Protein AF-0000000074609892 (afdb_homodimer)

Structure (mmCIF, N/CA/C/O backbone):
data_AF-0000000074609892-model_v1
#
loop_
_entity.id
_entity.type
_entity.pdbx_description
1 polymer 'DOG1 domain-containing protein'
#
loop_
_atom_site.group_PDB
_atom_site.id
_atom_site.type_symbol
_atom_site.label_atom_id
_atom_site.label_alt_id
_atom_site.label_comp_id
_atom_site.label_asym_id
_atom_site.label_entity_id
_atom_site.label_seq_id
_atom_site.pdbx_PDB_ins_code
_atom_site.Cartn_x
_atom_site.Cartn_y
_atom_site.Cartn_z
_atom_site.occupancy
_atom_site.B_iso_or_equiv
_atom_site.auth_seq_id
_atom_site.auth_comp_id
_atom_site.auth_asym_id
_atom_site.auth_atom_id
_atom_site.pdbx_PDB_model_num
ATOM 1 N N . MET A 1 1 ? -16.547 8.703 17.016 1 61.22 1 MET A N 1
ATOM 2 C CA . MET A 1 1 ? -16.641 9.672 15.93 1 61.22 1 MET A CA 1
ATOM 3 C C . MET A 1 1 ? -16.344 9.016 14.586 1 61.22 1 MET A C 1
ATOM 5 O O . MET A 1 1 ? -15.398 8.227 14.469 1 61.22 1 MET A O 1
ATOM 9 N N . GLU A 1 2 ? -17.266 9.156 13.562 1 82.56 2 GLU A N 1
ATOM 10 C CA . GLU A 1 2 ? -17.141 8.664 12.195 1 82.56 2 GLU A CA 1
ATOM 11 C C . GLU A 1 2 ? -16.156 9.516 11.398 1 82.56 2 GLU A C 1
ATOM 13 O O . GLU A 1 2 ? -16.047 10.719 11.625 1 82.56 2 GLU A O 1
ATOM 18 N N . TYR A 1 3 ? -15.219 9.047 10.656 1 84.38 3 TYR A N 1
ATOM 19 C CA . TYR A 1 3 ? -14.195 9.711 9.867 1 84.38 3 TYR A CA 1
ATOM 20 C C . TYR A 1 3 ? -14.781 10.883 9.086 1 84.38 3 TYR A C 1
ATOM 22 O O . TYR A 1 3 ? -14.164 11.938 8.969 1 84.38 3 TYR A O 1
ATOM 30 N N . GLY A 1 4 ? -15.984 10.664 8.664 1 87.62 4 GLY A N 1
ATOM 31 C CA . GLY A 1 4 ? -16.641 11.742 7.934 1 87.62 4 GLY A CA 1
ATOM 32 C C . GLY A 1 4 ? -16.859 12.984 8.773 1 87.62 4 GLY A C 1
ATOM 33 O O . GLY A 1 4 ? -16.594 14.102 8.32 1 87.62 4 GLY A O 1
ATOM 34 N N . HIS A 1 5 ? -17.312 12.797 9.906 1 92.62 5 HIS A N 1
ATOM 35 C CA . HIS A 1 5 ? -17.5 13.906 10.828 1 92.62 5 HIS A CA 1
ATOM 36 C C . HIS A 1 5 ? -16.172 14.562 11.195 1 92.62 5 HIS A C 1
ATOM 38 O O . HIS A 1 5 ? -16.109 15.781 11.336 1 92.62 5 HIS A O 1
ATOM 44 N N . TRP A 1 6 ? -15.188 13.773 11.398 1 94 6 TRP A N 1
ATOM 45 C CA . TRP A 1 6 ? -13.859 14.305 11.703 1 94 6 TRP A CA 1
ATOM 46 C C . TRP A 1 6 ? -13.367 15.219 10.586 1 94 6 TRP A C 1
ATOM 48 O O . TRP A 1 6 ? -12.812 16.297 10.844 1 94 6 TRP A O 1
ATOM 58 N N . VAL A 1 7 ? -13.664 14.867 9.359 1 93.44 7 VAL A N 1
ATOM 59 C CA . VAL A 1 7 ? -13.227 15.641 8.195 1 93.44 7 VAL A CA 1
ATOM 60 C C . VAL A 1 7 ? -13.969 16.969 8.148 1 93.44 7 VAL A C 1
ATOM 62 O O . VAL A 1 7 ? -13.375 18.016 7.855 1 93.44 7 VAL A O 1
ATOM 65 N N . ASP A 1 8 ? -15.234 16.906 8.469 1 94.62 8 ASP A N 1
ATOM 66 C CA . ASP A 1 8 ? -16.031 18.125 8.484 1 94.62 8 ASP A CA 1
ATOM 67 C C . ASP A 1 8 ? -15.484 19.125 9.516 1 94.62 8 ASP A C 1
ATOM 69 O O . ASP A 1 8 ? -15.359 20.312 9.227 1 94.62 8 ASP A O 1
ATOM 73 N N . GLU A 1 9 ? -15.188 18.594 10.648 1 95.81 9 GLU A N 1
ATOM 74 C CA . GLU A 1 9 ? -14.633 19.438 11.695 1 95.81 9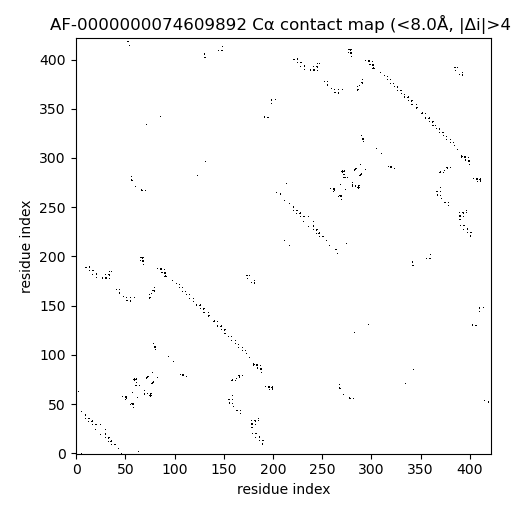 GLU A CA 1
ATOM 75 C C . GLU A 1 9 ? -13.258 19.984 11.312 1 95.81 9 GLU A C 1
ATOM 77 O O . GLU A 1 9 ? -12.914 21.125 11.625 1 95.81 9 GLU A O 1
ATOM 82 N N . GLN A 1 10 ? -12.492 19.234 10.648 1 95.06 10 GLN A N 1
ATOM 83 C CA . GLN A 1 10 ? -11.188 19.688 10.18 1 95.06 10 GLN A CA 1
ATOM 84 C C . GLN A 1 10 ? -11.328 20.828 9.18 1 95.06 10 GLN A C 1
ATOM 86 O O . GLN A 1 10 ? -10.539 21.781 9.203 1 95.06 10 GLN A O 1
ATOM 91 N N . ASN A 1 11 ? -12.297 20.703 8.383 1 95.25 11 ASN A N 1
ATOM 92 C CA . ASN A 1 11 ? -12.547 21.766 7.41 1 95.25 11 ASN A CA 1
ATOM 93 C C . ASN A 1 11 ? -12.945 23.078 8.094 1 95.25 11 ASN A C 1
ATOM 95 O O . ASN A 1 11 ? -12.578 24.156 7.629 1 95.25 11 ASN A O 1
ATOM 99 N N . ARG A 1 12 ? -13.727 22.953 9.102 1 97.19 12 ARG A N 1
ATOM 100 C CA . ARG A 1 12 ? -14.078 24.141 9.875 1 97.19 12 ARG A CA 1
ATOM 101 C C . ARG A 1 12 ? -12.828 24.781 10.461 1 97.19 12 ARG A C 1
ATOM 103 O O . ARG A 1 12 ? -12.672 26.016 10.383 1 97.19 12 ARG A O 1
ATOM 110 N N . HIS A 1 13 ? -11.898 24 11.047 1 97.25 13 HIS A N 1
ATOM 111 C CA . HIS A 1 13 ? -10.648 24.516 11.594 1 97.25 13 HIS A CA 1
ATOM 112 C C . HIS A 1 13 ? -9.805 25.188 10.516 1 97.25 13 HIS A C 1
ATOM 114 O O . HIS A 1 13 ? -9.195 26.219 10.75 1 97.25 13 HIS A O 1
ATOM 120 N N . ASN A 1 14 ? -9.789 24.641 9.359 1 96.81 14 ASN A N 1
ATOM 121 C CA . ASN A 1 14 ? -9.047 25.234 8.25 1 96.81 14 ASN A CA 1
ATOM 122 C C . ASN A 1 14 ? -9.602 26.609 7.871 1 96.81 14 ASN A C 1
ATOM 124 O O . ASN A 1 14 ? -8.828 27.547 7.645 1 96.81 14 ASN A O 1
ATOM 128 N N . SER A 1 15 ? -10.898 26.656 7.832 1 96.94 15 SER A N 1
ATOM 129 C CA . SER A 1 15 ? -11.539 27.906 7.477 1 96.94 15 SER A CA 1
ATOM 130 C C . SER A 1 15 ? -11.258 29 8.516 1 96.94 15 SER A C 1
ATOM 132 O O . SER A 1 15 ? -10.992 30.141 8.164 1 96.94 15 SER A O 1
ATOM 134 N N . GLU A 1 16 ? -11.344 28.578 9.758 1 97.06 16 GLU A N 1
ATOM 135 C CA . GLU A 1 16 ? -11.062 29.516 10.836 1 97.06 16 GLU A CA 1
ATOM 136 C C . GLU A 1 16 ? -9.625 30.031 10.758 1 97.06 16 GLU A C 1
ATOM 138 O O . GLU A 1 16 ? -9.375 31.219 10.938 1 97.06 16 GLU A O 1
ATOM 143 N N . LEU A 1 17 ? -8.719 29.188 10.477 1 96.88 17 LEU A N 1
ATOM 144 C CA . LEU A 1 17 ? -7.312 29.547 10.359 1 96.88 17 LEU A CA 1
ATOM 145 C C . LEU A 1 17 ? -7.094 30.484 9.172 1 96.88 17 LEU A C 1
ATOM 147 O O . LEU A 1 17 ? -6.363 31.469 9.273 1 96.88 17 LEU A O 1
ATOM 151 N N . ARG A 1 18 ? -7.73 30.219 8.117 1 95.88 18 ARG A N 1
ATOM 152 C CA . ARG A 1 18 ? -7.629 31.031 6.918 1 95.88 18 ARG A CA 1
ATOM 153 C C . ARG A 1 18 ? -8.125 32.438 7.18 1 95.88 18 ARG A C 1
ATOM 155 O O . ARG A 1 18 ? -7.449 33.438 6.828 1 95.88 18 ARG A O 1
ATOM 162 N N . ASN A 1 19 ? -9.266 32.5 7.793 1 97.19 19 ASN A N 1
ATOM 163 C CA . ASN A 1 19 ? -9.852 33.781 8.109 1 97.19 19 ASN A CA 1
ATOM 164 C C . ASN A 1 19 ? -8.961 34.594 9.055 1 97.19 19 ASN A C 1
ATOM 166 O O . ASN A 1 19 ? -8.805 35.812 8.898 1 97.19 19 ASN A O 1
ATOM 170 N N . ALA A 1 20 ? -8.406 33.906 10.016 1 97.44 20 ALA A N 1
ATOM 171 C CA . ALA A 1 20 ? -7.543 34.562 11 1 97.44 20 ALA A CA 1
ATOM 172 C C . ALA A 1 20 ? -6.277 35.094 10.344 1 97.44 20 ALA A C 1
ATOM 174 O O . ALA A 1 20 ? -5.832 36.219 10.656 1 97.44 20 ALA A O 1
ATOM 175 N N . LEU A 1 21 ? -5.691 34.375 9.43 1 95.81 21 LEU A N 1
ATOM 176 C CA . LEU A 1 21 ? -4.484 34.812 8.734 1 95.81 21 LEU A CA 1
ATOM 177 C C . LEU A 1 21 ? -4.773 36 7.824 1 95.81 21 LEU A C 1
ATOM 179 O O . LEU A 1 21 ? -3.979 36.938 7.75 1 95.81 21 LEU A O 1
ATOM 183 N N . GLN A 1 22 ? -5.918 35.969 7.234 1 94.88 22 GLN A N 1
ATOM 184 C CA . GLN A 1 22 ? -6.312 37.062 6.34 1 94.88 22 GLN A CA 1
ATOM 185 C C . GLN A 1 22 ? -6.621 38.344 7.121 1 94.88 22 GLN A C 1
ATOM 187 O O . GLN A 1 22 ? -6.371 39.438 6.633 1 94.88 22 GLN A O 1
ATOM 192 N N . ALA A 1 23 ? -7.148 38.094 8.328 1 96 23 ALA A N 1
ATOM 193 C CA . ALA A 1 23 ? -7.516 39.25 9.164 1 96 23 ALA A CA 1
ATOM 194 C C . ALA A 1 23 ? -6.316 39.75 9.953 1 96 23 ALA A C 1
ATOM 196 O O . ALA A 1 23 ? -6.422 40.75 10.68 1 96 23 ALA A O 1
ATOM 197 N N . ASN A 1 24 ? -5.223 39.156 9.805 1 93.56 24 ASN A N 1
ATOM 198 C CA . ASN A 1 24 ? -3.996 39.531 10.492 1 93.56 24 ASN A CA 1
ATOM 199 C C . ASN A 1 24 ? -4.215 39.688 11.992 1 93.56 24 ASN A C 1
ATOM 201 O O . ASN A 1 24 ? -3.889 40.719 12.586 1 93.56 24 ASN A O 1
ATOM 205 N N . VAL A 1 25 ? -4.812 38.656 12.539 1 95.44 25 VAL A N 1
ATOM 206 C CA . VAL A 1 25 ? -5.117 38.656 13.969 1 95.44 25 VAL A CA 1
ATOM 207 C C . VAL A 1 25 ? -3.818 38.594 14.773 1 95.44 25 VAL A C 1
ATOM 209 O O . VAL A 1 25 ? -2.75 38.344 14.219 1 95.44 25 VAL A O 1
ATOM 212 N N . SER A 1 26 ? -3.941 38.781 16.094 1 95.62 26 SER A N 1
ATOM 213 C CA . SER A 1 26 ? -2.777 38.781 16.969 1 95.62 26 SER A CA 1
ATOM 214 C C . SER A 1 26 ? -2.178 37.375 17.109 1 95.62 26 SER A C 1
ATOM 216 O O . SER A 1 26 ? -2.857 36.375 16.859 1 95.62 26 SER A O 1
ATOM 218 N N . ASP A 1 27 ? -0.927 37.312 17.5 1 94.69 27 ASP A N 1
ATOM 219 C CA . ASP A 1 27 ? -0.23 36.062 17.688 1 94.69 27 ASP A CA 1
ATOM 220 C C . ASP A 1 27 ? -0.893 35.219 18.781 1 94.69 27 ASP A C 1
ATOM 222 O O . ASP A 1 27 ? -0.906 34 18.703 1 94.69 27 ASP A O 1
ATOM 226 N N . ILE A 1 28 ? -1.39 35.906 19.734 1 95.69 28 ILE A N 1
ATOM 227 C CA . ILE A 1 28 ? -2.035 35.188 20.828 1 95.69 28 ILE A CA 1
ATOM 228 C C . ILE A 1 28 ? -3.287 34.469 20.312 1 95.69 28 ILE A C 1
ATOM 230 O O . ILE A 1 28 ? -3.518 33.312 20.641 1 95.69 28 ILE A O 1
ATOM 234 N N . GLU A 1 29 ? -4.023 35.219 19.516 1 96.44 29 GLU A N 1
ATOM 235 C CA . GLU A 1 29 ? -5.227 34.594 18.938 1 96.44 29 GLU A CA 1
ATOM 236 C C . GLU A 1 29 ? -4.875 33.469 17.969 1 96.44 29 GLU A C 1
ATOM 238 O O . GLU A 1 29 ? -5.535 32.438 17.969 1 96.44 29 GLU A O 1
ATOM 243 N N . LEU A 1 30 ? -3.859 33.688 17.234 1 96.75 30 LEU A N 1
ATOM 244 C CA . LEU A 1 30 ? -3.418 32.656 16.297 1 96.75 30 LEU A CA 1
ATOM 245 C C . LEU A 1 30 ? -2.953 31.406 17.047 1 96.75 30 LEU A C 1
ATOM 247 O O . LEU A 1 30 ? -3.205 30.281 16.609 1 96.75 30 LEU A O 1
ATOM 251 N N . LYS A 1 31 ? -2.275 31.609 18.141 1 97.06 31 LYS A N 1
ATOM 252 C CA . LYS A 1 31 ? -1.8 30.5 18.953 1 97.06 31 LYS A CA 1
ATOM 253 C C . LYS A 1 31 ? -2.963 29.641 19.438 1 97.06 31 LYS A C 1
ATOM 255 O O . LYS A 1 31 ? -2.879 28.406 19.422 1 97.06 31 LYS A O 1
ATOM 260 N N . ILE A 1 32 ? -3.992 30.234 19.781 1 97.25 32 ILE A N 1
ATOM 261 C CA . ILE A 1 32 ? -5.172 29.531 20.266 1 97.25 32 ILE A CA 1
ATOM 262 C C . ILE A 1 32 ? -5.766 28.688 19.141 1 97.25 32 ILE A C 1
ATOM 264 O O . ILE A 1 32 ? -6.125 27.531 19.344 1 97.25 32 ILE A O 1
ATOM 268 N N . LEU A 1 33 ? -5.84 29.266 17.984 1 97.56 33 LEU A N 1
ATOM 269 C CA . LEU A 1 33 ? -6.395 28.562 16.828 1 97.56 33 LEU A CA 1
ATOM 270 C C . LEU A 1 33 ? -5.504 27.391 16.422 1 97.56 33 LEU A C 1
ATOM 272 O O . LEU A 1 33 ? -6 26.312 16.109 1 97.56 33 LEU A O 1
ATOM 276 N N . VAL A 1 34 ? -4.207 27.625 16.453 1 97.75 34 VAL A N 1
ATOM 277 C CA . VAL A 1 34 ? -3.24 26.578 16.125 1 97.75 34 VAL A CA 1
ATOM 278 C C . VAL A 1 34 ? -3.359 25.422 17.109 1 97.75 34 VAL A C 1
ATOM 280 O O . VAL A 1 34 ? -3.42 24.25 16.703 1 97.75 34 VAL A O 1
ATOM 283 N N . GLU A 1 35 ? -3.414 25.703 18.328 1 97.25 35 GLU A N 1
ATOM 284 C CA . GLU A 1 35 ? -3.549 24.656 19.359 1 97.25 35 GLU A CA 1
ATOM 285 C C . GLU A 1 35 ? -4.863 23.906 19.203 1 97.25 35 GLU A C 1
ATOM 287 O O . GLU A 1 35 ? -4.918 22.688 19.422 1 97.25 35 GLU A O 1
ATOM 292 N N . GLY A 1 36 ? -5.898 24.656 18.891 1 97.19 36 GLY A N 1
ATOM 293 C CA . GLY A 1 36 ? -7.164 23.984 18.609 1 97.19 36 GLY A CA 1
ATOM 294 C C . GLY A 1 36 ? -7.094 23.047 17.422 1 97.19 36 GLY A C 1
ATOM 295 O O . GLY A 1 36 ? -7.613 21.922 17.484 1 97.19 36 GLY A O 1
ATOM 296 N N . TRP A 1 37 ? -6.504 23.469 16.375 1 97.38 37 TRP A N 1
ATOM 297 C CA . TRP A 1 37 ? -6.297 22.656 15.172 1 97.38 37 TRP A CA 1
ATOM 298 C C . TRP A 1 37 ? -5.527 21.375 15.508 1 97.38 37 TRP A C 1
ATOM 300 O O . TRP A 1 37 ? -5.945 20.281 15.133 1 97.38 37 TRP A O 1
ATOM 310 N N . LEU A 1 38 ? -4.449 21.531 16.234 1 96.81 38 LEU A N 1
ATOM 311 C CA . LEU A 1 38 ? -3.588 20.406 16.594 1 96.81 38 LEU A CA 1
ATOM 312 C C . LEU A 1 38 ? -4.32 19.438 17.5 1 96.81 38 LEU A C 1
ATOM 314 O O . LEU A 1 38 ? -4.234 18.219 17.328 1 96.81 38 LEU A O 1
ATOM 318 N N . SER A 1 39 ? -4.996 20 18.422 1 96.5 39 SER A N 1
ATOM 319 C CA . SER A 1 39 ? -5.754 19.156 19.344 1 96.5 39 SER A CA 1
ATOM 320 C C . SER A 1 39 ? -6.777 18.312 18.609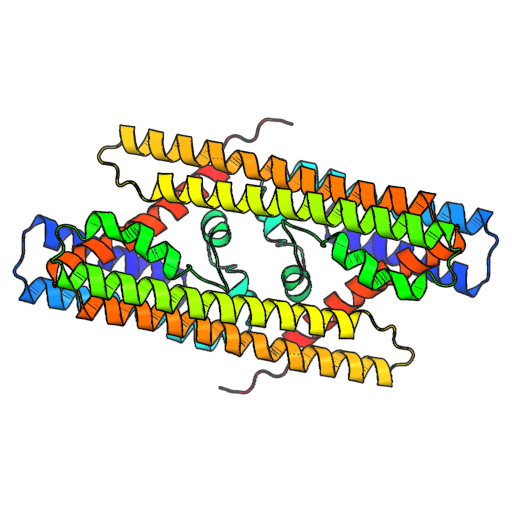 1 96.5 39 SER A C 1
ATOM 322 O O . SER A 1 39 ? -6.926 17.109 18.891 1 96.5 39 SER A O 1
ATOM 324 N N . HIS A 1 40 ? -7.441 18.891 17.656 1 96.12 40 HIS A N 1
ATOM 325 C CA . HIS A 1 40 ? -8.398 18.125 16.859 1 96.12 40 HIS A CA 1
ATOM 326 C C . HIS A 1 40 ? -7.691 17.047 16.031 1 96.12 40 HIS A C 1
ATOM 328 O O . HIS A 1 40 ? -8.156 15.906 15.984 1 96.12 40 HIS A O 1
ATOM 334 N N . TYR A 1 41 ? -6.609 17.406 15.492 1 95.25 41 TYR A N 1
ATOM 335 C CA . TYR A 1 41 ? -5.895 16.438 14.656 1 95.25 41 TYR A CA 1
ATOM 336 C C . TYR A 1 41 ? -5.383 15.273 15.5 1 95.25 41 TYR A C 1
ATOM 338 O O . TYR A 1 41 ? -5.422 14.117 15.055 1 95.25 41 TYR A O 1
ATOM 346 N N . TYR A 1 42 ? -4.953 15.57 16.703 1 94.69 42 TYR A N 1
ATOM 347 C CA . TYR A 1 42 ? -4.449 14.523 17.594 1 94.69 42 TYR A CA 1
ATOM 348 C C . TYR A 1 42 ? -5.551 13.547 17.969 1 94.69 42 TYR A C 1
ATOM 350 O O . TYR A 1 42 ? -5.285 12.375 18.234 1 94.69 42 TYR A O 1
ATOM 358 N N . SER A 1 43 ? -6.738 13.992 17.984 1 95.06 43 SER A N 1
ATOM 359 C CA . SER A 1 43 ? -7.844 13.086 18.297 1 95.06 43 SER A CA 1
ATOM 360 C C . SER A 1 43 ? -7.961 11.969 17.266 1 95.06 43 SER A C 1
ATOM 362 O O . SER A 1 43 ? -8.469 10.891 17.562 1 95.06 43 SER A O 1
ATOM 364 N N . LEU A 1 44 ? -7.5 12.242 16.047 1 93.94 44 LEU A N 1
ATOM 365 C CA . LEU A 1 44 ? -7.523 11.227 15 1 93.94 44 LEU A CA 1
ATOM 366 C C . LEU A 1 44 ? -6.645 10.039 15.375 1 93.94 44 LEU A C 1
ATOM 368 O O . LEU A 1 44 ? -7.016 8.883 15.141 1 93.94 44 LEU A O 1
ATOM 372 N N . PHE A 1 45 ? -5.492 10.336 15.938 1 93.69 45 PHE A N 1
ATOM 373 C CA . PHE A 1 45 ? -4.559 9.266 16.281 1 93.69 45 PHE A CA 1
ATOM 374 C C . PHE A 1 45 ? -5.129 8.375 17.375 1 93.69 45 PHE A C 1
ATOM 376 O O . PHE A 1 45 ? -4.883 7.168 17.391 1 93.69 45 PHE A O 1
ATOM 383 N N . LYS A 1 46 ? -5.898 8.961 18.219 1 90.69 46 LYS A N 1
ATOM 384 C CA . LYS A 1 46 ? -6.559 8.172 19.25 1 90.69 46 LYS A CA 1
ATOM 385 C C . LYS A 1 46 ? -7.633 7.27 18.641 1 90.69 46 LYS A C 1
ATOM 387 O O . LYS A 1 46 ? -7.719 6.086 18.984 1 90.69 46 LYS A O 1
ATOM 392 N N . ILE A 1 47 ? -8.383 7.836 17.797 1 90.62 47 ILE A N 1
ATOM 393 C CA . ILE A 1 47 ? -9.422 7.074 17.109 1 90.62 47 ILE A CA 1
ATOM 394 C C . ILE A 1 47 ? -8.781 5.93 1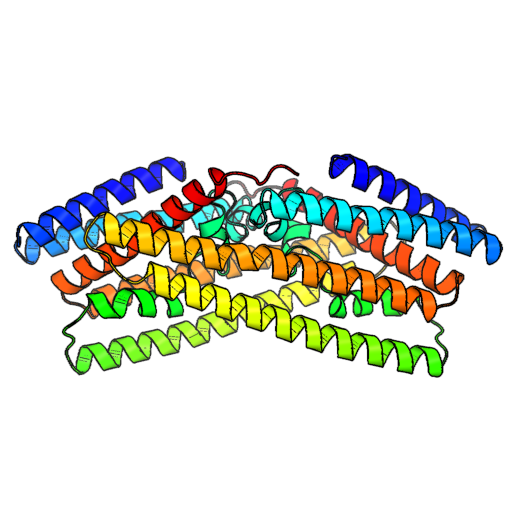6.328 1 90.62 47 ILE A C 1
ATOM 396 O O . ILE A 1 47 ? -9.281 4.801 16.344 1 90.62 47 ILE A O 1
ATOM 400 N N . ARG A 1 48 ? -7.684 6.191 15.727 1 92.94 48 ARG A N 1
ATOM 401 C CA . ARG A 1 48 ? -6.992 5.203 14.906 1 92.94 48 ARG A CA 1
ATOM 402 C C . ARG A 1 48 ? -6.406 4.09 15.766 1 92.94 48 ARG A C 1
ATOM 404 O O . ARG A 1 48 ? -6.395 2.926 15.359 1 92.94 48 ARG A O 1
ATOM 411 N N . ALA A 1 49 ? -5.922 4.477 16.906 1 91 49 ALA A N 1
ATOM 412 C CA . ALA A 1 49 ? -5.375 3.467 17.797 1 91 49 ALA A CA 1
ATOM 413 C C . ALA A 1 49 ? -6.445 2.461 18.219 1 91 49 ALA A C 1
ATOM 415 O O . ALA A 1 49 ? -6.199 1.253 18.234 1 91 49 ALA A O 1
ATOM 416 N N . ASP A 1 50 ? -7.598 2.971 18.438 1 89 50 ASP A N 1
ATOM 417 C CA . ASP A 1 50 ? -8.719 2.104 18.812 1 89 50 ASP A CA 1
ATOM 418 C C . ASP A 1 50 ? -9.148 1.244 17.625 1 89 50 ASP A C 1
ATOM 420 O O . ASP A 1 50 ? -9.445 0.058 17.781 1 89 50 ASP A O 1
ATOM 424 N N . ALA A 1 51 ? -9.242 1.825 16.5 1 89.5 51 ALA A N 1
ATOM 425 C CA . ALA A 1 51 ? -9.641 1.106 15.297 1 89.5 51 ALA A CA 1
ATOM 426 C C . ALA A 1 51 ? -8.641 0.011 14.945 1 89.5 51 ALA A C 1
ATOM 428 O O . ALA A 1 51 ? -9.016 -1.048 14.438 1 89.5 51 ALA A O 1
ATOM 429 N N . ALA A 1 52 ? -7.312 0.299 15.211 1 90.31 52 ALA A N 1
ATOM 430 C CA . ALA A 1 52 ? -6.258 -0.666 14.914 1 90.31 52 ALA A CA 1
ATOM 431 C C . ALA A 1 52 ? -6.449 -1.953 15.711 1 90.31 52 ALA A C 1
ATOM 433 O O . ALA A 1 52 ? -6.191 -3.049 15.203 1 90.31 52 ALA A O 1
ATOM 434 N N . LYS A 1 53 ? -6.953 -1.828 16.875 1 85.56 53 LYS A N 1
ATOM 435 C CA . LYS A 1 53 ? -7.195 -2.998 17.719 1 85.56 53 LYS A CA 1
ATOM 436 C C . LYS A 1 53 ? -8.305 -3.867 17.125 1 85.56 53 LYS A C 1
ATOM 438 O O . LYS A 1 53 ? -8.242 -5.098 17.203 1 85.56 53 LYS A O 1
ATOM 443 N N . ALA A 1 54 ? -9.234 -3.182 16.562 1 85.44 54 ALA A N 1
ATOM 444 C CA . ALA A 1 54 ? -10.375 -3.898 16 1 85.44 54 ALA A CA 1
ATOM 445 C C . ALA A 1 54 ? -10.016 -4.5 14.641 1 85.44 54 ALA A C 1
ATOM 447 O O . ALA A 1 54 ? -10.266 -5.684 14.398 1 85.44 54 ALA A O 1
ATOM 448 N N . ASP A 1 55 ? -9.438 -3.689 13.797 1 88.94 55 ASP A N 1
ATOM 449 C CA . ASP A 1 55 ? -9.039 -4.125 12.461 1 88.94 55 ASP A CA 1
ATOM 450 C C . ASP A 1 55 ? -7.887 -3.281 11.922 1 88.94 55 ASP A C 1
ATOM 452 O O . ASP A 1 55 ? -8.109 -2.264 11.258 1 88.94 55 ASP A O 1
ATOM 456 N N . VAL A 1 56 ? -6.766 -3.807 12.039 1 91.94 56 VAL A N 1
ATOM 457 C CA . VAL A 1 56 ? -5.57 -3.053 11.672 1 91.94 56 VAL A CA 1
ATOM 458 C C . VAL A 1 56 ? -5.48 -2.926 10.156 1 91.94 56 VAL A C 1
ATOM 460 O O . VAL A 1 56 ? -4.977 -1.928 9.641 1 91.94 56 VAL A O 1
ATOM 463 N N . PHE A 1 57 ? -6.035 -3.82 9.391 1 92.25 57 PHE A N 1
ATOM 464 C CA . PHE A 1 57 ? -5.969 -3.781 7.93 1 92.25 57 PHE A CA 1
ATOM 465 C C . PHE A 1 57 ? -6.852 -2.67 7.379 1 92.25 57 PHE A C 1
ATOM 467 O O . PHE A 1 57 ? -6.531 -2.066 6.352 1 92.25 57 PHE A O 1
ATOM 474 N N . TYR A 1 58 ? -7.891 -2.449 8.109 1 88.19 58 TYR A N 1
ATOM 475 C CA . TYR A 1 58 ? -8.758 -1.333 7.754 1 88.19 58 TYR A CA 1
ATOM 476 C C . TYR A 1 58 ? -7.988 -0.017 7.773 1 88.19 58 TYR A C 1
ATOM 478 O O . TYR A 1 58 ? -8.133 0.806 6.867 1 88.19 58 TYR A O 1
ATOM 486 N N . LEU A 1 59 ? -7.105 0.125 8.695 1 89.69 59 LEU A N 1
ATOM 487 C CA . LEU A 1 59 ? -6.328 1.35 8.859 1 89.69 59 LEU A CA 1
ATOM 488 C C . LEU A 1 59 ? -5.215 1.434 7.82 1 89.69 59 LEU A C 1
ATOM 490 O O . LEU A 1 59 ? -5.012 2.484 7.207 1 89.69 59 LEU A O 1
ATOM 494 N N . ILE A 1 60 ? -4.598 0.345 7.598 1 92.44 60 ILE A N 1
ATOM 495 C CA . ILE A 1 60 ? -3.469 0.316 6.676 1 92.44 60 ILE A CA 1
ATOM 496 C C . ILE A 1 60 ? -3.957 0.587 5.254 1 92.44 60 ILE A C 1
ATOM 498 O O . ILE A 1 60 ? -3.291 1.285 4.484 1 92.44 60 ILE A O 1
ATOM 502 N N . SER A 1 61 ? -5.18 0.153 4.953 1 89.88 61 SER A N 1
ATOM 503 C CA . SER A 1 61 ? -5.715 0.311 3.605 1 89.88 61 SER A CA 1
ATOM 504 C C . SER A 1 61 ? -6.418 1.656 3.445 1 89.88 61 SER A C 1
ATOM 506 O O . SER A 1 61 ? -6.699 2.084 2.324 1 89.88 61 SER A O 1
ATOM 508 N N . GLY A 1 62 ? -6.738 2.229 4.566 1 89.44 62 GLY A N 1
ATOM 509 C CA . GLY A 1 62 ? -7.406 3.518 4.492 1 89.44 62 GLY A CA 1
ATOM 510 C C . GLY A 1 62 ? -8.766 3.447 3.814 1 89.44 62 GLY A C 1
ATOM 511 O O . GLY A 1 62 ? -9.078 4.277 2.961 1 89.44 62 GLY A O 1
ATOM 512 N N . MET A 1 63 ? -9.57 2.492 4.184 1 86.44 63 MET A N 1
ATOM 513 C CA . MET A 1 63 ? -10.82 2.193 3.484 1 86.44 63 MET A CA 1
ATOM 514 C C . MET A 1 63 ? -11.789 3.369 3.57 1 86.44 63 MET A C 1
ATOM 516 O O . MET A 1 63 ? -12.68 3.508 2.732 1 86.44 63 MET A O 1
ATOM 520 N N . TRP A 1 64 ? -11.578 4.266 4.469 1 87.94 64 TRP A N 1
ATOM 521 C CA . TRP A 1 64 ? -12.477 5.398 4.664 1 87.94 64 TRP A CA 1
ATOM 522 C C . TRP A 1 64 ? -11.992 6.617 3.885 1 87.94 64 TRP A C 1
ATOM 524 O O . TRP A 1 64 ? -12.672 7.645 3.84 1 87.94 64 TRP A O 1
ATOM 534 N N . ARG A 1 65 ? -10.82 6.531 3.299 1 90.31 65 ARG A N 1
ATOM 535 C CA . ARG A 1 65 ? -10.25 7.625 2.516 1 90.31 65 ARG A CA 1
ATOM 536 C C . ARG A 1 65 ? -10.609 7.488 1.041 1 90.31 65 ARG A C 1
ATOM 538 O O . ARG A 1 65 ? -11.016 6.41 0.591 1 90.31 65 ARG A O 1
ATOM 545 N N . THR A 1 66 ? -10.414 8.586 0.38 1 92.19 66 THR A N 1
ATOM 546 C CA . THR A 1 66 ? -10.672 8.555 -1.055 1 92.19 66 THR A CA 1
ATOM 547 C C . THR A 1 66 ? -9.562 7.801 -1.786 1 92.19 66 THR A C 1
ATOM 549 O O . THR A 1 66 ? -8.492 7.57 -1.226 1 92.19 66 THR A O 1
ATOM 552 N N . SER A 1 67 ? -9.828 7.453 -3.014 1 91.56 67 SER A N 1
ATOM 553 C CA . SER A 1 67 ? -8.898 6.625 -3.773 1 91.56 67 SER A CA 1
ATOM 554 C C . SER A 1 67 ? -7.551 7.32 -3.949 1 91.56 67 SER A C 1
ATOM 556 O O . SER A 1 67 ? -6.496 6.695 -3.803 1 91.56 67 SER A O 1
ATOM 558 N N . VAL A 1 68 ? -7.586 8.586 -4.215 1 92.69 68 VAL A N 1
ATOM 559 C CA . VAL A 1 68 ? -6.344 9.312 -4.445 1 92.69 68 VAL A CA 1
ATOM 560 C C . VAL A 1 68 ? -5.59 9.484 -3.129 1 92.69 68 VAL A C 1
ATOM 562 O O . VAL A 1 68 ? -4.367 9.328 -3.082 1 92.69 68 VAL A O 1
ATOM 565 N N . GLU A 1 69 ? -6.289 9.727 -2.062 1 91 69 GLU A N 1
ATOM 566 C CA . GLU A 1 69 ? -5.645 9.828 -0.757 1 91 69 GLU A CA 1
ATOM 567 C C . GLU A 1 69 ? -4.93 8.523 -0.396 1 91 69 GLU A C 1
ATOM 569 O O . GLU A 1 69 ? -3.801 8.555 0.1 1 91 69 GLU A O 1
ATOM 574 N N . ARG A 1 70 ? -5.578 7.504 -0.728 1 91.62 70 ARG A N 1
ATOM 575 C CA . ARG A 1 70 ? -5.023 6.195 -0.404 1 91.62 70 ARG A CA 1
ATOM 576 C C . ARG A 1 70 ? -3.732 5.941 -1.179 1 91.62 70 ARG A C 1
ATOM 578 O O . ARG A 1 70 ? -2.818 5.285 -0.676 1 91.62 70 ARG A O 1
ATOM 585 N N . PHE A 1 71 ? -3.75 6.488 -2.299 1 90.75 71 PHE A N 1
ATOM 586 C CA . PHE A 1 71 ? -2.602 6.293 -3.174 1 90.75 71 PHE A CA 1
ATOM 587 C C . PHE A 1 71 ? -1.341 6.883 -2.555 1 90.75 71 PHE A C 1
ATOM 589 O O . PHE A 1 71 ? -0.233 6.41 -2.816 1 90.75 71 PHE A O 1
ATOM 596 N N . PHE A 1 72 ? -1.401 7.785 -1.616 1 91.25 72 PHE A N 1
ATOM 597 C CA . PHE A 1 72 ? -0.269 8.5 -1.035 1 91.25 72 PHE A CA 1
ATOM 598 C C . PHE A 1 72 ? -0 8.016 0.386 1 91.25 72 PHE A C 1
ATOM 600 O O . PHE A 1 72 ? 0.796 8.617 1.109 1 91.25 72 PHE A O 1
ATOM 607 N N . HIS A 1 73 ? -0.662 6.91 0.736 1 90.5 73 HIS A N 1
ATOM 608 C CA . HIS A 1 73 ? -0.508 6.43 2.104 1 90.5 73 HIS A CA 1
ATOM 609 C C . HIS A 1 73 ? 0.84 5.742 2.299 1 90.5 73 HIS A C 1
ATOM 611 O O . HIS A 1 73 ? 1.322 5.047 1.402 1 90.5 73 HIS A O 1
ATOM 617 N N . TRP A 1 74 ? 1.377 6 3.447 1 92.44 74 TRP A N 1
ATOM 618 C CA . TRP A 1 74 ? 2.461 5.227 4.043 1 92.44 74 TRP A CA 1
ATOM 619 C C . TRP A 1 74 ? 2.008 4.57 5.344 1 92.44 74 TRP A C 1
ATOM 621 O O . TRP A 1 74 ? 1.646 5.262 6.301 1 92.44 74 TRP A O 1
ATOM 631 N N . ILE A 1 75 ? 1.975 3.164 5.535 1 91.62 75 ILE A N 1
ATOM 632 C CA . ILE A 1 75 ? 1.569 2.305 6.645 1 91.62 75 ILE A CA 1
ATOM 633 C C . ILE A 1 75 ? 0.174 2.699 7.121 1 91.62 75 ILE A C 1
ATOM 635 O O . ILE A 1 75 ? -0.191 2.447 8.273 1 91.62 75 ILE A O 1
ATOM 639 N N . GLY A 1 76 ? -0.515 3.629 6.531 1 89.81 76 GLY A N 1
ATOM 640 C CA . GLY A 1 76 ? -1.886 3.971 6.875 1 89.81 76 GLY A CA 1
ATOM 641 C C . GLY A 1 76 ? -2.127 5.465 6.949 1 89.81 76 GLY A C 1
ATOM 642 O O . GLY A 1 76 ? -3.238 5.906 7.25 1 89.81 76 GLY A O 1
ATOM 643 N N . GLY A 1 77 ? -1.136 6.219 6.695 1 91.56 77 GLY A N 1
ATOM 644 C CA . GLY A 1 77 ? -1.218 7.672 6.715 1 91.56 77 GLY A CA 1
ATOM 645 C C . GLY A 1 77 ? -0.146 8.344 5.875 1 91.56 77 GLY A C 1
ATOM 646 O O . GLY A 1 77 ? 0.468 7.703 5.02 1 91.56 77 GLY A O 1
ATOM 647 N N . PHE A 1 78 ? -0.04 9.695 6.156 1 91.38 78 PHE A N 1
ATOM 648 C CA . PHE A 1 78 ? 0.949 10.414 5.359 1 91.38 78 PHE A CA 1
ATOM 649 C C . PHE A 1 78 ? 2.359 10.125 5.859 1 91.38 78 PHE A C 1
ATOM 651 O O . PHE A 1 78 ? 2.549 9.758 7.02 1 91.38 78 PHE A O 1
ATOM 658 N N . ARG A 1 79 ? 3.311 10.328 5.043 1 94 79 ARG A N 1
ATOM 659 C CA . ARG A 1 79 ? 4.723 10.164 5.379 1 94 79 ARG A CA 1
ATOM 660 C C . ARG A 1 79 ? 5.301 11.461 5.945 1 94 79 ARG A C 1
ATOM 662 O O . ARG A 1 79 ? 5.383 12.469 5.246 1 94 79 ARG A O 1
ATOM 669 N N . PRO A 1 80 ? 5.797 11.43 7.145 1 94.19 80 PRO A N 1
ATOM 670 C CA . PRO A 1 80 ? 6.254 12.656 7.809 1 94.19 80 PRO A CA 1
ATOM 671 C C . PRO A 1 80 ? 7.395 13.344 7.062 1 94.19 80 PRO A C 1
ATOM 673 O O . PRO A 1 80 ? 7.41 14.57 6.953 1 94.19 80 PRO A O 1
ATOM 676 N N . SER A 1 81 ? 8.305 12.609 6.516 1 92.06 81 SER A N 1
ATOM 677 C CA . SER A 1 81 ? 9.43 13.195 5.805 1 92.06 81 SER A CA 1
ATOM 678 C C . SER A 1 81 ? 8.969 13.961 4.57 1 92.06 81 SER A C 1
ATOM 680 O O . SER A 1 81 ? 9.586 14.953 4.176 1 92.06 81 SER A O 1
ATOM 682 N N . GLU A 1 82 ? 7.852 13.516 4 1 87.88 82 GLU A N 1
ATOM 683 C CA . GLU A 1 82 ? 7.32 14.148 2.795 1 87.88 82 GLU A CA 1
ATOM 684 C C . GLU A 1 82 ? 6.461 15.359 3.143 1 87.88 82 GLU A C 1
ATOM 686 O O . GLU A 1 82 ? 6.328 16.281 2.336 1 87.88 82 GLU A O 1
ATOM 691 N N . LEU A 1 83 ? 5.91 15.266 4.262 1 85.75 83 LEU A N 1
ATOM 692 C CA . LEU A 1 83 ? 5.098 16.375 4.742 1 85.75 83 LEU A CA 1
ATOM 693 C C . LEU A 1 83 ? 5.914 17.656 4.793 1 85.75 83 LEU A C 1
ATOM 695 O O . LEU A 1 83 ? 5.426 18.734 4.422 1 85.75 83 LEU A O 1
ATOM 699 N N . LEU A 1 84 ? 7.047 17.562 5.23 1 85.38 84 LEU A N 1
ATOM 700 C CA . LEU A 1 84 ? 7.902 18.734 5.387 1 85.38 84 LEU A CA 1
ATOM 701 C C . LEU A 1 84 ? 8.211 19.375 4.035 1 85.38 84 LEU A C 1
ATOM 703 O O . LEU A 1 84 ? 8.352 20.594 3.938 1 85.38 84 LEU A O 1
ATOM 707 N N . ASN A 1 85 ? 8.18 18.547 3.033 1 83.06 85 ASN A N 1
ATOM 708 C CA . ASN A 1 85 ? 8.375 19.062 1.686 1 83.06 85 ASN A CA 1
ATOM 709 C C . ASN A 1 85 ? 7.18 19.906 1.243 1 83.06 85 ASN A C 1
ATOM 711 O O . ASN A 1 85 ? 7.344 20.875 0.491 1 83.06 85 ASN A O 1
ATOM 715 N N . ILE A 1 86 ? 6.082 19.578 1.729 1 82.19 86 ILE A N 1
ATOM 716 C CA . ILE A 1 86 ? 4.84 20.266 1.396 1 82.19 86 ILE A CA 1
ATOM 717 C C . ILE A 1 86 ? 4.766 21.594 2.154 1 82.19 86 ILE A C 1
ATOM 719 O O . ILE A 1 86 ? 4.344 22.609 1.6 1 82.19 86 ILE A O 1
ATOM 723 N N . LEU A 1 87 ? 5.266 21.625 3.303 1 89.12 87 LEU A N 1
ATOM 724 C CA . LEU A 1 87 ? 5.047 22.75 4.199 1 89.12 87 LEU A CA 1
ATOM 725 C C . LEU A 1 87 ? 6.137 23.797 4.016 1 89.12 87 LEU A C 1
ATOM 727 O O . LEU A 1 87 ? 5.902 24.984 4.262 1 89.12 87 LEU A O 1
ATOM 731 N N . MET A 1 88 ? 7.227 23.5 3.488 1 86.88 88 MET A N 1
ATOM 732 C CA . MET A 1 88 ? 8.422 24.328 3.533 1 86.88 88 MET A CA 1
ATOM 733 C C . MET A 1 88 ? 8.188 25.672 2.836 1 86.88 88 MET A C 1
ATOM 735 O O . MET A 1 88 ? 8.516 26.719 3.379 1 86.88 88 MET A O 1
ATOM 739 N N . PRO A 1 89 ? 7.535 25.625 1.776 1 85.44 89 PRO A N 1
ATOM 740 C CA . PRO A 1 89 ? 7.32 26.906 1.105 1 85.44 89 PRO A CA 1
ATOM 741 C C . PRO A 1 89 ? 6.445 27.859 1.916 1 85.44 89 PRO A C 1
ATOM 743 O O . PRO A 1 89 ? 6.562 29.078 1.779 1 85.44 89 PRO A O 1
ATOM 746 N N . GLN A 1 90 ? 5.621 27.359 2.758 1 88.5 90 GLN A N 1
ATOM 747 C CA . GLN A 1 90 ? 4.672 28.172 3.51 1 88.5 90 GLN A CA 1
ATOM 748 C C . GLN A 1 90 ? 5.281 28.656 4.82 1 88.5 90 GLN A C 1
ATOM 750 O O . GLN A 1 90 ? 4.711 29.516 5.496 1 88.5 90 GLN A O 1
ATOM 755 N N . LEU A 1 91 ? 6.391 28.172 5.094 1 91.69 91 LEU A N 1
ATOM 756 C CA . LEU A 1 91 ? 6.984 28.469 6.391 1 91.69 91 LEU A CA 1
ATOM 757 C C . LEU A 1 91 ? 7.973 29.625 6.281 1 91.69 91 LEU A C 1
ATOM 759 O O . LEU A 1 91 ? 8.398 30.188 7.297 1 91.69 91 LEU A O 1
ATOM 763 N N . GLU A 1 92 ? 8.242 30.016 5.09 1 88.69 92 GLU A N 1
ATOM 764 C CA . GLU A 1 92 ? 9.219 31.094 4.895 1 88.69 92 GLU A CA 1
ATOM 765 C C . GLU A 1 92 ? 8.641 32.438 5.305 1 88.69 92 GLU A C 1
ATOM 767 O O . GLU A 1 92 ? 7.43 32.656 5.203 1 88.69 92 GLU A O 1
ATOM 772 N N . PRO A 1 93 ? 9.516 33.25 5.871 1 92.12 93 PRO A N 1
ATOM 773 C CA . PRO A 1 93 ? 10.961 33.156 6.094 1 92.12 93 PRO A CA 1
ATOM 774 C C . PRO A 1 93 ? 11.312 32.406 7.379 1 92.12 93 PRO A C 1
ATOM 776 O O . PRO A 1 93 ? 10.625 32.562 8.391 1 92.12 93 PRO A O 1
ATOM 779 N N . LEU A 1 94 ? 12.352 31.688 7.332 1 94.88 94 LEU A N 1
ATOM 780 C CA . LEU A 1 94 ? 12.852 30.922 8.469 1 94.88 94 LEU A CA 1
ATOM 781 C C . LEU A 1 94 ? 14.211 31.438 8.922 1 94.88 94 LEU A C 1
ATOM 783 O O . LEU A 1 94 ? 15.031 31.859 8.094 1 94.88 94 LEU A O 1
ATOM 787 N N . THR A 1 95 ? 14.352 31.547 10.188 1 96.44 95 THR A N 1
ATOM 788 C CA . THR A 1 95 ? 15.672 31.859 10.719 1 96.44 95 THR A CA 1
ATOM 789 C C . THR A 1 95 ? 16.641 30.703 10.484 1 96.44 95 THR A C 1
ATOM 791 O O . THR A 1 95 ? 16.219 29.578 10.203 1 96.44 95 THR A O 1
ATOM 794 N N . ASN A 1 96 ? 17.938 30.938 10.562 1 96.69 96 ASN A N 1
ATOM 795 C CA . ASN A 1 96 ? 18.953 29.906 10.414 1 96.69 96 ASN A CA 1
ATOM 796 C C . ASN A 1 96 ? 18.766 28.781 11.438 1 96.69 96 ASN A C 1
ATOM 798 O O . ASN A 1 96 ? 18.938 27.609 11.125 1 96.69 96 ASN A O 1
ATOM 802 N N . GLN A 1 97 ? 18.422 29.203 12.617 1 97.12 97 GLN A N 1
ATOM 803 C CA . GLN A 1 97 ? 18.172 28.219 13.664 1 97.12 97 GLN A CA 1
ATOM 804 C C . GLN A 1 97 ? 16.984 27.328 13.328 1 97.12 97 GLN A C 1
ATOM 806 O O . GLN A 1 97 ? 17.047 26.109 13.531 1 97.12 97 GLN A O 1
ATOM 811 N N . GLN A 1 98 ? 15.945 27.906 12.844 1 96.56 98 GLN A N 1
ATOM 812 C CA . GLN A 1 98 ? 14.766 27.141 12.445 1 96.56 98 GLN A CA 1
ATOM 813 C C . GLN A 1 98 ? 15.102 26.172 11.32 1 96.56 98 GLN A C 1
ATOM 815 O O . GLN A 1 98 ? 14.656 25.016 11.336 1 96.56 98 GLN A O 1
ATOM 820 N N . ILE A 1 99 ? 15.914 26.578 10.352 1 95.19 99 ILE A N 1
ATOM 821 C CA . ILE A 1 99 ? 16.312 25.75 9.211 1 95.19 99 ILE A CA 1
ATOM 822 C C . ILE A 1 99 ? 17.109 24.547 9.711 1 95.19 99 ILE A C 1
ATOM 824 O O . ILE A 1 99 ? 16.875 23.406 9.258 1 95.19 99 ILE A O 1
ATOM 828 N N . GLU A 1 100 ? 17.953 24.719 10.602 1 96.62 100 GLU A N 1
ATOM 829 C CA . GLU A 1 100 ? 18.766 23.641 11.164 1 96.62 100 GLU A CA 1
ATOM 830 C C . GLU A 1 100 ? 17.891 22.641 11.93 1 96.62 100 GLU A C 1
ATOM 832 O O . GLU A 1 100 ? 18.062 21.438 11.781 1 96.62 100 GLU A O 1
ATOM 837 N N . GLU A 1 101 ? 16.984 23.172 12.711 1 96.69 101 GLU A N 1
ATOM 838 C CA . GLU A 1 101 ? 16.109 22.312 13.516 1 96.69 101 GLU A CA 1
ATOM 839 C C . GLU A 1 101 ? 15.164 21.516 12.633 1 96.69 101 GLU A C 1
ATOM 841 O O . GLU A 1 101 ? 14.914 20.328 12.898 1 96.69 101 GLU A O 1
ATOM 846 N N . ILE A 1 102 ? 14.641 22.125 11.648 1 94.88 102 ILE A N 1
ATOM 847 C CA . ILE A 1 102 ? 13.758 21.422 10.719 1 94.88 102 ILE A CA 1
ATOM 848 C C . ILE A 1 102 ? 14.539 20.359 9.961 1 94.88 102 ILE A C 1
ATOM 850 O O . ILE A 1 102 ? 14.031 19.266 9.727 1 94.88 102 ILE A O 1
ATOM 854 N N . GLY A 1 103 ? 15.734 20.672 9.57 1 94.75 103 GLY A N 1
ATOM 855 C CA . GLY A 1 103 ? 16.594 19.688 8.938 1 94.75 103 GLY A CA 1
ATOM 856 C C . GLY A 1 103 ? 16.844 18.484 9.812 1 94.75 103 GLY A C 1
ATOM 857 O O . GLY A 1 103 ? 16.812 17.344 9.328 1 94.75 103 GLY A O 1
ATOM 858 N N . LYS A 1 104 ? 17.109 18.688 11.062 1 96.19 104 LYS A N 1
ATOM 859 C CA . LYS A 1 104 ? 17.312 17.594 12.008 1 96.19 104 LYS A CA 1
ATOM 860 C C . LYS A 1 104 ? 16.047 16.75 12.148 1 96.19 104 LYS A C 1
ATOM 862 O O . LYS A 1 104 ? 16.109 15.516 12.219 1 96.19 104 LYS A O 1
ATOM 867 N N . LEU A 1 105 ? 14.945 17.453 12.195 1 95.88 105 LEU A N 1
ATOM 868 C CA . LEU A 1 105 ? 13.664 16.766 12.297 1 95.88 105 LEU A CA 1
ATOM 869 C C . LEU A 1 105 ? 13.414 15.898 11.07 1 95.88 105 LEU A C 1
ATOM 871 O O . LEU A 1 105 ? 12.984 14.75 11.203 1 95.88 105 LEU A O 1
ATOM 875 N N . GLN A 1 106 ? 13.68 16.391 9.898 1 95.06 106 GLN A N 1
ATOM 876 C CA . GLN A 1 106 ? 13.5 15.656 8.648 1 95.06 106 GLN A CA 1
ATOM 877 C C . GLN A 1 106 ? 14.398 14.422 8.617 1 95.06 106 GLN A C 1
ATOM 879 O O . GLN A 1 106 ? 13.961 13.336 8.227 1 95.06 106 GLN A O 1
ATOM 884 N N . PHE A 1 107 ? 15.602 14.586 9.039 1 95.62 107 PHE A N 1
ATOM 885 C CA . PHE A 1 107 ? 16.562 13.484 9.062 1 95.62 107 PHE A CA 1
ATOM 886 C C . PHE A 1 107 ? 16.109 12.398 10.031 1 95.62 107 PHE A C 1
ATOM 888 O O . PHE A 1 107 ? 16.109 11.219 9.688 1 95.62 107 PHE A O 1
ATOM 895 N N . SER A 1 108 ? 15.703 12.766 11.18 1 95.75 108 SER A N 1
ATOM 896 C CA . SER A 1 108 ? 15.258 11.812 12.188 1 95.75 108 SER A CA 1
ATOM 897 C C . SER A 1 108 ? 14 11.078 11.734 1 95.75 108 SER A C 1
ATOM 899 O O . SER A 1 108 ? 13.875 9.867 11.922 1 95.75 108 SER A O 1
ATOM 901 N N . SER A 1 109 ? 13.062 11.812 11.141 1 96 109 SER A N 1
ATOM 902 C CA . SER A 1 109 ? 11.836 11.195 10.641 1 96 109 SER A CA 1
ATOM 903 C C . SER A 1 109 ? 12.141 10.164 9.562 1 96 109 SER A C 1
ATOM 905 O O . SER A 1 109 ? 11.547 9.078 9.547 1 96 109 SER A O 1
ATOM 907 N N . ARG A 1 110 ? 13.055 10.445 8.703 1 95.75 110 ARG A N 1
ATOM 908 C CA . ARG A 1 110 ? 13.43 9.531 7.629 1 95.75 110 ARG A CA 1
ATOM 909 C C . ARG A 1 110 ? 14.031 8.25 8.188 1 95.75 110 ARG A C 1
ATOM 911 O O . ARG A 1 110 ? 13.758 7.156 7.676 1 95.75 110 ARG A O 1
ATOM 918 N N . GLN A 1 111 ? 14.812 8.359 9.227 1 97.5 111 GLN A N 1
ATOM 919 C CA . GLN A 1 111 ? 15.422 7.191 9.844 1 97.5 111 GLN A CA 1
ATOM 920 C C . GLN A 1 111 ? 14.367 6.27 10.445 1 97.5 111 GLN A C 1
ATOM 922 O O . GLN A 1 111 ? 14.422 5.051 10.258 1 97.5 111 GLN A O 1
ATOM 927 N N . VAL A 1 112 ? 13.484 6.867 11.125 1 97.75 112 VAL A N 1
ATOM 928 C CA . VAL A 1 112 ? 12.438 6.074 11.758 1 97.75 112 VAL A CA 1
ATOM 929 C C . VAL A 1 112 ? 11.539 5.457 10.695 1 97.75 112 VAL A C 1
ATOM 931 O O . VAL A 1 112 ? 11.141 4.293 10.805 1 97.75 112 VAL A O 1
ATOM 934 N N . GLU A 1 113 ? 11.211 6.223 9.641 1 97.44 113 GLU A N 1
ATOM 935 C CA . GLU A 1 113 ? 10.398 5.715 8.531 1 97.44 113 GLU A CA 1
ATOM 936 C C . GLU A 1 113 ? 11.055 4.5 7.887 1 97.44 113 GLU A C 1
ATOM 938 O O . GLU A 1 113 ? 10.383 3.502 7.605 1 97.44 113 GLU A O 1
ATOM 943 N N . ASP A 1 114 ? 12.336 4.617 7.676 1 97 114 ASP A N 1
ATOM 944 C CA . ASP A 1 114 ? 13.07 3.51 7.07 1 97 114 ASP A CA 1
ATOM 945 C C . ASP A 1 114 ? 13.047 2.277 7.973 1 97 114 ASP A C 1
ATOM 947 O O . ASP A 1 114 ? 12.883 1.153 7.492 1 97 114 ASP A O 1
ATOM 951 N N . ALA A 1 115 ? 13.242 2.484 9.203 1 97.88 115 ALA A N 1
ATOM 952 C CA . ALA A 1 115 ? 13.219 1.374 10.156 1 97.88 115 ALA A CA 1
ATOM 953 C C . ALA A 1 115 ? 11.852 0.697 10.164 1 97.88 115 ALA A C 1
ATOM 955 O O . ALA A 1 115 ? 11.758 -0.533 10.172 1 97.88 115 ALA A O 1
ATOM 956 N N . LEU A 1 116 ? 10.781 1.475 10.148 1 97.56 116 LEU A N 1
ATOM 957 C CA . LEU A 1 116 ? 9.422 0.935 10.156 1 97.56 116 LEU A CA 1
ATOM 958 C C . LEU A 1 116 ? 9.133 0.183 8.859 1 97.56 116 LEU A C 1
ATOM 960 O O . LEU A 1 116 ? 8.531 -0.893 8.883 1 97.56 116 LEU A O 1
ATOM 964 N N . THR A 1 117 ? 9.633 0.723 7.746 1 96.12 117 THR A N 1
ATOM 965 C CA . THR A 1 117 ? 9.438 0.077 6.453 1 96.12 117 THR A CA 1
ATOM 966 C C . THR A 1 117 ? 10.18 -1.258 6.398 1 96.12 117 THR A C 1
ATOM 968 O O . THR A 1 117 ? 9.625 -2.262 5.945 1 96.12 117 THR A O 1
ATOM 971 N N . ARG A 1 118 ? 11.328 -1.297 6.93 1 96.12 118 ARG A N 1
ATOM 972 C CA . ARG A 1 118 ? 12.102 -2.531 6.973 1 96.12 118 ARG A CA 1
ATOM 973 C C . ARG A 1 118 ? 11.445 -3.561 7.887 1 96.12 118 ARG A C 1
ATOM 975 O O . ARG A 1 118 ? 11.422 -4.754 7.574 1 96.12 118 ARG A O 1
ATOM 982 N N . GLY A 1 119 ? 10.992 -3.035 8.992 1 96.44 119 GLY A N 1
ATOM 983 C CA . GLY A 1 119 ? 10.289 -3.926 9.898 1 96.44 119 GLY A CA 1
ATOM 984 C C . GLY A 1 119 ? 9.055 -4.555 9.273 1 96.44 119 GLY A C 1
ATOM 985 O O . GLY A 1 119 ? 8.812 -5.754 9.43 1 96.44 119 GLY A O 1
ATOM 986 N N . MET A 1 120 ? 8.266 -3.748 8.594 1 94.31 120 MET A N 1
ATOM 987 C CA . MET A 1 120 ? 7.062 -4.219 7.914 1 94.31 120 MET A CA 1
ATOM 988 C C . MET A 1 120 ? 7.41 -5.246 6.84 1 94.31 120 MET A C 1
ATOM 990 O O . MET A 1 120 ? 6.742 -6.273 6.715 1 94.31 120 MET A O 1
ATOM 994 N N . ASP A 1 121 ? 8.492 -4.984 6.098 1 92.25 121 ASP A N 1
ATOM 995 C CA . ASP A 1 121 ? 8.945 -5.898 5.055 1 92.25 121 ASP A CA 1
ATOM 996 C C . ASP A 1 121 ? 9.367 -7.242 5.645 1 92.25 121 ASP A C 1
ATOM 998 O O . ASP A 1 121 ? 9.039 -8.297 5.098 1 92.25 121 ASP A O 1
ATOM 1002 N N . LYS A 1 122 ? 10.102 -7.145 6.711 1 94.94 122 LYS A N 1
ATOM 1003 C CA . LYS A 1 122 ? 10.539 -8.367 7.379 1 94.94 122 LYS A CA 1
ATOM 1004 C C . LYS A 1 122 ? 9.352 -9.18 7.875 1 94.94 122 LYS A C 1
ATOM 1006 O O . LYS A 1 122 ? 9.344 -10.406 7.77 1 94.94 122 LYS A O 1
ATOM 1011 N N . LEU A 1 123 ? 8.391 -8.516 8.43 1 95.19 123 LEU A N 1
ATOM 1012 C CA . LEU A 1 123 ? 7.18 -9.18 8.891 1 95.19 123 LEU A CA 1
ATOM 1013 C C . LEU A 1 123 ? 6.469 -9.875 7.734 1 95.19 123 LEU A C 1
ATOM 1015 O O . LEU A 1 123 ? 6.051 -11.031 7.859 1 95.19 123 LEU A O 1
ATOM 1019 N N . GLN A 1 124 ? 6.348 -9.203 6.621 1 91.44 124 GLN A N 1
ATOM 1020 C CA . GLN A 1 124 ? 5.715 -9.773 5.438 1 91.44 124 GLN A CA 1
ATOM 1021 C C . GLN A 1 124 ? 6.453 -11.023 4.973 1 91.44 124 GLN A C 1
ATOM 1023 O O . GLN A 1 124 ? 5.828 -12.039 4.652 1 91.44 124 GLN A O 1
ATOM 1028 N N . GLN A 1 125 ? 7.746 -10.953 5.023 1 90.19 125 GLN A N 1
ATOM 1029 C CA . GLN A 1 125 ? 8.547 -12.102 4.609 1 90.19 125 GLN A CA 1
ATOM 1030 C C . GLN A 1 125 ? 8.344 -13.281 5.555 1 90.19 125 GLN A C 1
ATOM 1032 O O . GLN A 1 125 ? 8.258 -14.43 5.113 1 90.19 125 GLN A O 1
ATOM 1037 N N . THR A 1 126 ? 8.273 -12.938 6.766 1 93.38 126 THR A N 1
ATOM 1038 C CA . THR A 1 126 ? 8.078 -13.977 7.766 1 93.38 126 THR A CA 1
ATOM 1039 C C . THR A 1 126 ? 6.73 -14.672 7.57 1 93.38 126 THR A C 1
ATOM 1041 O O . THR A 1 126 ? 6.652 -15.898 7.578 1 93.38 126 THR A O 1
ATOM 1044 N N . VAL A 1 127 ? 5.711 -13.945 7.418 1 92.94 127 VAL A N 1
ATOM 1045 C CA . VAL A 1 127 ? 4.379 -14.508 7.223 1 92.94 127 VAL A CA 1
ATOM 1046 C C . VAL A 1 127 ? 4.348 -15.32 5.934 1 92.94 127 VAL A C 1
ATOM 1048 O O . VAL A 1 127 ? 3.777 -16.422 5.895 1 92.94 127 VAL A O 1
ATOM 1051 N N . MET A 1 128 ? 4.996 -14.805 4.914 1 89.44 128 MET A N 1
ATOM 1052 C CA . MET A 1 128 ? 5.062 -15.531 3.648 1 89.44 128 MET A CA 1
ATOM 1053 C C . MET A 1 128 ? 5.754 -16.875 3.832 1 89.44 128 MET A C 1
ATOM 1055 O O . MET A 1 128 ? 5.324 -17.891 3.266 1 89.44 128 MET A O 1
ATOM 1059 N N . GLN A 1 129 ? 6.742 -16.859 4.637 1 89.44 129 GLN A N 1
ATOM 1060 C CA . GLN A 1 129 ? 7.465 -18.094 4.895 1 89.44 129 GLN A CA 1
ATOM 1061 C C . GLN A 1 129 ? 6.594 -19.094 5.645 1 89.44 129 GLN A C 1
ATOM 1063 O O . GLN A 1 129 ? 6.613 -20.297 5.344 1 89.44 129 GLN A O 1
ATOM 1068 N N . ILE A 1 130 ? 5.852 -18.594 6.539 1 92.25 130 ILE A N 1
ATOM 1069 C CA . ILE A 1 130 ? 4.953 -19.453 7.301 1 92.25 130 ILE A CA 1
ATOM 1070 C C . ILE A 1 130 ? 3.895 -20.047 6.375 1 92.25 130 ILE A C 1
ATOM 1072 O O . ILE A 1 130 ? 3.607 -21.25 6.43 1 92.25 130 ILE A O 1
ATOM 1076 N N . MET A 1 131 ? 3.391 -19.25 5.512 1 89.94 131 MET A N 1
ATOM 1077 C CA . MET A 1 131 ? 2.266 -19.641 4.672 1 89.94 131 MET A CA 1
ATOM 1078 C C . MET A 1 131 ? 2.732 -20.516 3.506 1 89.94 131 MET A C 1
ATOM 1080 O O . MET A 1 131 ? 1.933 -21.234 2.9 1 89.94 131 MET A O 1
ATOM 1084 N N . ARG A 1 132 ? 3.975 -20.406 3.158 1 85.06 132 ARG A N 1
ATOM 1085 C CA . ARG A 1 132 ? 4.492 -21.156 2.021 1 85.06 132 ARG A CA 1
ATOM 1086 C C . ARG A 1 132 ? 4.637 -22.641 2.365 1 85.06 132 ARG A C 1
ATOM 1088 O O . ARG A 1 132 ? 4.66 -23.484 1.474 1 85.06 132 ARG A O 1
ATOM 1095 N N . THR A 1 133 ? 4.797 -22.922 3.656 1 79.94 133 THR A N 1
ATOM 1096 C CA . THR A 1 133 ? 5.016 -24.297 4.086 1 79.94 133 THR A CA 1
ATOM 1097 C C . THR A 1 133 ? 3.725 -25.109 4.004 1 79.94 133 THR A C 1
ATOM 1099 O O . THR A 1 133 ? 2.703 -24.703 4.566 1 79.94 133 THR A O 1
ATOM 1102 N N . GLU A 1 134 ? 3.748 -26.047 3.166 1 75.81 134 GLU A N 1
ATOM 1103 C CA . GLU A 1 134 ? 2.588 -26.938 3.08 1 75.81 134 GLU A CA 1
ATOM 1104 C C . GLU A 1 134 ? 2.469 -27.812 4.324 1 75.81 134 GLU A C 1
ATOM 1106 O O . GLU A 1 134 ? 3.465 -28.359 4.805 1 75.81 134 GLU A O 1
ATOM 1111 N N . VAL A 1 135 ? 1.314 -27.766 4.805 1 74.44 135 VAL A N 1
ATOM 1112 C CA . VAL A 1 135 ? 1.127 -28.547 6.023 1 74.44 135 VAL A CA 1
ATOM 1113 C C . VAL A 1 135 ? 0.096 -29.641 5.781 1 74.44 135 VAL A C 1
ATOM 1115 O O . VAL A 1 135 ? -0.851 -29.453 5.012 1 74.44 135 VAL A O 1
ATOM 1118 N N . VAL A 1 136 ? 0.604 -30.734 6.312 1 75.25 136 VAL A N 1
ATOM 1119 C CA . VAL A 1 136 ? -0.277 -31.906 6.242 1 75.25 136 VAL A CA 1
ATOM 1120 C C . VAL A 1 136 ? -0.904 -32.156 7.613 1 75.25 136 VAL A C 1
ATOM 1122 O O . VAL A 1 136 ? -0.199 -32.219 8.625 1 75.25 136 VAL A O 1
ATOM 1125 N N . GLY A 1 137 ? -2.197 -32.25 7.605 1 81.44 137 GLY A N 1
ATOM 1126 C CA . GLY A 1 137 ? -2.914 -32.531 8.836 1 81.44 137 GLY A CA 1
ATOM 1127 C C . GLY A 1 137 ? -3.521 -31.312 9.484 1 81.44 137 GLY A C 1
ATOM 1128 O O . GLY A 1 137 ? -3.014 -30.203 9.312 1 81.44 137 GLY A O 1
ATOM 1129 N N . MET A 1 138 ? -4.473 -31.5 10.156 1 82.06 138 MET A N 1
ATOM 1130 C CA . MET A 1 138 ? -5.262 -30.422 10.758 1 82.06 138 MET A CA 1
ATOM 1131 C C . MET A 1 138 ? -4.484 -29.734 11.875 1 82.06 138 MET A C 1
ATOM 1133 O O . MET A 1 138 ? -4.543 -28.516 12.016 1 82.06 138 MET A O 1
ATOM 1137 N N . GLU A 1 139 ? -3.781 -30.547 12.633 1 84.12 139 GLU A N 1
ATOM 1138 C CA . GLU A 1 139 ? -3.047 -29.969 13.75 1 84.12 139 GLU A CA 1
ATOM 1139 C C . GLU A 1 139 ? -1.945 -29.031 13.266 1 84.12 139 GLU A C 1
ATOM 1141 O O . GLU A 1 139 ? -1.775 -27.938 13.805 1 84.12 139 GLU A O 1
ATOM 1146 N N . MET A 1 140 ? -1.271 -29.469 12.273 1 86.69 140 MET A N 1
ATOM 1147 C CA . MET A 1 140 ? -0.187 -28.656 11.734 1 86.69 140 MET A CA 1
ATOM 1148 C C . MET A 1 140 ? -0.733 -27.406 11.062 1 86.69 140 MET A C 1
ATOM 1150 O O . MET A 1 140 ? -0.112 -26.328 11.125 1 86.69 140 MET A O 1
ATOM 1154 N N . TYR A 1 141 ? -1.862 -27.672 10.508 1 88.31 141 TYR A N 1
ATOM 1155 C CA . TYR A 1 141 ? -2.539 -26.547 9.898 1 88.31 141 TYR A CA 1
ATOM 1156 C C . TYR A 1 141 ? -2.941 -25.516 10.945 1 88.31 141 TYR A C 1
ATOM 1158 O O . TYR A 1 141 ? -2.752 -24.312 10.75 1 88.31 141 TYR A O 1
ATOM 1166 N N . GLY A 1 142 ? -3.439 -25.938 11.992 1 89.69 142 GLY A N 1
ATOM 1167 C CA . GLY A 1 142 ? -3.809 -25.062 13.086 1 89.69 142 GLY A CA 1
ATOM 1168 C C . GLY A 1 142 ? -2.633 -24.281 13.641 1 89.69 142 GLY A C 1
ATOM 1169 O O . GLY A 1 142 ? -2.736 -23.078 13.875 1 89.69 142 GLY A O 1
ATOM 1170 N N . PHE A 1 143 ? -1.539 -24.953 13.766 1 90.94 143 PHE A N 1
ATOM 1171 C CA . PHE A 1 143 ? -0.338 -24.312 14.281 1 90.94 143 PHE A CA 1
ATOM 1172 C C . PHE A 1 143 ? 0.187 -23.266 13.305 1 90.94 143 PHE A C 1
ATOM 1174 O O . PHE A 1 143 ? 0.627 -22.188 13.711 1 90.94 143 PHE A O 1
ATOM 1181 N N . GLN A 1 144 ? 0.16 -23.594 12.047 1 93.19 144 GLN A N 1
ATOM 1182 C CA . GLN A 1 144 ? 0.597 -22.656 11.008 1 93.19 144 GLN A CA 1
ATOM 1183 C C . GLN A 1 144 ? -0.223 -21.375 11.039 1 93.19 144 GLN A C 1
ATOM 1185 O O . GLN A 1 144 ? 0.335 -20.281 11.008 1 93.19 144 GLN A O 1
ATOM 1190 N N . MET A 1 145 ? -1.526 -21.609 11.211 1 93 145 MET A N 1
ATOM 1191 C CA . MET A 1 145 ? -2.418 -20.453 11.234 1 93 145 MET A CA 1
ATOM 1192 C C . MET A 1 145 ? -2.211 -19.641 12.508 1 93 145 MET A C 1
ATOM 1194 O O . MET A 1 145 ? -2.188 -18.406 12.461 1 93 145 MET A O 1
ATOM 1198 N N . ALA A 1 146 ? -2.021 -20.297 13.578 1 93 146 ALA A N 1
ATOM 1199 C CA . ALA A 1 146 ? -1.795 -19.609 14.844 1 93 146 ALA A CA 1
ATOM 1200 C C . ALA A 1 146 ? -0.499 -18.797 14.805 1 93 146 ALA A C 1
ATOM 1202 O O . ALA A 1 146 ? -0.456 -17.656 15.266 1 93 146 ALA A O 1
ATOM 1203 N N . SER A 1 147 ? 0.514 -19.328 14.242 1 94.25 147 SER A N 1
ATOM 1204 C CA . SER A 1 147 ? 1.801 -18.656 14.117 1 94.25 147 SER A CA 1
ATOM 1205 C C . SER A 1 147 ? 1.698 -17.438 13.211 1 94.25 147 SER A C 1
ATOM 1207 O O . SER A 1 147 ? 2.234 -16.375 13.539 1 94.25 147 SER A O 1
ATOM 1209 N N . ALA A 1 148 ? 1.007 -17.609 12.125 1 94.5 148 ALA A N 1
ATOM 1210 C CA . ALA A 1 148 ? 0.821 -16.484 11.195 1 94.5 148 ALA A CA 1
ATOM 1211 C C . ALA A 1 148 ? 0.006 -15.375 11.844 1 94.5 148 ALA A C 1
ATOM 1213 O O . ALA A 1 148 ? 0.337 -14.195 11.695 1 94.5 148 ALA A O 1
ATOM 1214 N N . LEU A 1 149 ? -1.028 -15.75 12.578 1 92.38 149 LEU A N 1
ATOM 1215 C CA . LEU A 1 149 ? -1.885 -14.781 13.25 1 92.38 149 LEU A CA 1
ATOM 1216 C C . LEU A 1 149 ? -1.094 -13.977 14.281 1 92.38 149 LEU A C 1
ATOM 1218 O O . LEU A 1 149 ? -1.258 -12.758 14.375 1 92.38 149 LEU A O 1
ATOM 1222 N N . GLU A 1 150 ? -0.239 -14.633 14.938 1 91.88 150 GLU A N 1
ATOM 1223 C CA . GLU A 1 150 ? 0.602 -13.969 15.93 1 91.88 150 GLU A CA 1
ATOM 1224 C C . GLU A 1 150 ? 1.499 -12.922 15.281 1 91.88 150 GLU A C 1
ATOM 1226 O O . GLU A 1 150 ? 1.65 -11.812 15.805 1 91.88 150 GLU A O 1
ATOM 1231 N N . LYS A 1 151 ? 2.035 -13.25 14.172 1 93.5 151 LYS A N 1
ATOM 1232 C CA . LYS A 1 151 ? 2.891 -12.305 13.469 1 93.5 151 LYS A CA 1
ATOM 1233 C C . LYS A 1 151 ? 2.086 -11.109 12.961 1 93.5 151 LYS A C 1
ATOM 1235 O O . LYS A 1 151 ? 2.561 -9.977 12.992 1 93.5 151 LYS A O 1
ATOM 1240 N N . LEU A 1 152 ? 0.89 -11.367 12.523 1 91.88 152 LEU A N 1
ATOM 1241 C CA . LEU A 1 152 ? 0.056 -10.297 11.984 1 91.88 152 LEU A CA 1
ATOM 1242 C C . LEU A 1 152 ? -0.334 -9.312 13.078 1 91.88 152 LEU A C 1
ATOM 1244 O O . LEU A 1 152 ? -0.563 -8.133 12.805 1 91.88 152 LEU A O 1
ATOM 1248 N N . GLU A 1 153 ? -0.333 -9.742 14.266 1 91.75 153 GLU A N 1
ATOM 1249 C CA . GLU A 1 153 ? -0.675 -8.859 15.375 1 91.75 153 GLU A CA 1
ATOM 1250 C C . GLU A 1 153 ? 0.36 -7.75 15.531 1 91.75 153 GLU A C 1
ATOM 1252 O O . GLU A 1 153 ? 0.038 -6.656 16.016 1 91.75 153 GLU A O 1
ATOM 1257 N N . ALA A 1 154 ? 1.556 -8.031 15.07 1 94.56 154 ALA A N 1
ATOM 1258 C CA . ALA A 1 154 ? 2.631 -7.047 15.172 1 94.56 154 ALA A CA 1
ATOM 1259 C C . ALA A 1 154 ? 2.342 -5.824 14.305 1 94.56 154 ALA A C 1
ATOM 1261 O O . ALA A 1 154 ? 2.928 -4.758 14.508 1 94.56 154 ALA A O 1
ATOM 1262 N N . ILE A 1 155 ? 1.455 -5.977 13.352 1 94.56 155 ILE A N 1
ATOM 1263 C CA . ILE A 1 155 ? 1.128 -4.879 12.453 1 94.56 155 ILE A CA 1
ATOM 1264 C C . ILE A 1 155 ? 0.525 -3.719 13.242 1 94.56 155 ILE A C 1
ATOM 1266 O O . ILE A 1 155 ? 0.765 -2.551 12.93 1 94.5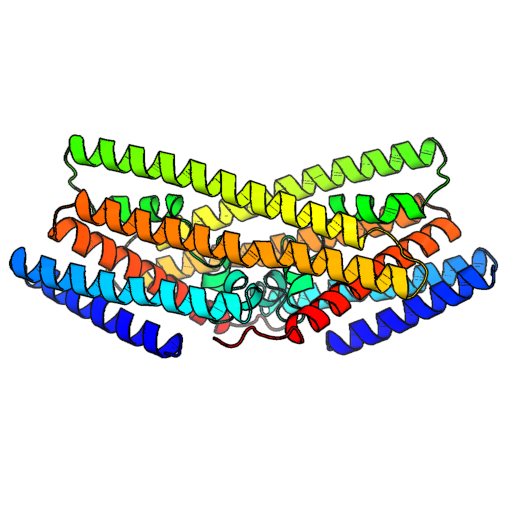6 155 ILE A O 1
ATOM 1270 N N . GLU A 1 156 ? -0.273 -4.059 14.258 1 92.81 156 GLU A N 1
ATOM 1271 C CA . GLU A 1 156 ? -0.852 -3.023 15.109 1 92.81 156 GLU A CA 1
ATOM 1272 C C . GLU A 1 156 ? 0.233 -2.139 15.719 1 92.81 156 GLU A C 1
ATOM 1274 O O . GLU A 1 156 ? 0.09 -0.916 15.766 1 92.81 156 GLU A O 1
ATOM 1279 N N . GLY A 1 157 ? 1.295 -2.791 16.109 1 94.62 157 GLY A N 1
ATOM 1280 C CA . GLY A 1 157 ? 2.412 -2.043 16.672 1 94.62 157 GLY A CA 1
ATOM 1281 C C . GLY A 1 157 ? 3.053 -1.1 15.664 1 94.62 157 GLY A C 1
ATOM 1282 O O . GLY A 1 157 ? 3.387 0.038 16 1 94.62 157 GLY A O 1
ATOM 1283 N N . PHE A 1 158 ? 3.229 -1.521 14.484 1 96.5 158 PHE A N 1
ATOM 1284 C CA . PHE A 1 158 ? 3.824 -0.695 13.438 1 96.5 158 PHE A CA 1
ATOM 1285 C C . PHE A 1 158 ? 2.939 0.507 13.133 1 96.5 158 PHE A C 1
ATOM 1287 O O . PHE A 1 158 ? 3.438 1.621 12.953 1 96.5 158 PHE A O 1
ATOM 1294 N N . VAL A 1 159 ? 1.632 0.295 13.094 1 95.94 159 VAL A N 1
ATOM 1295 C CA . VAL A 1 159 ? 0.697 1.375 12.797 1 95.94 159 VAL A CA 1
ATOM 1296 C C . VAL A 1 159 ? 0.738 2.42 13.906 1 95.94 159 VAL A C 1
ATOM 1298 O O . VAL A 1 159 ? 0.79 3.621 13.641 1 95.94 159 VAL A O 1
ATOM 1301 N N . ASN A 1 160 ? 0.775 1.945 15.102 1 96 160 ASN A N 1
ATOM 1302 C CA . ASN A 1 160 ? 0.834 2.855 16.234 1 96 160 ASN A CA 1
ATOM 1303 C C . ASN A 1 160 ? 2.135 3.652 16.25 1 96 160 ASN A C 1
ATOM 1305 O O . ASN A 1 160 ? 2.135 4.848 16.562 1 96 160 ASN A O 1
ATOM 1309 N N . GLN A 1 161 ? 3.207 3 15.898 1 97.25 161 GLN A N 1
ATOM 1310 C CA . GLN A 1 161 ? 4.496 3.68 15.844 1 97.25 161 GLN A CA 1
ATOM 1311 C C . GLN A 1 161 ? 4.52 4.727 14.734 1 97.25 161 GLN A C 1
ATOM 1313 O O . GLN A 1 161 ? 5.082 5.812 14.906 1 97.25 161 GLN A O 1
ATOM 1318 N N . ALA A 1 162 ? 3.984 4.391 13.648 1 97.38 162 ALA A N 1
ATOM 1319 C CA . ALA A 1 162 ? 3.902 5.352 12.555 1 97.38 162 ALA A CA 1
ATOM 1320 C C . ALA A 1 162 ? 3.09 6.578 12.961 1 97.38 162 ALA A C 1
ATOM 1322 O O . ALA A 1 162 ? 3.467 7.711 12.648 1 97.38 162 ALA A O 1
ATOM 1323 N N . ASP A 1 163 ? 1.974 6.363 13.641 1 97 163 ASP A N 1
ATOM 1324 C CA . ASP A 1 163 ? 1.136 7.473 14.086 1 97 163 ASP A CA 1
ATOM 1325 C C . ASP A 1 163 ? 1.836 8.297 15.164 1 97 163 ASP A C 1
ATOM 1327 O O . ASP A 1 163 ? 1.685 9.516 15.219 1 97 163 ASP A O 1
ATOM 1331 N N . HIS A 1 164 ? 2.549 7.602 16 1 97.06 164 HIS A N 1
ATOM 1332 C CA . HIS A 1 164 ? 3.34 8.32 16.984 1 97.06 164 HIS A CA 1
ATOM 1333 C C . HIS A 1 164 ? 4.367 9.234 16.328 1 97.06 164 HIS A C 1
ATOM 1335 O O . HIS A 1 164 ? 4.57 10.367 16.75 1 97.06 164 HIS A O 1
ATOM 1341 N N . LEU A 1 165 ? 5.031 8.734 15.312 1 97.5 165 LEU A N 1
ATOM 1342 C CA . LEU A 1 165 ? 5.984 9.531 14.562 1 97.5 165 LEU A CA 1
ATOM 1343 C C . LEU A 1 165 ? 5.309 10.766 13.969 1 97.5 165 LEU A C 1
ATOM 1345 O O . LEU A 1 165 ? 5.871 11.867 14 1 97.5 165 LEU A O 1
ATOM 1349 N N . ARG A 1 166 ? 4.121 10.656 13.422 1 96.81 166 ARG A N 1
ATOM 1350 C CA . ARG A 1 166 ? 3.367 11.773 12.859 1 96.81 166 ARG A CA 1
ATOM 1351 C C . ARG A 1 166 ? 3.039 12.805 13.93 1 96.81 166 ARG A C 1
ATOM 1353 O O . ARG A 1 166 ? 3.211 14.008 13.711 1 96.81 166 ARG A O 1
ATOM 1360 N N . GLU A 1 167 ? 2.578 12.289 15.023 1 96.31 167 GLU A N 1
ATOM 1361 C CA . GLU A 1 167 ? 2.244 13.172 16.141 1 96.31 167 GLU A CA 1
ATOM 1362 C C . GLU A 1 167 ? 3.475 13.93 16.625 1 96.31 167 GLU A C 1
ATOM 1364 O O . GLU A 1 167 ? 3.42 15.148 16.828 1 96.31 167 GLU A O 1
ATOM 1369 N N . GLN A 1 168 ? 4.586 13.211 16.766 1 95.88 168 GLN A N 1
ATOM 1370 C CA . GLN A 1 168 ? 5.828 13.82 17.219 1 95.88 168 GLN A CA 1
ATOM 1371 C C . GLN A 1 168 ? 6.32 14.875 16.219 1 95.88 168 GLN A C 1
ATOM 1373 O O . GLN A 1 168 ? 6.797 15.938 16.625 1 95.88 168 GLN A O 1
ATOM 1378 N N . THR A 1 169 ? 6.242 14.594 15.008 1 96 169 THR A N 1
ATOM 1379 C CA . THR A 1 169 ? 6.688 15.523 13.969 1 96 169 THR A CA 1
ATOM 1380 C C . THR A 1 169 ? 5.887 16.812 14.023 1 96 169 THR A C 1
ATOM 1382 O O . THR A 1 169 ? 6.457 17.906 13.969 1 96 169 THR A O 1
ATOM 1385 N N . LEU A 1 170 ? 4.586 16.719 14.203 1 95.06 170 LEU A N 1
ATOM 1386 C CA . LEU A 1 170 ? 3.73 17.891 14.273 1 95.06 170 LEU A CA 1
ATOM 1387 C C . LEU A 1 170 ? 4.016 18.688 15.539 1 95.06 170 LEU A C 1
ATOM 1389 O O . LEU A 1 170 ? 4.043 19.922 15.508 1 95.06 170 LEU A O 1
ATOM 1393 N N . GLN A 1 171 ? 4.258 17.984 16.625 1 95.38 171 GLN A N 1
ATOM 1394 C CA . GLN A 1 171 ? 4.562 18.641 17.891 1 95.38 171 GLN A CA 1
ATOM 1395 C C . GLN A 1 171 ? 5.879 19.422 17.812 1 95.38 171 GLN A C 1
ATOM 1397 O O . GLN A 1 171 ? 5.957 20.562 18.25 1 95.38 171 GLN A O 1
ATOM 1402 N N . LEU A 1 172 ? 6.887 18.781 17.25 1 95.62 172 LEU A N 1
ATOM 1403 C CA . LEU A 1 172 ? 8.195 19.422 17.141 1 95.62 172 LEU A CA 1
ATOM 1404 C C . LEU A 1 172 ? 8.148 20.609 16.188 1 95.62 172 LEU A C 1
ATOM 1406 O O . LEU A 1 172 ? 8.766 21.641 16.453 1 95.62 172 LEU A O 1
ATOM 1410 N N . MET A 1 173 ? 7.395 20.516 15.156 1 94.5 173 MET A N 1
ATOM 1411 C CA . MET A 1 173 ? 7.227 21.641 14.234 1 94.5 173 MET A CA 1
ATOM 1412 C C . MET A 1 173 ? 6.574 22.828 14.938 1 94.5 173 MET A C 1
ATOM 1414 O O . MET A 1 173 ? 7 23.969 14.75 1 94.5 173 MET A O 1
ATOM 1418 N N . HIS A 1 174 ? 5.594 22.469 15.727 1 94.38 174 HIS A N 1
ATOM 1419 C CA . HIS A 1 174 ? 4.891 23.5 16.484 1 94.38 174 HIS A CA 1
ATOM 1420 C C . HIS A 1 174 ? 5.836 24.234 17.422 1 94.38 174 HIS A C 1
ATOM 1422 O O . HIS A 1 174 ? 5.695 25.453 17.641 1 94.38 174 HIS A O 1
ATOM 1428 N N . ARG A 1 175 ? 6.789 23.578 17.984 1 95.69 175 ARG A N 1
ATOM 1429 C CA . ARG A 1 175 ? 7.73 24.156 18.938 1 95.69 175 ARG A CA 1
ATOM 1430 C C . ARG A 1 175 ? 8.766 25.016 18.219 1 95.69 175 ARG A C 1
ATOM 1432 O O . ARG A 1 175 ? 9.227 26.031 18.766 1 95.69 175 ARG A O 1
ATOM 1439 N N . ILE A 1 176 ? 9.109 24.688 17.016 1 96.56 176 ILE A N 1
ATOM 1440 C CA . ILE A 1 176 ? 10.172 25.344 16.266 1 96.56 176 ILE A CA 1
ATOM 1441 C C . ILE A 1 176 ? 9.633 26.609 15.609 1 96.56 176 ILE A C 1
ATOM 1443 O O . ILE A 1 176 ? 10.352 27.609 15.5 1 96.56 176 ILE A O 1
ATOM 1447 N N . LEU A 1 177 ? 8.383 26.656 15.25 1 96.5 177 LEU A N 1
ATOM 1448 C CA . LEU A 1 177 ? 7.82 27.719 14.414 1 96.5 177 LEU A CA 1
ATOM 1449 C C . LEU A 1 177 ? 7.141 28.781 15.258 1 96.5 177 LEU A C 1
ATOM 1451 O O . LEU A 1 177 ? 6.754 28.516 16.406 1 96.5 177 LEU A O 1
ATOM 1455 N N . THR A 1 178 ? 7.07 29.953 14.711 1 96.31 178 THR A N 1
ATOM 1456 C CA . THR A 1 178 ? 6.23 30.984 15.312 1 96.31 178 THR A CA 1
ATOM 1457 C C . THR A 1 178 ? 4.754 30.672 15.102 1 96.31 178 THR A C 1
ATOM 1459 O O . THR A 1 178 ? 4.406 29.859 14.234 1 96.31 178 THR A O 1
ATOM 1462 N N . PRO A 1 179 ? 3.885 31.234 15.859 1 95.94 179 PRO A N 1
ATOM 1463 C CA . PRO A 1 179 ? 2.453 30.984 15.68 1 95.94 179 PRO A CA 1
ATOM 1464 C C . PRO A 1 179 ? 1.971 31.25 14.258 1 95.94 179 PRO A C 1
ATOM 1466 O O . PRO A 1 179 ? 1.157 30.5 13.727 1 95.94 179 PRO A O 1
ATOM 1469 N N . ARG A 1 180 ? 2.42 32.281 13.688 1 96.38 180 ARG A N 1
ATOM 1470 C CA . ARG A 1 180 ? 2 32.625 12.336 1 96.38 180 ARG A CA 1
ATOM 1471 C C . ARG A 1 180 ? 2.514 31.609 11.328 1 96.38 180 ARG A C 1
ATOM 1473 O O . ARG A 1 180 ? 1.78 31.188 10.43 1 96.38 180 ARG A O 1
ATOM 1480 N N . GLN A 1 181 ? 3.803 31.188 11.453 1 95.88 181 GLN A N 1
ATOM 1481 C CA . GLN A 1 181 ? 4.371 30.156 10.594 1 95.88 181 GLN A CA 1
ATOM 1482 C C . GLN A 1 181 ? 3.619 28.828 10.75 1 95.88 181 GLN A C 1
ATOM 1484 O O . GLN A 1 181 ? 3.312 28.156 9.758 1 95.88 181 GLN A O 1
ATOM 1489 N N . ALA A 1 182 ? 3.34 28.5 11.992 1 96.12 182 ALA A N 1
ATOM 1490 C CA . ALA A 1 182 ? 2.602 27.266 12.273 1 96.12 182 ALA A CA 1
ATOM 1491 C C . ALA A 1 182 ? 1.207 27.312 11.656 1 96.12 182 ALA A C 1
ATOM 1493 O O . ALA A 1 182 ? 0.75 26.328 11.062 1 96.12 182 ALA A O 1
ATOM 1494 N N . ALA A 1 183 ? 0.534 28.438 11.812 1 96.88 183 ALA A N 1
ATOM 1495 C CA . ALA A 1 183 ? -0.8 28.594 11.242 1 96.88 183 ALA A CA 1
ATOM 1496 C C . ALA A 1 183 ? -0.774 28.422 9.727 1 96.88 183 ALA A C 1
ATOM 1498 O O . ALA A 1 183 ? -1.6 27.703 9.164 1 96.88 183 ALA A O 1
ATOM 1499 N N . ARG A 1 184 ? 0.186 29 9.07 1 95.06 184 ARG A N 1
ATOM 1500 C CA . ARG A 1 184 ? 0.318 28.875 7.621 1 95.06 184 ARG A CA 1
ATOM 1501 C C . ARG A 1 184 ? 0.604 27.438 7.211 1 95.06 184 ARG A C 1
ATOM 1503 O O . ARG A 1 184 ? 0.052 26.953 6.227 1 95.06 184 ARG A O 1
ATOM 1510 N N . GLY A 1 185 ? 1.48 26.812 7.98 1 94.62 185 GLY A N 1
ATOM 1511 C CA . GLY A 1 185 ? 1.816 25.422 7.691 1 94.62 185 GLY A CA 1
ATOM 1512 C C . GLY A 1 185 ? 0.633 24.484 7.824 1 94.62 185 GLY A C 1
ATOM 1513 O O . GLY A 1 185 ? 0.393 23.656 6.941 1 94.62 185 GLY A O 1
ATOM 1514 N N . LEU A 1 186 ? -0.076 24.625 8.875 1 95.62 186 LEU A N 1
ATOM 1515 C CA . LEU A 1 186 ? -1.224 23.766 9.117 1 95.62 186 LEU A CA 1
ATOM 1516 C C . LEU A 1 186 ? -2.309 24 8.07 1 95.62 186 LEU A C 1
ATOM 1518 O O . LEU A 1 186 ? -2.955 23.047 7.613 1 95.62 186 LEU A O 1
ATOM 1522 N N . LEU A 1 187 ? -2.504 25.234 7.723 1 94.62 187 LEU A N 1
ATOM 1523 C CA . LEU A 1 187 ? -3.459 25.531 6.664 1 94.62 187 LEU A CA 1
ATOM 1524 C C . LEU A 1 187 ? -3.031 24.891 5.348 1 94.62 187 LEU A C 1
ATOM 1526 O O . LEU A 1 187 ? -3.859 24.328 4.633 1 94.62 187 LEU A O 1
ATOM 1530 N N . ALA A 1 188 ? -1.754 24.969 5.035 1 92.88 188 ALA A N 1
ATOM 1531 C CA . ALA A 1 188 ? -1.229 24.344 3.824 1 92.88 188 ALA A CA 1
ATOM 1532 C C . ALA A 1 188 ? -1.469 22.828 3.834 1 92.88 188 ALA A C 1
ATOM 1534 O O . ALA A 1 188 ? -1.806 22.25 2.803 1 92.88 188 ALA A O 1
ATOM 1535 N N . LEU A 1 189 ? -1.245 22.234 4.961 1 93.25 189 LEU A N 1
ATOM 1536 C CA . LEU A 1 189 ? -1.489 20.812 5.109 1 93.25 189 LEU A CA 1
ATOM 1537 C C . LEU A 1 189 ? -2.957 20.469 4.855 1 93.25 189 LEU A C 1
ATOM 1539 O O . LEU A 1 189 ? -3.268 19.531 4.121 1 93.25 189 LEU A O 1
ATOM 1543 N N . GLY A 1 190 ? -3.787 21.203 5.473 1 93.12 190 GLY A N 1
ATOM 1544 C CA . GLY A 1 190 ? -5.211 21.016 5.25 1 93.12 190 GLY A CA 1
ATOM 1545 C C . GLY A 1 190 ? -5.621 21.188 3.803 1 93.12 190 GLY A C 1
ATOM 1546 O O . GLY A 1 190 ? -6.391 20.391 3.264 1 93.12 190 GLY A O 1
ATOM 1547 N N . ASP A 1 191 ? -5.168 22.203 3.168 1 91.88 191 ASP A N 1
ATOM 1548 C CA . ASP A 1 191 ? -5.484 22.484 1.77 1 91.88 191 ASP A CA 1
ATOM 1549 C C . ASP A 1 191 ? -4.969 21.375 0.861 1 91.88 191 ASP A C 1
ATOM 1551 O O . ASP A 1 191 ? -5.609 21.031 -0.137 1 91.88 191 ASP A O 1
ATOM 1555 N N . TYR A 1 192 ? -3.793 20.938 1.211 1 91.94 192 TYR A N 1
ATOM 1556 C CA . TYR A 1 192 ? -3.223 19.828 0.452 1 91.94 192 TYR A CA 1
ATOM 1557 C C . TYR A 1 192 ? -4.172 18.641 0.42 1 91.94 192 TYR A C 1
ATOM 1559 O O . TYR A 1 192 ? -4.465 18.094 -0.648 1 91.94 192 TYR A O 1
ATOM 1567 N N . PHE A 1 193 ? -4.691 18.188 1.526 1 92.38 193 PHE A N 1
ATOM 1568 C CA . PHE A 1 193 ? -5.609 17.062 1.596 1 92.38 193 PHE A CA 1
ATOM 1569 C C . PHE A 1 193 ? -6.922 17.375 0.897 1 92.38 193 PHE A C 1
ATOM 1571 O O . PHE A 1 193 ? -7.547 16.5 0.299 1 92.38 193 PHE A O 1
ATOM 1578 N N . HIS A 1 194 ? -7.285 18.609 1 1 91.5 194 HIS A N 1
ATOM 1579 C CA . HIS A 1 194 ? -8.492 19.016 0.288 1 91.5 194 HIS A CA 1
ATOM 1580 C C . HIS A 1 194 ? -8.32 18.859 -1.22 1 91.5 194 HIS A C 1
ATOM 1582 O O . HIS A 1 194 ? -9.227 18.391 -1.903 1 91.5 194 HIS A O 1
ATOM 1588 N N . ARG A 1 195 ? -7.207 19.25 -1.725 1 92.94 195 ARG A N 1
ATOM 1589 C CA . ARG A 1 195 ? -6.93 19.141 -3.152 1 92.94 195 ARG A CA 1
ATOM 1590 C C . ARG A 1 195 ? -6.887 17.672 -3.576 1 92.94 195 ARG A C 1
ATOM 1592 O O . ARG A 1 195 ? -7.363 17.312 -4.66 1 92.94 195 ARG A O 1
ATOM 1599 N N . LEU A 1 196 ? -6.355 16.844 -2.742 1 93.25 196 LEU A N 1
ATOM 1600 C CA . LEU A 1 196 ? -6.336 15.414 -3.057 1 93.25 196 LEU A CA 1
ATOM 1601 C C . LEU A 1 196 ? -7.75 14.859 -3.146 1 93.25 196 LEU A C 1
ATOM 1603 O O . LEU A 1 196 ? -8.055 14.047 -4.031 1 93.25 196 LEU A O 1
ATOM 1607 N N . ARG A 1 197 ? -8.586 15.234 -2.299 1 93.62 197 ARG A N 1
ATOM 1608 C CA . ARG A 1 197 ? -9.969 14.766 -2.314 1 93.62 197 ARG A CA 1
ATOM 1609 C C . ARG A 1 197 ? -10.711 15.289 -3.543 1 93.62 197 ARG A C 1
ATOM 1611 O O . ARG A 1 197 ? -11.508 14.562 -4.141 1 93.62 197 ARG A O 1
ATOM 1618 N N . ALA A 1 198 ? -10.414 16.531 -3.854 1 93 198 ALA A N 1
ATOM 1619 C CA . ALA A 1 198 ? -11 17.094 -5.074 1 93 198 ALA A CA 1
ATOM 1620 C C . ALA A 1 198 ? -10.539 16.312 -6.305 1 93 198 ALA A C 1
ATOM 1622 O O . ALA A 1 198 ? -11.336 16.031 -7.203 1 93 198 ALA A O 1
ATOM 1623 N N . LEU A 1 199 ? -9.297 16.031 -6.312 1 93.75 199 LEU A N 1
ATOM 1624 C CA . LEU A 1 199 ? -8.734 15.242 -7.406 1 93.75 199 LEU A CA 1
ATOM 1625 C C . LEU A 1 199 ? -9.43 13.883 -7.508 1 93.75 199 LEU A C 1
ATOM 1627 O O . LEU A 1 199 ? -9.703 13.406 -8.609 1 93.75 199 LEU A O 1
ATOM 1631 N N . SER A 1 200 ? -9.672 13.234 -6.43 1 93.81 200 SER A N 1
ATOM 1632 C CA . SER A 1 200 ? -10.383 11.961 -6.402 1 93.81 200 SER A CA 1
ATOM 1633 C C . SER A 1 200 ? -11.773 12.086 -7.008 1 93.81 200 SER A C 1
ATOM 1635 O O . SER A 1 200 ? -12.211 11.227 -7.773 1 93.81 200 SER A O 1
ATOM 1637 N N . SER A 1 201 ? -12.414 13.086 -6.629 1 92.31 201 SER A N 1
ATOM 1638 C CA . SER A 1 201 ? -13.75 13.336 -7.164 1 92.31 201 SER A CA 1
ATOM 1639 C C . SER A 1 201 ? -13.711 13.531 -8.68 1 92.31 201 SER A C 1
ATOM 1641 O O . SER A 1 201 ? -14.562 13.016 -9.398 1 92.31 201 SER A O 1
ATOM 1643 N N . LEU A 1 202 ? -12.758 14.258 -9.125 1 92.06 202 LEU A N 1
ATOM 1644 C CA . LEU A 1 202 ? -12.594 14.5 -10.555 1 92.06 202 LEU A CA 1
ATOM 1645 C C . LEU A 1 202 ? -12.289 13.195 -11.289 1 92.06 202 LEU A C 1
ATOM 1647 O O . LEU A 1 202 ? -12.805 12.961 -12.383 1 92.06 202 LEU A O 1
ATOM 1651 N N . TRP A 1 203 ? -11.484 12.453 -10.664 1 91.38 203 TRP A N 1
ATOM 1652 C CA . TRP A 1 203 ? -11.156 11.156 -11.258 1 91.38 203 TRP A CA 1
ATOM 1653 C C . TRP A 1 203 ? -12.422 10.32 -11.469 1 91.38 203 TRP A C 1
ATOM 1655 O O . TRP A 1 203 ? -12.602 9.727 -12.531 1 91.38 203 TRP A O 1
ATOM 1665 N N . THR A 1 204 ? -13.227 10.234 -10.539 1 88.88 204 THR A N 1
ATOM 1666 C CA . THR A 1 204 ? -14.438 9.414 -10.586 1 88.88 204 THR A CA 1
ATOM 1667 C C . THR A 1 204 ? -15.422 9.961 -11.617 1 88.88 204 THR A C 1
ATOM 1669 O O . THR A 1 204 ? -16.188 9.203 -12.219 1 88.88 204 THR A O 1
ATOM 1672 N N . ALA A 1 205 ? -15.375 11.219 -11.844 1 88.81 205 ALA A N 1
ATOM 1673 C CA . ALA A 1 205 ? -16.328 11.883 -12.719 1 88.81 205 ALA A CA 1
ATOM 1674 C C . ALA A 1 205 ? -15.836 11.891 -14.164 1 88.81 205 ALA A C 1
ATOM 1676 O O . ALA A 1 205 ? -16.578 12.273 -15.078 1 88.81 205 ALA A O 1
ATOM 1677 N N . ARG A 1 206 ? -14.656 11.57 -14.391 1 85.19 206 ARG A N 1
ATOM 1678 C CA . ARG A 1 206 ? -14.078 11.633 -15.727 1 85.19 206 ARG A CA 1
ATOM 1679 C C . ARG A 1 206 ? -14.883 10.789 -16.703 1 85.19 206 ARG A C 1
ATOM 1681 O O . ARG A 1 206 ? -15.422 9.742 -16.344 1 85.19 206 ARG A O 1
ATOM 1688 N N . PRO A 1 207 ? -14.93 11.359 -17.875 1 76.38 207 PRO A N 1
ATOM 1689 C CA . PRO A 1 207 ? -15.664 10.586 -18.875 1 76.38 207 PRO A CA 1
ATOM 1690 C C . PRO A 1 207 ? -14.961 9.273 -19.219 1 76.38 207 PRO A C 1
ATOM 1692 O O . PRO A 1 207 ? -13.734 9.227 -19.297 1 76.38 207 PRO A O 1
ATOM 1695 N N . ARG A 1 208 ? -15.641 8.32 -18.953 1 68.75 208 ARG A N 1
ATOM 1696 C CA . ARG A 1 208 ? -15.094 7 -19.25 1 68.75 208 ARG A CA 1
ATOM 1697 C C . ARG A 1 208 ? -15.148 6.699 -20.75 1 68.75 208 ARG A C 1
ATOM 1699 O O . ARG A 1 208 ? -16.109 7.066 -21.422 1 68.75 208 ARG A O 1
ATOM 1706 N N . ASP A 1 209 ? -14.016 6.801 -21.391 1 57.12 209 ASP A N 1
ATOM 1707 C CA . ASP A 1 209 ? -14.07 6.445 -22.797 1 57.12 209 ASP A CA 1
ATOM 1708 C C . ASP A 1 209 ? -14.938 5.203 -23.016 1 57.12 209 ASP A C 1
ATOM 1710 O O . ASP A 1 209 ? -14.875 4.254 -22.234 1 57.12 209 ASP A O 1
ATOM 1714 N N . PRO A 1 210 ? -16.031 5.438 -23.797 1 49.62 210 PRO A N 1
ATOM 1715 C CA . PRO A 1 210 ? -16.844 4.289 -24.219 1 49.62 210 PRO A CA 1
ATOM 1716 C C . PRO A 1 210 ? -15.992 3.107 -24.688 1 49.62 210 PRO A C 1
ATOM 1718 O O . PRO A 1 210 ? -14.938 3.303 -25.297 1 49.62 210 PRO A O 1
ATOM 1721 N N . CYS A 1 211 ? -15.883 2.125 -23.875 1 36.66 211 CYS A N 1
ATOM 1722 C CA . CYS A 1 211 ? -15.492 0.907 -24.578 1 36.66 211 CYS A CA 1
ATOM 1723 C C . CYS A 1 211 ? -16.266 0.768 -25.891 1 36.66 211 CYS A C 1
ATOM 1725 O O . CYS A 1 211 ? -17.438 1.119 -25.969 1 36.66 211 CYS A O 1
ATOM 1727 N N . MET B 1 1 ? -17.578 -10.969 -15.477 1 60.38 1 MET B N 1
ATOM 1728 C CA . MET B 1 1 ? -17.453 -11.945 -14.406 1 60.38 1 MET B CA 1
ATOM 1729 C C . MET B 1 1 ? -17.047 -11.273 -13.094 1 60.38 1 MET B C 1
ATOM 1731 O O . MET B 1 1 ? -16.156 -10.422 -13.078 1 60.38 1 MET B O 1
ATOM 1735 N N . GLU B 1 2 ? -17.812 -11.453 -11.977 1 81.81 2 GLU B N 1
ATOM 1736 C CA . GLU B 1 2 ? -17.562 -10.945 -10.625 1 81.81 2 GLU B CA 1
ATOM 1737 C C . GLU B 1 2 ? -16.406 -11.688 -9.977 1 81.81 2 GLU B C 1
ATOM 1739 O O . GLU B 1 2 ? -16.188 -12.875 -10.234 1 81.81 2 GLU B O 1
ATOM 1744 N N . TYR B 1 3 ? -15.43 -11.109 -9.391 1 83.25 3 TYR B N 1
ATOM 1745 C CA . TYR B 1 3 ? -14.25 -11.672 -8.742 1 83.25 3 TYR B CA 1
ATOM 1746 C C . TYR B 1 3 ? -14.617 -12.883 -7.898 1 83.25 3 TYR B C 1
ATOM 1748 O O . TYR B 1 3 ? -13.883 -13.875 -7.871 1 83.25 3 TYR B O 1
ATOM 1756 N N . GLY B 1 4 ? -15.789 -12.789 -7.328 1 86.62 4 GLY B N 1
ATOM 1757 C CA . GLY B 1 4 ? -16.234 -13.922 -6.535 1 86.62 4 GLY B CA 1
ATOM 1758 C C . GLY B 1 4 ? -16.422 -15.188 -7.348 1 86.62 4 GLY B C 1
ATOM 1759 O O . GLY B 1 4 ? -15.977 -16.266 -6.941 1 86.62 4 GLY B O 1
ATOM 1760 N N . HIS B 1 5 ? -17 -15.055 -8.43 1 92.25 5 HIS B N 1
ATOM 1761 C CA . HIS B 1 5 ? -17.188 -16.188 -9.328 1 92.25 5 HIS B CA 1
ATOM 1762 C C . HIS B 1 5 ? -15.852 -16.703 -9.852 1 92.25 5 HIS B C 1
ATOM 1764 O O . HIS B 1 5 ? -15.656 -17.906 -10.008 1 92.25 5 HIS B O 1
ATOM 1770 N N . TRP B 1 6 ? -14.992 -15.812 -10.18 1 93.56 6 TRP B N 1
ATOM 1771 C CA . TRP B 1 6 ? -13.664 -16.203 -10.648 1 93.56 6 TRP B CA 1
ATOM 1772 C C . TRP B 1 6 ? -12.945 -17.047 -9.602 1 93.56 6 TRP B C 1
ATOM 1774 O O . TRP B 1 6 ? -12.312 -18.062 -9.945 1 93.56 6 TRP B O 1
ATOM 1784 N N . VAL B 1 7 ? -13.125 -16.734 -8.336 1 92.75 7 VAL B N 1
ATOM 1785 C CA . VAL B 1 7 ? -12.469 -17.453 -7.246 1 92.75 7 VAL B CA 1
ATOM 1786 C C . VAL B 1 7 ? -13.055 -18.859 -7.129 1 92.75 7 VAL B C 1
ATOM 1788 O O . VAL B 1 7 ? -12.32 -19.828 -6.926 1 92.75 7 VAL B O 1
ATOM 1791 N N . ASP B 1 8 ? -14.336 -18.922 -7.289 1 94.44 8 ASP B N 1
ATOM 1792 C CA . ASP B 1 8 ? -14.984 -20.234 -7.223 1 94.44 8 ASP B CA 1
ATOM 1793 C C . ASP B 1 8 ? -14.469 -21.156 -8.32 1 94.44 8 ASP B C 1
ATOM 1795 O O . ASP B 1 8 ? -14.18 -22.328 -8.07 1 94.44 8 ASP B O 1
ATOM 1799 N N . GLU B 1 9 ? -14.391 -20.609 -9.477 1 95.56 9 GLU B N 1
ATOM 1800 C CA . GLU B 1 9 ? -13.883 -21.391 -10.602 1 95.56 9 GLU B CA 1
ATOM 1801 C C . GLU B 1 9 ? -12.422 -21.781 -10.391 1 95.56 9 GLU B C 1
ATOM 1803 O O . GLU B 1 9 ? -12 -22.875 -10.75 1 95.56 9 GLU B O 1
ATOM 1808 N N . GLN B 1 10 ? -11.656 -20.953 -9.828 1 94.75 10 GLN B N 1
ATOM 1809 C CA . GLN B 1 10 ? -10.266 -21.25 -9.523 1 94.75 10 GLN B CA 1
ATOM 1810 C C . GLN B 1 10 ? -10.156 -22.406 -8.531 1 94.75 10 GLN B C 1
ATOM 1812 O O . GLN B 1 10 ? -9.281 -23.266 -8.656 1 94.75 10 GLN B O 1
ATOM 1817 N N . ASN B 1 11 ? -11.039 -22.391 -7.602 1 95 11 ASN B N 1
ATOM 1818 C CA . ASN B 1 11 ? -11.055 -23.469 -6.613 1 95 11 ASN B CA 1
ATOM 1819 C C . ASN B 1 11 ? -11.391 -24.812 -7.254 1 95 11 ASN B C 1
ATOM 1821 O O . ASN B 1 11 ? -10.859 -25.859 -6.848 1 95 11 ASN B O 1
ATOM 1825 N N . ARG B 1 12 ? -12.289 -24.75 -8.172 1 97 12 ARG B N 1
ATOM 1826 C CA . ARG B 1 12 ? -12.609 -25.969 -8.906 1 97 12 ARG B CA 1
ATOM 1827 C C . ARG B 1 12 ? -11.383 -26.484 -9.656 1 97 12 ARG B C 1
ATOM 1829 O O . ARG B 1 12 ? -11.078 -27.688 -9.602 1 97 12 ARG B O 1
ATOM 1836 N N . HIS B 1 13 ? -10.625 -25.625 -10.352 1 97.12 13 HIS B N 1
ATOM 1837 C CA . HIS B 1 13 ? -9.406 -26 -11.055 1 97.12 13 HIS B CA 1
ATOM 1838 C C . HIS B 1 13 ? -8.367 -26.578 -10.094 1 97.12 13 HIS B C 1
ATOM 1840 O O . HIS B 1 13 ? -7.684 -27.547 -10.414 1 97.12 13 HIS B O 1
ATOM 1846 N N . ASN B 1 14 ? -8.258 -26.031 -8.945 1 96.69 14 ASN B N 1
ATOM 1847 C CA . ASN B 1 14 ? -7.32 -26.531 -7.941 1 96.69 14 ASN B CA 1
ATOM 1848 C C . ASN B 1 14 ? -7.672 -27.953 -7.504 1 96.69 14 ASN B C 1
ATOM 1850 O O . ASN B 1 14 ? -6.785 -28.812 -7.383 1 96.69 14 ASN B O 1
ATOM 1854 N N . SER B 1 15 ? -8.953 -28.141 -7.301 1 96.88 15 SER B N 1
ATOM 1855 C CA . SER B 1 15 ? -9.406 -29.469 -6.879 1 96.88 15 SER B CA 1
ATOM 1856 C C . SER B 1 15 ? -9.141 -30.516 -7.957 1 96.88 15 SER B C 1
ATOM 1858 O O . SER B 1 15 ? -8.719 -31.625 -7.652 1 96.88 15 SER B O 1
ATOM 1860 N N . GLU B 1 16 ? -9.422 -30.094 -9.172 1 97.06 16 GLU B N 1
ATOM 1861 C CA . GLU B 1 16 ? -9.18 -31.016 -10.289 1 97.06 16 GLU B CA 1
ATOM 1862 C C . GLU B 1 16 ? -7.699 -31.359 -10.398 1 97.06 16 GLU B C 1
ATOM 1864 O O . GLU B 1 16 ? -7.344 -32.531 -10.617 1 97.06 16 GLU B O 1
ATOM 1869 N N . LEU B 1 17 ? -6.855 -30.422 -10.234 1 96.69 17 LEU B N 1
ATOM 1870 C CA . LEU B 1 17 ? -5.414 -30.641 -10.297 1 96.69 17 LEU B CA 1
ATOM 1871 C C . LEU B 1 17 ? -4.949 -31.531 -9.156 1 96.69 17 LEU B C 1
ATOM 1873 O O . LEU B 1 17 ? -4.141 -32.438 -9.359 1 96.69 17 LEU B O 1
ATOM 1877 N N . ARG B 1 18 ? -5.469 -31.312 -8.016 1 95.75 18 ARG B N 1
ATOM 1878 C CA . ARG B 1 18 ? -5.125 -32.125 -6.844 1 95.75 18 ARG B CA 1
ATOM 1879 C C . ARG B 1 18 ? -5.492 -33.594 -7.051 1 95.75 18 ARG B C 1
ATOM 1881 O O . ARG B 1 18 ? -4.68 -34.469 -6.797 1 95.75 18 ARG B O 1
ATOM 1888 N N . ASN B 1 19 ? -6.695 -33.75 -7.52 1 97.19 19 ASN B N 1
ATOM 1889 C CA . ASN B 1 19 ? -7.176 -35.125 -7.773 1 97.19 19 ASN B CA 1
ATOM 1890 C C . ASN B 1 19 ? -6.332 -35.812 -8.836 1 97.19 19 ASN B C 1
ATOM 1892 O O . ASN B 1 19 ? -6.023 -37 -8.703 1 97.19 19 ASN B O 1
ATOM 1896 N N . ALA B 1 20 ? -5.98 -35.094 -9.867 1 97.38 20 ALA B N 1
ATOM 1897 C CA . ALA B 1 20 ? -5.188 -35.656 -10.961 1 97.38 20 ALA B CA 1
ATOM 1898 C C . ALA B 1 20 ? -3.797 -36.062 -10.469 1 97.38 20 ALA B C 1
ATOM 1900 O O . ALA B 1 20 ? -3.279 -37.094 -10.852 1 97.38 20 ALA B O 1
ATOM 1901 N N . LEU B 1 21 ? -3.184 -35.25 -9.633 1 95.69 21 LEU B N 1
ATOM 1902 C CA . LEU B 1 21 ? -1.857 -35.562 -9.094 1 95.69 21 LEU B CA 1
ATOM 1903 C C . LEU B 1 21 ? -1.902 -36.75 -8.164 1 95.69 21 LEU B C 1
ATOM 1905 O O . LEU B 1 21 ? -1.014 -37.625 -8.203 1 95.69 21 LEU B O 1
ATOM 1909 N N . GLN B 1 22 ? -2.959 -36.844 -7.422 1 94.81 22 GLN B N 1
ATOM 1910 C CA . GLN B 1 22 ? -3.117 -37.969 -6.492 1 94.81 22 GLN B CA 1
ATOM 1911 C C . GLN B 1 22 ? -3.383 -39.281 -7.234 1 94.81 22 GLN B C 1
ATOM 1913 O O . GLN B 1 22 ? -2.953 -40.344 -6.793 1 94.81 22 GLN B O 1
ATOM 1918 N N . ALA B 1 23 ? -4.074 -39.125 -8.359 1 96.06 23 ALA B N 1
ATOM 1919 C CA . ALA B 1 23 ? -4.422 -40.312 -9.156 1 96.06 23 ALA B CA 1
ATOM 1920 C C . ALA B 1 23 ? -3.281 -40.688 -10.086 1 96.06 23 ALA B C 1
ATOM 1922 O O . ALA B 1 23 ? -3.371 -41.688 -10.812 1 96.06 23 ALA B O 1
ATOM 1923 N N . ASN B 1 24 ? -2.238 -39.938 -10.078 1 93.69 24 ASN B N 1
ATOM 1924 C CA . ASN B 1 24 ? -1.074 -40.188 -10.922 1 93.69 24 ASN B CA 1
ATOM 1925 C C . ASN B 1 24 ? -1.47 -40.375 -12.391 1 93.69 24 ASN B C 1
ATOM 1927 O O . ASN B 1 24 ? -1.106 -41.375 -13.023 1 93.69 24 ASN B O 1
ATOM 1931 N N . VAL B 1 25 ? -2.254 -39.438 -12.844 1 95.25 25 VAL B N 1
ATOM 1932 C CA . VAL B 1 25 ? -2.734 -39.469 -14.219 1 95.25 25 VAL B CA 1
ATOM 1933 C C . VAL B 1 25 ? -1.566 -39.281 -15.18 1 95.25 25 VAL B C 1
ATOM 1935 O O . VAL B 1 25 ? -0.469 -38.906 -14.766 1 95.25 25 VAL B O 1
ATOM 1938 N N . SER B 1 26 ? -1.825 -39.5 -16.469 1 95.69 26 SER B N 1
ATOM 1939 C CA . SER B 1 26 ? -0.792 -39.375 -17.5 1 95.69 26 SER B CA 1
ATOM 1940 C C . SER B 1 26 ? -0.367 -37.938 -17.703 1 95.69 26 SER B C 1
ATOM 1942 O O . SER B 1 26 ? -1.112 -37 -17.359 1 95.69 26 SER B O 1
ATOM 1944 N N . ASP B 1 27 ? 0.793 -37.719 -18.25 1 94.56 27 ASP B N 1
ATOM 1945 C CA . ASP B 1 27 ? 1.321 -36.406 -18.516 1 94.56 27 ASP B CA 1
ATOM 1946 C C . ASP B 1 27 ? 0.439 -35.656 -19.516 1 94.56 27 ASP B C 1
ATOM 1948 O O . ASP B 1 27 ? 0.304 -34.438 -19.438 1 94.56 27 ASP B O 1
ATOM 1952 N N . ILE B 1 28 ? -0.104 -36.375 -20.391 1 95.5 28 ILE B N 1
ATOM 1953 C CA . ILE B 1 28 ? -0.957 -35.75 -21.406 1 95.5 28 ILE B CA 1
ATOM 1954 C C . ILE B 1 28 ? -2.201 -35.156 -20.734 1 95.5 28 ILE B C 1
ATOM 1956 O O . ILE B 1 28 ? -2.594 -34.031 -21.016 1 95.5 28 ILE B O 1
ATOM 1960 N N . GLU B 1 29 ? -2.756 -35.938 -19.844 1 96.31 29 GLU B N 1
ATOM 1961 C CA . GLU B 1 29 ? -3.93 -35.469 -19.109 1 96.31 29 GLU B CA 1
ATOM 1962 C C . GLU B 1 29 ? -3.58 -34.312 -18.188 1 96.31 29 GLU B C 1
ATOM 1964 O O . GLU B 1 29 ? -4.34 -33.344 -18.094 1 96.31 29 GLU B O 1
ATOM 1969 N N . LEU B 1 30 ? -2.461 -34.406 -17.578 1 96.69 30 LEU B N 1
ATOM 1970 C CA . LEU B 1 30 ? -2.016 -33.312 -16.703 1 96.69 30 LEU B CA 1
ATOM 1971 C C . LEU B 1 30 ? -1.785 -32.031 -17.5 1 96.69 30 LEU B C 1
ATOM 1973 O O . LEU B 1 30 ? -2.1 -30.953 -17.031 1 96.69 30 LEU B O 1
ATOM 1977 N N . LYS B 1 31 ? -1.234 -32.188 -18.672 1 97.06 31 LYS B N 1
ATOM 1978 C CA . LYS B 1 31 ? -0.989 -31.031 -19.531 1 97.06 31 LYS B CA 1
ATOM 1979 C C . LYS B 1 31 ? -2.289 -30.297 -19.859 1 97.06 31 LYS B C 1
ATOM 1981 O O . LYS B 1 31 ? -2.34 -29.078 -19.859 1 97.06 31 LYS B O 1
ATOM 1986 N N . ILE B 1 32 ? -3.291 -31.016 -20.062 1 97.19 32 ILE B N 1
ATOM 1987 C CA . ILE B 1 32 ? -4.59 -30.438 -20.391 1 97.19 32 ILE B CA 1
ATOM 1988 C C . ILE B 1 32 ? -5.125 -29.656 -19.188 1 97.19 32 ILE B C 1
ATOM 1990 O O . ILE B 1 32 ? -5.629 -28.547 -19.344 1 97.19 32 ILE B O 1
ATOM 1994 N N . LEU B 1 33 ? -4.984 -30.234 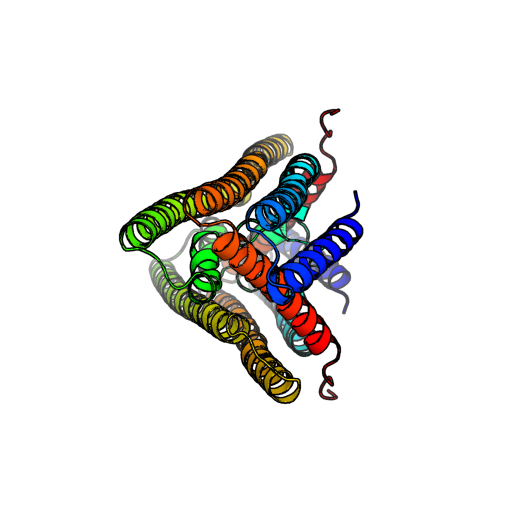-18.047 1 97.5 33 LEU B N 1
ATOM 1995 C CA . LEU B 1 33 ? -5.461 -29.578 -16.828 1 97.5 33 LEU B CA 1
ATOM 1996 C C . LEU B 1 33 ? -4.656 -28.328 -16.531 1 97.5 33 LEU B C 1
ATOM 1998 O O . LEU B 1 33 ? -5.227 -27.297 -16.141 1 97.5 33 LEU B O 1
ATOM 2002 N N . VAL B 1 34 ? -3.344 -28.422 -16.75 1 97.69 34 VAL B N 1
ATOM 2003 C CA . VAL B 1 34 ? -2.461 -27.281 -16.516 1 97.69 34 VAL B CA 1
ATOM 2004 C C . VAL B 1 34 ? -2.828 -26.141 -17.469 1 97.69 34 VAL B C 1
ATOM 2006 O O . VAL B 1 34 ? -2.959 -25 -17.047 1 97.69 34 VAL B O 1
ATOM 2009 N N . GLU B 1 35 ? -3.025 -26.438 -18.672 1 97.12 35 GLU B N 1
ATOM 2010 C CA . GLU B 1 35 ? -3.398 -25.422 -19.672 1 97.12 35 GLU B CA 1
ATOM 2011 C C . GLU B 1 35 ? -4.758 -24.812 -19.344 1 97.12 35 GLU B C 1
ATOM 2013 O O . GLU B 1 35 ? -4.965 -23.609 -19.547 1 97.12 35 GLU B O 1
ATOM 2018 N N . GLY B 1 36 ? -5.656 -25.656 -18.906 1 96.94 36 GLY B N 1
ATOM 2019 C CA . GLY B 1 36 ? -6.938 -25.125 -18.453 1 96.94 36 GLY B CA 1
ATOM 2020 C C . GLY B 1 36 ? -6.816 -24.172 -17.281 1 96.94 36 GLY B C 1
ATOM 2021 O O . GLY B 1 36 ? -7.453 -23.125 -17.266 1 96.94 36 GLY B O 1
ATOM 2022 N N . TRP B 1 37 ? -6.043 -24.531 -16.312 1 97.25 37 TRP B N 1
ATOM 2023 C CA . TRP B 1 37 ? -5.773 -23.703 -15.148 1 97.25 37 TRP B CA 1
ATOM 2024 C C . TRP B 1 37 ? -5.199 -22.359 -15.562 1 97.25 37 TRP B C 1
ATOM 2026 O O . TRP B 1 37 ? -5.68 -21.297 -15.125 1 97.25 37 TRP B O 1
ATOM 2036 N N . LEU B 1 38 ? -4.211 -22.391 -16.438 1 96.62 38 LEU B N 1
ATOM 2037 C CA . LEU B 1 38 ? -3.525 -21.188 -16.891 1 96.62 38 LEU B CA 1
ATOM 2038 C C . LEU B 1 38 ? -4.469 -20.297 -17.703 1 96.62 38 LEU B C 1
ATOM 2040 O O . LEU B 1 38 ? -4.492 -19.078 -17.516 1 96.62 38 LEU B O 1
ATOM 2044 N N . SER B 1 39 ? -5.195 -20.938 -18.516 1 96.25 39 SER B N 1
ATOM 2045 C CA . SER B 1 39 ? -6.152 -20.188 -19.328 1 96.25 39 SER B CA 1
ATOM 2046 C C . SER B 1 39 ? -7.156 -19.438 -18.453 1 96.25 39 SER B C 1
ATOM 2048 O O . SER B 1 39 ? -7.461 -18.281 -18.703 1 96.25 39 SER B O 1
ATOM 2050 N N . HIS B 1 40 ? -7.633 -20.078 -17.438 1 95.94 40 HIS B N 1
ATOM 2051 C CA . HIS B 1 40 ? -8.547 -19.438 -16.5 1 95.94 40 HIS B CA 1
ATOM 2052 C C . HIS B 1 40 ? -7.867 -18.281 -15.773 1 95.94 40 HIS B C 1
ATOM 2054 O O . HIS B 1 40 ? -8.438 -17.203 -15.648 1 95.94 40 HIS B O 1
ATOM 2060 N N . TYR B 1 41 ? -6.688 -18.516 -15.375 1 94.94 41 TYR B N 1
ATOM 2061 C CA . TYR B 1 41 ? -5.977 -17.484 -14.633 1 94.94 41 TYR B CA 1
ATOM 2062 C C . TYR B 1 41 ? -5.703 -16.266 -15.523 1 94.94 41 TYR B C 1
ATOM 2064 O O . TYR B 1 41 ? -5.809 -15.125 -15.07 1 94.94 41 TYR B O 1
ATOM 2072 N N . TYR B 1 42 ? -5.406 -16.516 -16.781 1 94.5 42 TYR B N 1
ATOM 2073 C CA . TYR B 1 42 ? -5.133 -15.43 -17.719 1 94.5 42 TYR B CA 1
ATOM 2074 C C . TYR B 1 42 ? -6.371 -14.57 -17.938 1 94.5 42 TYR B C 1
ATOM 2076 O O . TYR B 1 42 ? -6.266 -13.375 -18.219 1 94.5 42 TYR B O 1
ATOM 2084 N N . SER B 1 43 ? -7.504 -15.133 -17.781 1 94.81 43 SER B N 1
ATOM 2085 C CA . SER B 1 43 ? -8.727 -14.352 -17.953 1 94.81 43 SER B CA 1
ATOM 2086 C C . SER B 1 43 ? -8.828 -13.25 -16.891 1 94.81 43 SER B C 1
ATOM 2088 O O . SER B 1 43 ? -9.484 -12.234 -17.125 1 94.81 43 SER B O 1
ATOM 2090 N N . LEU B 1 44 ? -8.172 -13.484 -15.758 1 93.81 44 LEU B N 1
ATOM 2091 C CA . LEU B 1 44 ? -8.164 -12.477 -14.703 1 93.81 44 LEU B CA 1
ATOM 2092 C C . LEU B 1 44 ? -7.473 -11.195 -15.172 1 93.81 44 LEU B C 1
ATOM 2094 O O . LEU B 1 44 ? -7.93 -10.094 -14.867 1 93.81 44 LEU B O 1
ATOM 2098 N N . PHE B 1 45 ? -6.395 -11.359 -15.891 1 93.69 45 PHE B N 1
ATOM 2099 C CA . PHE B 1 45 ? -5.633 -10.195 -16.328 1 93.69 45 PHE B CA 1
ATOM 2100 C C . PHE B 1 45 ? -6.43 -9.375 -17.344 1 93.69 45 PHE B C 1
ATOM 2102 O O . PHE B 1 45 ? -6.32 -8.148 -17.375 1 93.69 45 PHE B O 1
ATOM 2109 N N . LYS B 1 46 ? -7.254 -10.047 -18.062 1 90.88 46 LYS B N 1
ATOM 2110 C CA . LYS B 1 46 ? -8.125 -9.336 -19 1 90.88 46 LYS B CA 1
ATOM 2111 C C . LYS B 1 46 ? -9.203 -8.555 -18.25 1 90.88 46 LYS B C 1
ATOM 2113 O O . LYS B 1 46 ? -9.469 -7.395 -18.578 1 90.88 46 LYS B O 1
ATOM 2118 N N . ILE B 1 47 ? -9.758 -9.195 -17.312 1 90.56 47 ILE B N 1
ATOM 2119 C CA . ILE B 1 47 ? -10.766 -8.547 -16.484 1 90.56 47 ILE B CA 1
ATOM 2120 C C . ILE B 1 47 ? -10.156 -7.332 -15.789 1 90.56 47 ILE B C 1
ATOM 2122 O O . ILE B 1 47 ? -10.773 -6.266 -15.734 1 90.56 47 ILE B O 1
ATOM 2126 N N . ARG B 1 48 ? -8.961 -7.469 -15.352 1 92.94 48 ARG B N 1
ATOM 2127 C CA . ARG B 1 48 ? -8.281 -6.402 -14.625 1 92.94 48 ARG B CA 1
ATOM 2128 C C . ARG B 1 48 ? -7.938 -5.238 -15.547 1 92.94 48 ARG B C 1
ATOM 2130 O O . ARG B 1 48 ? -8 -4.074 -15.141 1 92.94 48 ARG B O 1
ATOM 2137 N N . ALA B 1 49 ? -7.566 -5.586 -16.766 1 91.06 49 ALA B N 1
ATOM 2138 C CA . ALA B 1 49 ? -7.254 -4.531 -17.719 1 91.06 49 ALA B CA 1
ATOM 2139 C C . ALA B 1 49 ? -8.477 -3.652 -17.984 1 91.06 49 ALA B C 1
ATOM 2141 O O . ALA B 1 49 ? -8.367 -2.424 -18.016 1 91.06 49 ALA B O 1
ATOM 2142 N N . ASP B 1 50 ? -9.586 -4.297 -18.047 1 89.12 50 ASP B N 1
ATOM 2143 C CA . ASP B 1 50 ? -10.836 -3.564 -18.266 1 89.12 50 ASP B CA 1
ATOM 2144 C C . ASP B 1 50 ? -11.203 -2.746 -17.031 1 89.12 50 ASP B C 1
ATOM 2146 O O . ASP B 1 50 ? -11.656 -1.604 -17.141 1 89.12 50 ASP B O 1
ATOM 2150 N N . ALA B 1 51 ? -11.055 -3.33 -15.891 1 89.56 51 ALA B N 1
ATOM 2151 C CA . ALA B 1 51 ? -11.375 -2.646 -14.641 1 89.56 51 ALA B CA 1
ATOM 2152 C C . ALA B 1 51 ? -10.461 -1.442 -14.43 1 89.56 51 ALA B C 1
ATOM 2154 O O . ALA B 1 51 ? -10.891 -0.426 -13.875 1 89.56 51 ALA B O 1
ATOM 2155 N N . ALA B 1 52 ? -9.172 -1.57 -14.875 1 90.25 52 ALA B N 1
ATOM 2156 C CA . ALA B 1 52 ? -8.203 -0.488 -14.719 1 90.25 52 ALA B CA 1
ATOM 2157 C C . ALA B 1 52 ? -8.641 0.756 -15.484 1 90.25 52 ALA B C 1
ATOM 2159 O O . ALA B 1 52 ? -8.453 1.881 -15.016 1 90.25 52 ALA B O 1
ATOM 2160 N N . LYS B 1 53 ? -9.266 0.547 -16.562 1 85.31 53 LYS B N 1
ATOM 2161 C CA . LYS B 1 53 ? -9.75 1.666 -17.375 1 85.31 53 LYS B CA 1
ATOM 2162 C C . LYS B 1 53 ? -10.867 2.416 -16.656 1 85.31 53 LYS B C 1
ATOM 2164 O O . LYS B 1 53 ? -10.953 3.643 -16.75 1 85.31 53 LYS B O 1
ATOM 2169 N N . ALA B 1 54 ? -11.602 1.629 -15.953 1 85.19 54 ALA B N 1
ATOM 2170 C CA . ALA B 1 54 ? -12.734 2.225 -15.242 1 85.19 54 ALA B CA 1
ATOM 2171 C C . ALA B 1 54 ? -12.273 2.891 -13.953 1 85.19 54 ALA B C 1
ATOM 2173 O O . ALA B 1 54 ? -12.609 4.047 -13.688 1 85.19 54 ALA B O 1
ATOM 2174 N N . ASP B 1 55 ? -11.508 2.135 -13.172 1 88.69 55 ASP B N 1
ATOM 2175 C CA . ASP B 1 55 ? -11.008 2.637 -11.898 1 88.69 55 ASP B CA 1
ATOM 2176 C C . ASP B 1 55 ? -9.703 1.945 -11.516 1 88.69 55 ASP B C 1
ATOM 2178 O O . ASP B 1 55 ? -9.711 0.924 -10.82 1 88.69 55 ASP B O 1
ATOM 2182 N N . VAL B 1 56 ? -8.688 2.611 -11.797 1 91.56 56 VAL B N 1
ATOM 2183 C CA . VAL B 1 56 ? -7.371 2.008 -11.594 1 91.56 56 VAL B CA 1
ATOM 2184 C C . VAL B 1 56 ? -7.07 1.917 -10.102 1 91.56 56 VAL B C 1
ATOM 2186 O O . VAL B 1 56 ? -6.387 0.993 -9.656 1 91.56 56 VAL B O 1
ATOM 2189 N N . PHE B 1 57 ? -7.613 2.738 -9.25 1 92.06 57 PHE B N 1
ATOM 2190 C CA . PHE B 1 57 ? -7.355 2.723 -7.816 1 92.06 57 PHE B CA 1
ATOM 2191 C C . PHE B 1 57 ? -8.023 1.518 -7.16 1 92.06 57 PHE B C 1
ATOM 2193 O O . PHE B 1 57 ? -7.496 0.966 -6.188 1 92.06 57 PHE B O 1
ATOM 2200 N N . TYR B 1 58 ? -9.117 1.192 -7.746 1 87.81 58 TYR B N 1
ATOM 2201 C CA . TYR B 1 58 ? -9.797 -0.013 -7.281 1 87.81 58 TYR B CA 1
ATOM 2202 C C . TYR B 1 58 ? -8.898 -1.235 -7.434 1 87.81 58 TYR B C 1
ATOM 2204 O O . TYR B 1 58 ? -8.82 -2.07 -6.527 1 87.81 58 TYR B O 1
ATOM 2212 N N . LEU B 1 59 ? -8.164 -1.272 -8.469 1 89.19 59 LEU B N 1
ATOM 2213 C CA . LEU B 1 59 ? -7.301 -2.408 -8.766 1 89.19 59 LEU B CA 1
ATOM 2214 C C . LEU B 1 59 ? -6.047 -2.375 -7.902 1 89.19 59 LEU B C 1
ATOM 2216 O O . LEU B 1 59 ? -5.652 -3.395 -7.332 1 89.19 59 LEU B O 1
ATOM 2220 N N . ILE B 1 60 ? -5.508 -1.221 -7.75 1 92.31 60 ILE B N 1
ATOM 2221 C CA . ILE B 1 60 ? -4.254 -1.085 -7.016 1 92.31 60 ILE B CA 1
ATOM 2222 C C . ILE B 1 60 ? -4.488 -1.371 -5.535 1 92.31 60 ILE B C 1
ATOM 2224 O O . ILE B 1 60 ? -3.652 -1.991 -4.875 1 92.31 60 ILE B O 1
ATOM 2228 N N . SER B 1 61 ? -5.672 -1.041 -5.039 1 89.44 61 SER B N 1
ATOM 2229 C CA . SER B 1 61 ? -5.973 -1.23 -3.625 1 89.44 61 SER B CA 1
ATOM 2230 C C . SER B 1 61 ? -6.469 -2.646 -3.35 1 89.44 61 SER B C 1
ATOM 2232 O O . SER B 1 61 ? -6.504 -3.086 -2.199 1 89.44 61 SER B O 1
ATOM 2234 N N . GLY B 1 62 ? -6.906 -3.256 -4.41 1 89.06 62 GLY B N 1
ATOM 2235 C CA . GLY B 1 62 ? -7.402 -4.609 -4.223 1 89.06 62 GLY B CA 1
ATOM 2236 C C . GLY B 1 62 ? -8.633 -4.68 -3.34 1 89.06 62 GLY B C 1
ATOM 2237 O O . GLY B 1 62 ? -8.742 -5.559 -2.48 1 89.06 62 GLY B O 1
ATOM 2238 N N . MET B 1 63 ? -9.555 -3.793 -3.504 1 86.31 63 MET B N 1
ATOM 2239 C CA . MET B 1 63 ? -10.703 -3.66 -2.609 1 86.31 63 MET B CA 1
ATOM 2240 C C . MET B 1 63 ? -11.578 -4.906 -2.66 1 86.31 63 MET B C 1
ATOM 2242 O O . MET B 1 63 ? -12.344 -5.168 -1.731 1 86.31 63 MET B O 1
ATOM 2246 N N . TRP B 1 64 ? -11.43 -5.727 -3.635 1 87.12 64 TRP B N 1
ATOM 2247 C CA . TRP B 1 64 ? -12.234 -6.934 -3.793 1 87.12 64 TRP B CA 1
ATOM 2248 C C . TRP B 1 64 ? -11.57 -8.125 -3.117 1 87.12 64 TRP B C 1
ATOM 2250 O O . TRP B 1 64 ? -12.156 -9.203 -3.031 1 87.12 64 TRP B O 1
ATOM 2260 N N . ARG B 1 65 ? -10.352 -7.938 -2.643 1 89.81 65 ARG B N 1
ATOM 2261 C CA . ARG B 1 65 ? -9.602 -8.992 -1.96 1 89.81 65 ARG B CA 1
ATOM 2262 C C . ARG B 1 65 ? -9.789 -8.898 -0.449 1 89.81 65 ARG B C 1
ATOM 2264 O O . ARG B 1 65 ? -10.227 -7.871 0.068 1 89.81 65 ARG B O 1
ATOM 2271 N N . THR B 1 66 ? -9.422 -9.984 0.151 1 91.81 66 THR B N 1
ATOM 2272 C CA . THR B 1 66 ? -9.516 -9.992 1.607 1 91.81 66 THR B CA 1
ATOM 2273 C C . THR B 1 66 ? -8.414 -9.125 2.221 1 91.81 66 THR B C 1
ATOM 2275 O O . THR B 1 66 ? -7.449 -8.773 1.545 1 91.81 66 THR B O 1
ATOM 2278 N N . SER B 1 67 ? -8.57 -8.789 3.479 1 91.5 67 SER B N 1
ATOM 2279 C CA . SER B 1 67 ? -7.66 -7.852 4.141 1 91.5 67 SER B CA 1
ATOM 2280 C C . SER B 1 67 ? -6.227 -8.375 4.133 1 91.5 67 SER B C 1
ATOM 2282 O O . SER B 1 67 ? -5.289 -7.621 3.854 1 91.5 67 SER B O 1
ATOM 2284 N N . VAL B 1 68 ? -6.07 -9.625 4.383 1 92.5 68 VAL B N 1
ATOM 2285 C CA . VAL B 1 68 ? -4.73 -10.203 4.445 1 92.5 68 VAL B CA 1
ATOM 2286 C C . VAL B 1 68 ? -4.145 -10.297 3.037 1 92.5 68 VAL B C 1
ATOM 2288 O O . VAL B 1 68 ? -2.965 -10.008 2.828 1 92.5 68 VAL B O 1
ATOM 2291 N N . GLU B 1 69 ? -4.934 -10.617 2.07 1 90.25 69 GLU B N 1
ATOM 2292 C CA . GLU B 1 69 ? -4.461 -10.664 0.689 1 90.25 69 GLU B CA 1
ATOM 2293 C C . GLU B 1 69 ? -3.965 -9.297 0.23 1 90.25 69 GLU B C 1
ATOM 2295 O O . GLU B 1 69 ? -2.928 -9.195 -0.427 1 90.25 69 GLU B O 1
ATOM 2300 N N . ARG B 1 70 ? -4.672 -8.336 0.629 1 91.12 70 ARG B N 1
ATOM 2301 C CA . ARG B 1 70 ? -4.316 -6.977 0.235 1 91.12 70 ARG B CA 1
ATOM 2302 C C . ARG B 1 70 ? -2.967 -6.57 0.816 1 91.12 70 ARG B C 1
ATOM 2304 O O . ARG B 1 70 ? -2.215 -5.824 0.187 1 91.12 70 ARG B O 1
ATOM 2311 N N . PHE B 1 71 ? -2.732 -7.109 1.941 1 90.5 71 PHE B N 1
ATOM 2312 C CA . PHE B 1 71 ? -1.502 -6.77 2.646 1 90.5 71 PHE B CA 1
ATOM 2313 C C . PHE B 1 71 ? -0.281 -7.223 1.854 1 90.5 71 PHE B C 1
ATOM 2315 O O . PHE B 1 71 ? 0.785 -6.609 1.942 1 90.5 71 PHE B O 1
ATOM 2322 N N . PHE B 1 72 ? -0.417 -8.164 0.94 1 90.44 72 PHE B N 1
ATOM 2323 C CA . PHE B 1 72 ? 0.691 -8.742 0.192 1 90.44 72 PHE B CA 1
ATOM 2324 C C . PHE B 1 72 ? 0.691 -8.25 -1.249 1 90.44 72 PHE B C 1
ATOM 2326 O O . PHE B 1 72 ? 1.426 -8.766 -2.09 1 90.44 72 PHE B O 1
ATOM 2333 N N . HIS B 1 73 ? -0.113 -7.191 -1.496 1 90.19 73 HIS B N 1
ATOM 2334 C CA . HIS B 1 73 ? -0.22 -6.695 -2.865 1 90.19 73 HIS B CA 1
ATOM 2335 C C . HIS B 1 73 ? 0.984 -5.836 -3.234 1 90.19 73 HIS B C 1
ATOM 2337 O O . HIS B 1 73 ? 1.471 -5.055 -2.414 1 90.19 73 HIS B O 1
ATOM 2343 N N . TRP B 1 74 ? 1.442 -6.082 -4.398 1 92.38 74 TRP B N 1
ATOM 2344 C CA . TRP B 1 74 ? 2.355 -5.215 -5.133 1 92.38 74 TRP B CA 1
ATOM 2345 C C . TRP B 1 74 ? 1.71 -4.711 -6.422 1 92.38 74 TRP B C 1
ATOM 2347 O O . TRP B 1 74 ? 1.432 -5.496 -7.332 1 92.38 74 TRP B O 1
ATOM 2357 N N . ILE B 1 75 ? 1.423 -3.434 -6.566 1 92.69 75 ILE B N 1
ATOM 2358 C CA . ILE B 1 75 ? 0.793 -2.783 -7.711 1 92.69 75 ILE B CA 1
ATOM 2359 C C . ILE B 1 75 ? -0.461 -3.555 -8.117 1 92.69 75 ILE B C 1
ATOM 2361 O O . ILE B 1 75 ? -0.609 -3.941 -9.273 1 92.69 75 ILE B O 1
ATOM 2365 N N . GLY B 1 76 ? -1.313 -3.945 -7.141 1 89.81 76 GLY B N 1
ATOM 2366 C CA . GLY B 1 76 ? -2.625 -4.531 -7.371 1 89.81 76 GLY B CA 1
ATOM 2367 C C . GLY B 1 76 ? -2.6 -6.047 -7.422 1 89.81 76 GLY B C 1
ATOM 2368 O O . GLY B 1 76 ? -3.637 -6.684 -7.617 1 89.81 76 GLY B O 1
ATOM 2369 N N . GLY B 1 77 ? -1.429 -6.707 -7.242 1 91.38 77 GLY B N 1
ATOM 2370 C CA . GLY B 1 77 ? -1.317 -8.156 -7.273 1 91.38 77 GLY B CA 1
ATOM 2371 C C . GLY B 1 77 ? -0.071 -8.672 -6.578 1 91.38 77 GLY B C 1
ATOM 2372 O O . GLY B 1 77 ? 0.572 -7.945 -5.82 1 91.38 77 GLY B O 1
ATOM 2373 N N . PHE B 1 78 ? 0.159 -10.016 -6.852 1 90.94 78 PHE B N 1
ATOM 2374 C CA . PHE B 1 78 ? 1.323 -10.609 -6.203 1 90.94 78 PHE B CA 1
ATOM 2375 C C . PHE B 1 78 ? 2.609 -10.164 -6.891 1 90.94 78 PHE B C 1
ATOM 2377 O O . PHE B 1 78 ? 2.59 -9.773 -8.062 1 90.94 78 PHE B O 1
ATOM 2384 N N . ARG B 1 79 ? 3.668 -10.273 -6.219 1 93.56 79 ARG B N 1
ATOM 2385 C CA . ARG B 1 79 ? 4.996 -9.977 -6.75 1 93.56 79 ARG B CA 1
ATOM 2386 C C . ARG B 1 79 ? 5.621 -11.211 -7.383 1 93.56 79 ARG B C 1
ATOM 2388 O O . ARG B 1 79 ? 5.891 -12.195 -6.699 1 93.56 79 ARG B O 1
ATOM 2395 N N . PRO B 1 80 ? 5.949 -11.164 -8.641 1 93.94 80 PRO B N 1
ATOM 2396 C CA . PRO B 1 80 ? 6.441 -12.344 -9.359 1 93.94 80 PRO B CA 1
ATOM 2397 C C . PRO B 1 80 ? 7.727 -12.906 -8.75 1 93.94 80 PRO B C 1
ATOM 2399 O O . PRO B 1 80 ? 7.871 -14.125 -8.633 1 93.94 80 PRO B O 1
ATOM 2402 N N . SER B 1 81 ? 8.625 -12.086 -8.328 1 91.81 81 SER B N 1
ATOM 2403 C CA . SER B 1 81 ? 9.891 -12.547 -7.758 1 91.81 81 SER B CA 1
ATOM 2404 C C . SER B 1 81 ? 9.656 -13.328 -6.469 1 91.81 81 SER B C 1
ATOM 2406 O O . SER B 1 81 ? 10.391 -14.273 -6.164 1 91.81 81 SER B O 1
ATOM 2408 N N . GLU B 1 82 ? 8.617 -12.945 -5.75 1 87.06 82 GLU B N 1
ATOM 2409 C CA . GLU B 1 82 ? 8.305 -13.609 -4.488 1 87.06 82 GLU B CA 1
ATOM 2410 C C . GLU B 1 82 ? 7.535 -14.906 -4.715 1 87.06 82 GLU B C 1
ATOM 2412 O O . GLU B 1 82 ? 7.629 -15.844 -3.916 1 87.06 82 GLU B O 1
ATOM 2417 N N . LEU B 1 83 ? 6.812 -14.867 -5.727 1 84.62 83 LEU B N 1
ATOM 2418 C CA . LEU B 1 83 ? 6.062 -16.062 -6.09 1 84.62 83 LEU B CA 1
ATOM 2419 C C . LEU B 1 83 ? 6.996 -17.25 -6.32 1 84.62 83 LEU B C 1
ATOM 2421 O O . LEU B 1 83 ? 6.699 -18.375 -5.906 1 84.62 83 LEU B O 1
ATOM 2425 N N . LEU B 1 84 ? 8.016 -17.016 -6.953 1 85.75 84 LEU B N 1
ATOM 2426 C CA . LEU B 1 84 ? 8.969 -18.078 -7.277 1 85.75 84 LEU B CA 1
ATOM 2427 C C . LEU B 1 84 ? 9.555 -18.688 -6.012 1 85.75 84 LEU B C 1
ATOM 2429 O O . LEU B 1 84 ? 9.852 -19.875 -5.969 1 85.75 84 LEU B O 1
ATOM 2433 N N . ASN B 1 85 ? 9.594 -17.875 -4.984 1 83.06 85 ASN B N 1
ATOM 2434 C CA . ASN B 1 85 ? 10.055 -18.391 -3.697 1 83.06 85 ASN B CA 1
ATOM 2435 C C . ASN B 1 85 ? 9.047 -19.359 -3.09 1 83.06 85 ASN B C 1
ATOM 2437 O O . ASN B 1 85 ? 9.43 -20.312 -2.398 1 83.06 85 ASN B O 1
ATOM 2441 N N . ILE B 1 86 ? 7.852 -19.156 -3.396 1 81.56 86 ILE B N 1
ATOM 2442 C CA . ILE B 1 86 ? 6.758 -19.984 -2.887 1 81.56 86 ILE B CA 1
ATOM 2443 C C . ILE B 1 86 ? 6.715 -21.312 -3.645 1 81.56 86 ILE B C 1
ATOM 2445 O O . ILE B 1 86 ? 6.496 -22.359 -3.049 1 81.56 86 ILE B O 1
ATOM 2449 N N . LEU B 1 87 ? 7.023 -21.281 -4.844 1 88.19 87 LEU B N 1
ATOM 2450 C CA . LEU B 1 87 ? 6.809 -22.438 -5.715 1 88.19 87 LEU B CA 1
ATOM 2451 C C . LEU B 1 87 ? 8.016 -23.375 -5.684 1 88.19 87 LEU B C 1
ATOM 2453 O O . LEU B 1 87 ? 7.871 -24.578 -5.891 1 88.19 87 LEU B O 1
ATOM 2457 N N . MET B 1 88 ? 9.133 -22.953 -5.32 1 86.38 88 MET B N 1
ATOM 2458 C CA . MET B 1 88 ? 10.391 -23.656 -5.523 1 86.38 88 MET B CA 1
ATOM 2459 C C . MET B 1 88 ? 10.391 -25 -4.793 1 86.38 88 MET B C 1
ATOM 2461 O O . MET B 1 88 ? 10.75 -26.016 -5.375 1 86.38 88 MET B O 1
ATOM 2465 N N . PRO B 1 89 ? 9.867 -25.016 -3.646 1 84.75 89 PRO B N 1
ATOM 2466 C CA . PRO B 1 89 ? 9.891 -26.297 -2.949 1 84.75 89 PRO B CA 1
ATOM 2467 C C . PRO B 1 89 ? 9.016 -27.344 -3.635 1 84.75 89 PRO B C 1
ATOM 2469 O O . PRO B 1 89 ? 9.281 -28.547 -3.508 1 84.75 89 PRO B O 1
ATOM 2472 N N . GLN B 1 90 ? 8.047 -26.953 -4.375 1 87.94 90 GLN B N 1
ATOM 2473 C CA . GLN B 1 90 ? 7.098 -27.875 -4.996 1 87.94 90 GLN B CA 1
ATOM 2474 C C . GLN B 1 90 ? 7.586 -28.328 -6.371 1 87.94 90 GLN B C 1
ATOM 2476 O O . GLN B 1 90 ? 7.031 -29.25 -6.961 1 87.94 90 GLN B O 1
ATOM 2481 N N . LEU B 1 91 ? 8.594 -27.734 -6.785 1 91.19 91 LEU B N 1
ATOM 2482 C CA . LEU B 1 91 ? 9.047 -28 -8.148 1 91.19 91 LEU B CA 1
ATOM 2483 C C . LEU B 1 91 ? 10.156 -29.047 -8.164 1 91.19 91 LEU B C 1
ATOM 2485 O O . LEU B 1 91 ? 10.516 -29.562 -9.227 1 91.19 91 LEU B O 1
ATOM 2489 N N . GLU B 1 92 ? 10.625 -29.406 -7.012 1 88.12 92 GLU B N 1
ATOM 2490 C CA . GLU B 1 92 ? 11.719 -30.359 -6.941 1 88.12 92 GLU B CA 1
ATOM 2491 C C . GLU B 1 92 ? 11.242 -31.766 -7.277 1 88.12 92 GLU B C 1
ATOM 2493 O O . GLU B 1 92 ? 10.086 -32.125 -7.02 1 88.12 92 GLU B O 1
ATOM 2498 N N . PRO B 1 93 ? 12.109 -32.438 -7.973 1 91.56 93 PRO B N 1
ATOM 2499 C CA . PRO B 1 93 ? 13.5 -32.219 -8.375 1 91.56 93 PRO B CA 1
ATOM 2500 C C . PRO B 1 93 ? 13.609 -31.453 -9.695 1 91.56 93 PRO B C 1
ATOM 2502 O O . PRO B 1 93 ? 12.82 -31.688 -10.609 1 91.56 93 PRO B O 1
ATOM 2505 N N . LEU B 1 94 ? 14.562 -30.625 -9.789 1 94.56 94 LEU B N 1
ATOM 2506 C CA . LEU B 1 94 ? 14.828 -29.828 -10.977 1 94.56 94 LEU B CA 1
ATOM 2507 C C . LEU B 1 94 ? 16.172 -30.203 -11.602 1 94.56 94 LEU B C 1
ATOM 2509 O O . LEU B 1 94 ? 17.125 -30.531 -10.883 1 94.56 94 LEU B O 1
ATOM 2513 N N . THR B 1 95 ? 16.156 -30.297 -12.875 1 96.19 95 THR B N 1
ATOM 2514 C CA . THR B 1 95 ? 17.422 -30.469 -13.57 1 96.19 95 THR B CA 1
ATOM 2515 C C . THR B 1 95 ? 18.281 -29.219 -13.453 1 96.19 95 THR B C 1
ATOM 2517 O O . THR B 1 95 ? 17.781 -28.141 -13.117 1 96.19 95 THR B O 1
ATOM 2520 N N . ASN B 1 96 ? 19.594 -29.344 -13.695 1 96.38 96 ASN B N 1
ATOM 2521 C CA . ASN B 1 96 ? 20.5 -28.188 -13.672 1 96.38 96 ASN B CA 1
ATOM 2522 C C . ASN B 1 96 ? 20.062 -27.109 -14.656 1 96.38 96 ASN B C 1
ATOM 2524 O O . ASN B 1 96 ? 20.156 -25.922 -14.359 1 96.38 96 ASN B O 1
ATOM 2528 N N . GLN B 1 97 ? 19.609 -27.578 -15.781 1 97 97 GLN B N 1
ATOM 2529 C CA . GLN B 1 97 ? 19.141 -26.641 -16.781 1 97 97 GLN B CA 1
ATOM 2530 C C . GLN B 1 97 ? 17.922 -25.859 -16.297 1 97 97 GLN B C 1
ATOM 2532 O O . GLN B 1 97 ? 17.828 -24.656 -16.484 1 97 97 GLN B O 1
ATOM 2537 N N . GLN B 1 98 ? 17 -26.547 -15.68 1 96.38 98 GLN B N 1
ATOM 2538 C CA . GLN B 1 98 ? 15.805 -25.906 -15.133 1 96.38 98 GLN B CA 1
ATOM 2539 C C . GLN B 1 98 ? 16.172 -24.906 -14.055 1 96.38 98 GLN B C 1
ATOM 2541 O O . GLN B 1 98 ? 15.609 -23.812 -14 1 96.38 98 GLN B O 1
ATOM 2546 N N . ILE B 1 99 ? 17.156 -25.203 -13.203 1 94.94 99 ILE B N 1
ATOM 2547 C CA . ILE B 1 99 ? 17.594 -24.328 -12.117 1 94.94 99 ILE B CA 1
ATOM 2548 C C . ILE B 1 99 ? 18.188 -23.047 -12.695 1 94.94 99 ILE B C 1
ATOM 2550 O O . ILE B 1 99 ? 17.906 -21.953 -12.211 1 94.94 99 ILE B O 1
ATOM 2554 N N . GLU B 1 100 ? 18.922 -23.141 -13.711 1 96.38 100 GLU B N 1
ATOM 2555 C CA . GLU B 1 100 ? 19.531 -21.984 -14.359 1 96.38 100 GLU B CA 1
ATOM 2556 C C . GLU B 1 100 ? 18.484 -21.094 -15 1 96.38 100 GLU B C 1
ATOM 2558 O O . GLU B 1 100 ? 18.531 -19.875 -14.859 1 96.38 100 GLU B O 1
ATOM 2563 N N . GLU B 1 101 ? 17.531 -21.719 -15.664 1 96.5 101 GLU B N 1
ATOM 2564 C CA . GLU B 1 101 ? 16.5 -20.953 -16.344 1 96.5 101 GLU B CA 1
ATOM 2565 C C . GLU B 1 101 ? 15.586 -20.25 -15.352 1 96.5 101 GLU B C 1
ATOM 2567 O O . GLU B 1 101 ? 15.188 -19.109 -15.57 1 96.5 101 GLU B O 1
ATOM 2572 N N . ILE B 1 102 ? 15.266 -20.922 -14.297 1 94.69 102 ILE B N 1
ATOM 2573 C CA . ILE B 1 102 ? 14.43 -20.312 -13.258 1 94.69 102 ILE B CA 1
ATOM 2574 C C . ILE B 1 102 ? 15.188 -19.156 -12.602 1 94.69 102 ILE B C 1
ATOM 2576 O O . ILE B 1 102 ? 14.602 -18.125 -12.297 1 94.69 102 ILE B O 1
ATOM 2580 N N . GLY B 1 103 ? 16.453 -19.344 -12.367 1 94.44 103 GLY B N 1
ATOM 2581 C CA . GLY B 1 103 ? 17.266 -18.266 -11.836 1 94.44 103 GLY B CA 1
ATOM 2582 C C . GLY B 1 103 ? 17.281 -17.031 -12.727 1 94.44 103 GLY B C 1
ATOM 2583 O O . GLY B 1 103 ? 17.188 -15.914 -12.234 1 94.44 103 GLY B O 1
ATOM 2584 N N . LYS B 1 104 ? 17.406 -17.234 -14 1 95.94 104 LYS B N 1
ATOM 2585 C CA . LYS B 1 104 ? 17.375 -16.125 -14.961 1 95.94 104 LYS B CA 1
ATOM 2586 C C . LYS B 1 104 ? 16.016 -15.43 -14.938 1 95.94 104 LYS B C 1
ATOM 2588 O O . LYS B 1 104 ? 15.945 -14.195 -15.008 1 95.94 104 LYS B O 1
ATOM 2593 N N . LEU B 1 105 ? 14.992 -16.234 -14.852 1 95.81 105 LEU B N 1
ATOM 2594 C CA . LEU B 1 105 ? 13.648 -15.695 -14.789 1 95.81 105 LEU B CA 1
ATOM 2595 C C . LEU B 1 105 ? 13.461 -14.844 -13.531 1 95.81 105 LEU B C 1
ATOM 2597 O O . LEU B 1 105 ? 12.891 -13.75 -13.594 1 95.81 105 LEU B O 1
ATOM 2601 N N . GLN B 1 106 ? 13.93 -15.297 -12.398 1 94.94 106 GLN B N 1
ATOM 2602 C CA . GLN B 1 106 ? 13.836 -14.57 -11.133 1 94.94 106 GLN B CA 1
ATOM 2603 C C . GLN B 1 106 ? 14.594 -13.25 -11.203 1 94.94 106 GLN B C 1
ATOM 2605 O O . GLN B 1 106 ? 14.094 -12.219 -10.75 1 94.94 106 GLN B O 1
ATOM 2610 N N . PHE B 1 107 ? 15.742 -13.289 -11.781 1 95.31 107 PHE B N 1
ATOM 2611 C CA . PHE B 1 107 ? 16.562 -12.094 -11.914 1 95.31 107 PHE B CA 1
ATOM 2612 C C . PHE B 1 107 ? 15.891 -11.07 -12.812 1 95.31 107 PHE B C 1
ATOM 2614 O O . PHE B 1 107 ? 15.797 -9.891 -12.461 1 95.31 107 PHE B O 1
ATOM 2621 N N . SER B 1 108 ? 15.383 -11.484 -13.922 1 95.69 108 SER B N 1
ATOM 2622 C CA . SER B 1 108 ? 14.711 -10.594 -14.852 1 95.69 108 SER B CA 1
ATOM 2623 C C . SER B 1 108 ? 13.445 -9.992 -14.234 1 95.69 108 SER B C 1
ATOM 2625 O O . SER B 1 108 ? 13.172 -8.805 -14.406 1 95.69 108 SER B O 1
ATOM 2627 N N . SER B 1 109 ? 12.68 -10.812 -13.531 1 95.81 109 SER B N 1
ATOM 2628 C CA . SER B 1 109 ? 11.469 -10.336 -12.875 1 95.81 109 SER B CA 1
ATOM 2629 C C . SER B 1 109 ? 11.789 -9.266 -11.836 1 95.81 109 SER B C 1
ATOM 2631 O O . SER B 1 109 ? 11.086 -8.258 -11.742 1 95.81 109 SER B O 1
ATOM 2633 N N . ARG B 1 110 ? 12.852 -9.422 -11.148 1 95.62 110 ARG B N 1
ATOM 2634 C CA . ARG B 1 110 ? 13.258 -8.469 -10.117 1 95.62 110 ARG B CA 1
ATOM 2635 C C . ARG B 1 110 ? 13.641 -7.129 -10.742 1 95.62 110 ARG B C 1
ATOM 2637 O O . ARG B 1 110 ? 13.32 -6.07 -10.203 1 95.62 110 ARG B O 1
ATOM 2644 N N . GLN B 1 111 ? 14.281 -7.176 -11.836 1 97.19 111 GLN B N 1
ATOM 2645 C CA . GLN B 1 111 ? 14.688 -5.949 -12.516 1 97.19 111 GLN B CA 1
ATOM 2646 C C . GLN B 1 111 ? 13.469 -5.152 -12.984 1 97.19 111 GLN B C 1
ATOM 2648 O O . GLN B 1 111 ? 13.406 -3.936 -12.797 1 97.19 111 GLN B O 1
ATOM 2653 N N . VAL B 1 112 ? 12.555 -5.844 -13.547 1 97.75 112 VAL B N 1
ATOM 2654 C CA . VAL B 1 112 ? 11.359 -5.18 -14.039 1 97.75 112 VAL B CA 1
ATOM 2655 C C . VAL B 1 112 ? 10.531 -4.652 -12.867 1 97.75 112 VAL B C 1
ATOM 2657 O O . VAL B 1 112 ? 9.984 -3.549 -12.93 1 97.75 112 VAL B O 1
ATOM 2660 N N . GLU B 1 113 ? 10.438 -5.43 -11.773 1 97.38 113 GLU B N 1
ATOM 2661 C CA . GLU B 1 113 ? 9.727 -5.004 -10.578 1 97.38 113 GLU B CA 1
ATOM 2662 C C . GLU B 1 113 ? 10.312 -3.715 -10.008 1 97.38 113 GLU B C 1
ATOM 2664 O O . GLU B 1 113 ? 9.578 -2.795 -9.648 1 97.38 113 GLU B O 1
ATOM 2669 N N . ASP B 1 114 ? 11.617 -3.701 -9.961 1 96.81 114 ASP B N 1
ATOM 2670 C CA . ASP B 1 114 ? 12.297 -2.514 -9.445 1 96.81 114 ASP B CA 1
ATOM 2671 C C . ASP B 1 114 ? 12.023 -1.302 -10.336 1 96.81 114 ASP B C 1
ATOM 2673 O O . ASP B 1 114 ? 11.797 -0.198 -9.836 1 96.81 114 ASP B O 1
ATOM 2677 N N . ALA B 1 115 ? 12.078 -1.505 -11.594 1 97.81 115 ALA B N 1
ATOM 2678 C CA . ALA B 1 115 ? 11.812 -0.415 -12.531 1 97.81 115 ALA B CA 1
ATOM 2679 C C . ALA B 1 115 ? 10.391 0.11 -12.367 1 97.81 115 ALA B C 1
ATOM 2681 O O . ALA B 1 115 ? 10.164 1.323 -12.359 1 97.81 115 ALA B O 1
ATOM 2682 N N . LEU B 1 116 ? 9.406 -0.777 -12.219 1 97.56 116 LEU B N 1
ATOM 2683 C CA . LEU B 1 116 ? 8.008 -0.387 -12.055 1 97.56 116 LEU B CA 1
ATOM 2684 C C . LEU B 1 116 ? 7.805 0.339 -10.727 1 97.56 116 LEU B C 1
ATOM 2686 O O . LEU B 1 116 ? 7.082 1.338 -10.672 1 97.56 116 LEU B O 1
ATOM 2690 N N . THR B 1 117 ? 8.516 -0.11 -9.688 1 96.12 117 THR B N 1
ATOM 2691 C CA . THR B 1 117 ? 8.422 0.524 -8.375 1 96.12 117 THR B CA 1
ATOM 2692 C C . THR B 1 117 ? 9.008 1.934 -8.414 1 96.12 117 THR B C 1
ATOM 2694 O O . THR B 1 117 ? 8.406 2.873 -7.887 1 96.12 117 THR B O 1
ATOM 2697 N N . ARG B 1 118 ? 10.062 2.086 -9.094 1 96.25 118 ARG B N 1
ATOM 2698 C CA . ARG B 1 118 ? 10.68 3.398 -9.234 1 96.25 118 ARG B CA 1
ATOM 2699 C C . ARG B 1 118 ? 9.797 4.336 -10.055 1 96.25 118 ARG B C 1
ATOM 2701 O O . ARG B 1 118 ? 9.695 5.523 -9.75 1 96.25 118 ARG B O 1
ATOM 2708 N N . GLY B 1 119 ? 9.25 3.74 -11.07 1 96.62 119 GLY B N 1
ATOM 2709 C CA . GLY B 1 119 ? 8.336 4.531 -11.875 1 96.62 119 GLY B CA 1
ATOM 2710 C C . GLY B 1 119 ? 7.133 5.027 -11.102 1 96.62 119 GLY B C 1
ATOM 2711 O O . GLY B 1 119 ? 6.746 6.195 -11.219 1 96.62 119 GLY B O 1
ATOM 2712 N N . MET B 1 120 ? 6.523 4.176 -10.32 1 94.62 120 MET B N 1
ATOM 2713 C CA . MET B 1 120 ? 5.375 4.523 -9.492 1 94.62 120 MET B CA 1
ATOM 2714 C C . MET B 1 120 ? 5.754 5.59 -8.469 1 94.62 120 MET B C 1
ATOM 2716 O O . MET B 1 120 ? 5 6.543 -8.25 1 94.62 120 MET B O 1
ATOM 2720 N N . ASP B 1 121 ? 6.969 5.441 -7.879 1 92.69 121 ASP B N 1
ATOM 2721 C CA . ASP B 1 121 ? 7.457 6.41 -6.902 1 92.69 121 ASP B CA 1
ATOM 2722 C C . ASP B 1 121 ? 7.648 7.781 -7.539 1 92.69 121 ASP B C 1
ATOM 2724 O O . ASP B 1 121 ? 7.281 8.805 -6.953 1 92.69 121 ASP B O 1
ATOM 2728 N N . LYS B 1 122 ? 8.25 7.746 -8.703 1 95.25 122 LYS B N 1
ATOM 2729 C CA . LYS B 1 122 ? 8.461 9 -9.414 1 95.25 122 LYS B CA 1
ATOM 2730 C C . LYS B 1 122 ? 7.137 9.68 -9.75 1 95.25 122 LYS B C 1
ATOM 2732 O O . LYS B 1 122 ? 7.016 10.898 -9.656 1 95.25 122 LYS B O 1
ATOM 2737 N N . LEU B 1 123 ? 6.18 8.906 -10.18 1 95.56 123 LEU B N 1
ATOM 2738 C CA . LEU B 1 123 ? 4.848 9.43 -10.477 1 95.56 123 LEU B CA 1
ATOM 2739 C C . LEU B 1 123 ? 4.227 10.062 -9.234 1 95.56 123 LEU B C 1
ATOM 2741 O O . LEU B 1 123 ? 3.68 11.164 -9.30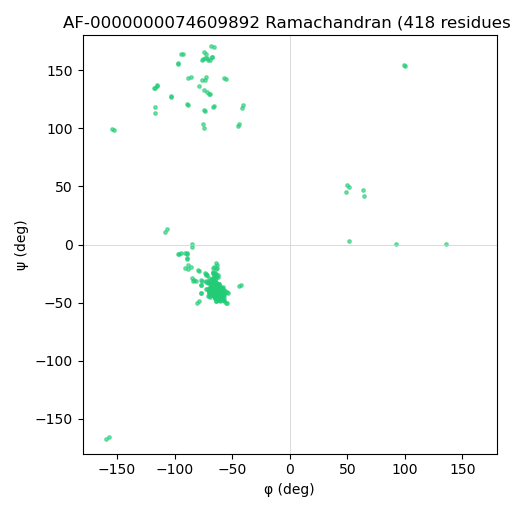5 1 95.56 123 LEU B O 1
ATOM 2745 N N . GLN B 1 124 ? 4.332 9.383 -8.117 1 92.44 124 GLN B N 1
ATOM 2746 C CA . GLN B 1 124 ? 3.803 9.898 -6.859 1 92.44 124 GLN B CA 1
ATOM 2747 C C . GLN B 1 124 ? 4.449 11.234 -6.492 1 92.44 124 GLN B C 1
ATOM 2749 O O . GLN B 1 124 ? 3.76 12.172 -6.102 1 92.44 124 GLN B O 1
ATOM 2754 N N . GLN B 1 125 ? 5.73 11.297 -6.711 1 90.94 125 GLN B N 1
ATOM 2755 C CA . GLN B 1 125 ? 6.453 12.531 -6.402 1 90.94 125 GLN B CA 1
ATOM 2756 C C . GLN B 1 125 ? 6.008 13.672 -7.312 1 90.94 125 GLN B C 1
ATOM 2758 O O . GLN B 1 125 ? 5.855 14.805 -6.859 1 90.94 125 GLN B O 1
ATOM 2763 N N . THR B 1 126 ? 5.828 13.297 -8.508 1 93.75 126 THR B N 1
ATOM 2764 C CA . THR B 1 126 ? 5.406 14.305 -9.477 1 93.75 126 THR B CA 1
ATOM 2765 C C . THR B 1 126 ? 4.027 14.859 -9.117 1 93.75 126 THR B C 1
ATOM 2767 O O . THR B 1 126 ? 3.822 16.078 -9.109 1 93.75 126 THR B O 1
ATOM 2770 N N . VAL B 1 127 ? 3.109 14.023 -8.844 1 93.38 127 VAL B N 1
ATOM 2771 C CA . VAL B 1 127 ? 1.76 14.453 -8.484 1 93.38 127 VAL B CA 1
ATOM 2772 C C . VAL B 1 127 ? 1.799 15.258 -7.188 1 93.38 127 VAL B C 1
ATOM 2774 O O . VAL B 1 127 ? 1.131 16.281 -7.07 1 93.38 127 VAL B O 1
ATOM 2777 N N . MET B 1 128 ? 2.621 14.805 -6.262 1 90.38 128 MET B N 1
ATOM 2778 C CA . MET B 1 128 ? 2.766 15.531 -5.004 1 90.38 128 MET B CA 1
ATOM 2779 C C . MET B 1 128 ? 3.279 16.938 -5.25 1 90.38 128 MET B C 1
ATOM 2781 O O . MET B 1 128 ? 2.812 17.891 -4.621 1 90.38 128 MET B O 1
ATOM 2785 N N . GLN B 1 129 ? 4.168 17.031 -6.156 1 89.94 129 GLN B N 1
ATOM 2786 C CA . GLN B 1 129 ? 4.723 18.344 -6.48 1 89.94 129 GLN B CA 1
ATOM 2787 C C . GLN B 1 129 ? 3.664 19.25 -7.105 1 89.94 129 GLN B C 1
ATOM 2789 O O . GLN B 1 129 ? 3.598 20.453 -6.793 1 89.94 129 GLN B O 1
ATOM 2794 N N . ILE B 1 130 ? 2.875 18.672 -7.906 1 92.56 130 ILE B N 1
ATOM 2795 C CA . ILE B 1 130 ? 1.803 19.438 -8.539 1 92.56 130 ILE B CA 1
ATOM 2796 C C . ILE B 1 130 ? 0.813 19.906 -7.473 1 92.56 130 ILE B C 1
ATOM 2798 O O . ILE B 1 130 ? 0.398 21.078 -7.48 1 92.56 130 ILE B O 1
ATOM 2802 N N . MET B 1 131 ? 0.523 19.047 -6.555 1 90.44 131 MET B N 1
ATOM 2803 C CA . MET B 1 131 ? -0.52 19.328 -5.57 1 90.44 131 MET B CA 1
ATOM 2804 C C . MET B 1 131 ? 0.001 20.234 -4.465 1 90.44 131 MET B C 1
ATOM 2806 O O . MET B 1 131 ? -0.784 20.875 -3.756 1 90.44 131 MET B O 1
ATOM 2810 N N . ARG B 1 132 ? 1.287 20.25 -4.289 1 85.75 132 ARG B N 1
ATOM 2811 C CA . ARG B 1 132 ? 1.869 21.062 -3.215 1 85.75 132 ARG B CA 1
ATOM 2812 C C . ARG B 1 132 ? 1.824 22.547 -3.555 1 85.75 132 ARG B C 1
ATOM 2814 O O . ARG B 1 132 ? 1.88 23.391 -2.662 1 85.75 132 ARG B O 1
ATOM 2821 N N . THR B 1 133 ? 1.785 22.844 -4.848 1 80.06 133 THR B N 1
ATOM 2822 C CA . THR B 1 133 ? 1.813 24.234 -5.281 1 80.06 133 THR B CA 1
ATOM 2823 C C . THR B 1 133 ? 0.468 24.906 -5.027 1 80.06 133 THR B C 1
ATOM 2825 O O . THR B 1 133 ? -0.573 24.406 -5.465 1 80.06 133 THR B O 1
ATOM 2828 N N . GLU B 1 134 ? 0.53 25.859 -4.184 1 76.06 134 GLU B N 1
ATOM 2829 C CA . GLU B 1 134 ? -0.69 26.625 -3.938 1 76.06 134 GLU B CA 1
ATOM 2830 C C . GLU B 1 134 ? -1.061 27.484 -5.148 1 76.06 134 GLU B C 1
ATOM 2832 O O . GLU B 1 134 ? -0.194 28.109 -5.758 1 76.06 134 GLU B O 1
ATOM 2837 N N . VAL B 1 135 ? -2.27 27.297 -5.465 1 74.62 135 VAL B N 1
ATOM 2838 C CA . VAL B 1 135 ? -2.695 28.047 -6.641 1 74.62 135 VAL B CA 1
ATOM 2839 C C . VAL B 1 135 ? -3.791 29.031 -6.254 1 74.62 135 VAL B C 1
ATOM 2841 O O . VAL B 1 135 ? -4.602 28.766 -5.367 1 74.62 135 VAL B O 1
ATOM 2844 N N . VAL B 1 136 ? -3.457 30.172 -6.844 1 74.69 136 VAL B N 1
ATOM 2845 C CA . VAL B 1 136 ? -4.434 31.25 -6.648 1 74.69 136 VAL B CA 1
ATOM 2846 C C . VAL B 1 136 ? -5.266 31.422 -7.918 1 74.69 136 VAL B C 1
ATOM 2848 O O . VAL B 1 136 ? -4.715 31.562 -9.016 1 74.69 136 VAL B O 1
ATOM 2851 N N . GLY B 1 137 ? -6.562 31.391 -7.738 1 81.19 137 GLY B N 1
ATOM 2852 C CA . GLY B 1 137 ? -7.473 31.609 -8.852 1 81.19 137 GLY B CA 1
ATOM 2853 C C . GLY B 1 137 ? -8.031 30.328 -9.43 1 81.19 137 GLY B C 1
ATOM 2854 O O . GLY B 1 137 ? -7.398 29.281 -9.352 1 81.19 137 GLY B O 1
ATOM 2855 N N . MET B 1 138 ? -9.086 30.406 -9.977 1 81.88 138 MET B N 1
ATOM 2856 C CA . MET B 1 138 ? -9.844 29.266 -10.477 1 81.88 138 MET B CA 1
ATOM 2857 C C . MET B 1 138 ? -9.164 28.656 -11.695 1 81.88 138 MET B C 1
ATOM 2859 O O . MET B 1 138 ? -9.117 27.438 -11.844 1 81.88 138 MET B O 1
ATOM 2863 N N . GLU B 1 139 ? -8.664 29.531 -12.539 1 84 139 GLU B N 1
ATOM 2864 C CA . GLU B 1 139 ? -8.031 29.016 -13.75 1 84 139 GLU B CA 1
ATOM 2865 C C . GLU B 1 139 ? -6.789 28.203 -13.43 1 84 139 GLU B C 1
ATOM 2867 O O . GLU B 1 139 ? -6.578 27.125 -14.008 1 84 139 GLU B O 1
ATOM 2872 N N . MET B 1 140 ? -6.043 28.703 -12.531 1 86.5 140 MET B N 1
ATOM 2873 C CA . MET B 1 140 ? -4.816 28 -12.156 1 86.5 140 MET B CA 1
ATOM 2874 C C . MET B 1 140 ? -5.137 26.703 -11.43 1 86.5 140 MET B C 1
ATOM 2876 O O . MET B 1 140 ? -4.422 25.719 -11.586 1 86.5 140 MET B O 1
ATOM 2880 N N . TYR B 1 141 ? -6.199 26.859 -10.727 1 88.19 141 TYR B N 1
ATOM 2881 C CA . TYR B 1 141 ? -6.668 25.656 -10.047 1 88.19 141 TYR B CA 1
ATOM 2882 C C . TYR B 1 141 ? -7.094 24.594 -11.047 1 88.19 141 TYR B C 1
ATOM 2884 O O . TYR B 1 141 ? -6.758 23.422 -10.891 1 88.19 141 TYR B O 1
ATOM 2892 N N . GLY B 1 142 ? -7.758 24.969 -12.016 1 89.75 142 GLY B N 1
ATOM 2893 C CA . GLY B 1 142 ? -8.172 24.047 -13.062 1 89.75 142 GLY B CA 1
ATOM 2894 C C . GLY B 1 142 ? -7.004 23.391 -13.773 1 89.75 142 GLY B C 1
ATOM 2895 O O . GLY B 1 142 ? -7.016 22.188 -14.008 1 89.75 142 GLY B O 1
ATOM 2896 N N . PHE B 1 143 ? -6.027 24.188 -14.047 1 90.94 143 PHE B N 1
ATOM 2897 C CA . PHE B 1 143 ? -4.844 23.672 -14.727 1 90.94 143 PHE B CA 1
ATOM 2898 C C . PHE B 1 143 ? -4.09 22.688 -13.836 1 90.94 143 PHE B C 1
ATOM 2900 O O . PHE B 1 143 ? -3.596 21.672 -14.305 1 90.94 143 PHE B O 1
ATOM 2907 N N . GLN B 1 144 ? -3.98 23 -12.57 1 93.19 144 GLN B N 1
ATOM 2908 C CA . GLN B 1 144 ? -3.314 22.141 -11.609 1 93.19 144 GLN B CA 1
ATOM 2909 C C . GLN B 1 144 ? -3.988 20.766 -11.547 1 93.19 144 GLN B C 1
ATOM 2911 O O . GLN B 1 144 ? -3.318 19.734 -11.602 1 93.19 144 GLN B O 1
ATOM 2916 N N . MET B 1 145 ? -5.309 20.859 -11.547 1 93 145 MET B N 1
ATOM 2917 C CA . MET B 1 145 ? -6.066 19.609 -11.461 1 93 145 MET B CA 1
ATOM 2918 C C . MET B 1 145 ? -5.945 18.812 -12.75 1 93 145 MET B C 1
ATOM 2920 O O . MET B 1 145 ? -5.773 17.594 -12.711 1 93 145 MET B O 1
ATOM 2924 N N . ALA B 1 146 ? -5.996 19.484 -13.836 1 92.88 146 ALA B N 1
ATOM 2925 C CA . ALA B 1 146 ? -5.867 18.812 -15.125 1 92.88 146 ALA B CA 1
ATOM 2926 C C . ALA B 1 146 ? -4.496 18.156 -15.266 1 92.88 146 ALA B C 1
ATOM 2928 O O . ALA B 1 146 ? -4.395 17.016 -15.734 1 92.88 146 ALA B O 1
ATOM 2929 N N . SER B 1 147 ? -3.486 18.812 -14.844 1 94.12 147 SER B N 1
ATOM 2930 C CA . SER B 1 147 ? -2.127 18.281 -14.898 1 94.12 147 SER B CA 1
ATOM 2931 C C . SER B 1 147 ? -1.975 17.047 -14 1 94.12 147 SER B C 1
ATOM 2933 O O . SER B 1 147 ? -1.374 16.047 -14.398 1 94.12 147 SER B O 1
ATOM 2935 N N . ALA B 1 148 ? -2.518 17.156 -12.828 1 94.5 148 ALA B N 1
ATOM 2936 C CA . ALA B 1 148 ? -2.451 16.047 -11.898 1 94.5 148 ALA B CA 1
ATOM 2937 C C . ALA B 1 148 ? -3.217 14.836 -12.438 1 94.5 148 ALA B C 1
ATOM 2939 O O . ALA B 1 148 ? -2.742 13.703 -12.352 1 94.5 148 ALA B O 1
ATOM 2940 N N . LEU B 1 149 ? -4.367 15.094 -13.031 1 92.31 149 LEU B N 1
ATOM 2941 C CA . LEU B 1 149 ? -5.191 14.031 -13.594 1 92.31 149 LEU B CA 1
ATOM 2942 C C . LEU B 1 149 ? -4.461 13.312 -14.719 1 92.31 149 LEU B C 1
ATOM 2944 O O . LEU B 1 149 ? -4.496 12.086 -14.805 1 92.31 149 LEU B O 1
ATOM 2948 N N . GLU B 1 150 ? -3.799 14.055 -15.5 1 92 150 GLU B N 1
ATOM 2949 C CA . GLU B 1 150 ? -3.031 13.492 -16.609 1 92 150 GLU B CA 1
ATOM 2950 C C . GLU B 1 150 ? -1.941 12.555 -16.094 1 92 150 GLU B C 1
ATOM 2952 O O . GLU B 1 150 ? -1.738 11.469 -16.656 1 92 150 GLU B O 1
ATOM 2957 N N . LYS B 1 151 ? -1.295 12.953 -15.07 1 93.69 151 LYS B N 1
ATOM 2958 C CA . LYS B 1 151 ? -0.246 12.117 -14.5 1 93.69 151 LYS B CA 1
ATOM 2959 C C . LYS B 1 151 ? -0.831 10.844 -13.898 1 93.69 151 LYS B C 1
ATOM 2961 O O . LYS B 1 151 ? -0.25 9.766 -14.031 1 93.69 151 LYS B O 1
ATOM 2966 N N . LEU B 1 152 ? -1.967 10.953 -13.281 1 91.69 152 LEU B N 1
ATOM 2967 C CA . LEU B 1 152 ? -2.586 9.797 -12.633 1 91.69 152 LEU B CA 1
ATOM 2968 C C . LEU B 1 152 ? -3.01 8.758 -13.664 1 91.69 152 LEU B C 1
ATOM 2970 O O . LEU B 1 152 ? -3.082 7.566 -13.352 1 91.69 152 LEU B O 1
ATOM 2974 N N . GLU B 1 153 ? -3.211 9.172 -14.852 1 91.81 153 GLU B N 1
ATOM 2975 C CA . GLU B 1 153 ? -3.596 8.234 -15.898 1 91.81 153 GLU B CA 1
ATOM 2976 C C . GLU B 1 153 ? -2.484 7.23 -16.188 1 91.81 153 GLU B C 1
ATOM 2978 O O . GLU B 1 153 ? -2.75 6.105 -16.609 1 91.81 153 GLU B O 1
ATOM 2983 N N . ALA B 1 154 ? -1.27 7.625 -15.875 1 94.75 154 ALA B N 1
ATOM 2984 C CA . ALA B 1 154 ? -0.12 6.75 -16.109 1 94.75 154 ALA B CA 1
ATOM 2985 C C . ALA B 1 154 ? -0.184 5.52 -15.203 1 94.75 154 ALA B C 1
ATOM 2987 O O . ALA B 1 154 ? 0.468 4.508 -15.477 1 94.75 154 ALA B O 1
ATOM 2988 N N . ILE B 1 155 ? -0.941 5.602 -14.141 1 94.75 155 ILE B N 1
ATOM 2989 C CA . ILE B 1 155 ? -1.056 4.488 -13.203 1 94.75 155 ILE B CA 1
ATOM 2990 C C . ILE B 1 155 ? -1.633 3.27 -13.922 1 94.75 155 ILE B C 1
ATOM 2992 O O . ILE B 1 155 ? -1.24 2.133 -13.648 1 94.75 155 ILE B O 1
ATOM 2996 N N . GLU B 1 156 ? -2.592 3.52 -14.828 1 92.81 156 GLU B N 1
ATOM 2997 C CA . GLU B 1 156 ? -3.164 2.422 -15.602 1 92.81 156 GLU B CA 1
ATOM 2998 C C . GLU B 1 156 ? -2.082 1.65 -16.344 1 92.81 156 GLU B C 1
ATOM 3000 O O . GLU B 1 156 ? -2.096 0.418 -16.375 1 92.81 156 GLU B O 1
ATOM 3005 N N . GLY B 1 157 ? -1.169 2.406 -16.891 1 94.69 157 GLY B N 1
ATOM 3006 C CA . GLY B 1 157 ? -0.064 1.773 -17.594 1 94.69 157 GLY B CA 1
ATOM 3007 C C . GLY B 1 157 ? 0.805 0.917 -16.688 1 94.69 157 GLY B C 1
ATOM 3008 O O . GLY B 1 157 ? 1.21 -0.183 -17.078 1 94.69 157 GLY B O 1
ATOM 3009 N N . PHE B 1 158 ? 1.098 1.368 -15.539 1 96.56 158 PHE B N 1
ATOM 3010 C CA . PHE B 1 158 ? 1.917 0.624 -14.594 1 96.56 158 PHE B CA 1
ATOM 3011 C C . PHE B 1 158 ? 1.217 -0.66 -14.164 1 96.56 158 PHE B C 1
ATOM 3013 O O . PHE B 1 158 ? 1.851 -1.711 -14.047 1 96.56 158 PHE B O 1
ATOM 3020 N N . VAL B 1 159 ? -0.085 -0.589 -13.961 1 95.94 159 VAL B N 1
ATOM 3021 C CA . VAL B 1 159 ? -0.85 -1.759 -13.539 1 95.94 159 VAL B CA 1
ATOM 3022 C C . VAL B 1 159 ? -0.844 -2.807 -14.648 1 95.94 159 VAL B C 1
ATOM 3024 O O . VAL B 1 159 ? -0.624 -3.992 -14.391 1 95.94 159 VAL B O 1
ATOM 3027 N N . ASN B 1 160 ? -1.034 -2.336 -15.828 1 96.06 160 ASN B N 1
ATOM 3028 C CA . ASN B 1 160 ? -1.03 -3.248 -16.969 1 96.06 160 ASN B CA 1
ATOM 3029 C C . ASN B 1 160 ? 0.336 -3.9 -17.156 1 96.06 160 ASN B C 1
ATOM 3031 O O . ASN B 1 160 ? 0.424 -5.09 -17.469 1 96.06 160 ASN B O 1
ATOM 3035 N N . GLN B 1 161 ? 1.375 -3.141 -16.969 1 97.19 161 GLN B N 1
ATOM 3036 C CA . GLN B 1 161 ? 2.727 -3.676 -17.078 1 97.19 161 GLN B CA 1
ATOM 3037 C C . GLN B 1 161 ? 3.012 -4.699 -15.984 1 97.19 161 GLN B C 1
ATOM 3039 O O . GLN B 1 161 ? 3.66 -5.719 -16.234 1 97.19 161 GLN B O 1
ATOM 3044 N N . ALA B 1 162 ? 2.592 -4.406 -14.828 1 97.38 162 ALA B N 1
ATOM 3045 C CA . ALA B 1 162 ? 2.762 -5.355 -13.734 1 97.38 162 ALA B CA 1
ATOM 3046 C C . ALA B 1 162 ? 2.039 -6.668 -14.031 1 97.38 162 ALA B C 1
ATOM 3048 O O . ALA B 1 162 ? 2.578 -7.75 -13.781 1 97.38 162 ALA B O 1
ATOM 3049 N N . ASP B 1 163 ? 0.832 -6.578 -14.562 1 96.94 163 ASP B N 1
ATOM 3050 C CA . ASP B 1 163 ? 0.069 -7.777 -14.891 1 96.94 163 ASP B CA 1
ATOM 3051 C C . ASP B 1 163 ? 0.708 -8.531 -16.047 1 96.94 163 ASP B C 1
ATOM 3053 O O . ASP B 1 163 ? 0.687 -9.766 -16.094 1 96.94 163 ASP B O 1
ATOM 3057 N N . HIS B 1 164 ? 1.223 -7.781 -16.984 1 96.94 164 HIS B N 1
ATOM 3058 C CA . HIS B 1 164 ? 1.952 -8.422 -18.078 1 96.94 164 HIS B CA 1
ATOM 3059 C C . HIS B 1 164 ? 3.148 -9.211 -17.547 1 96.94 164 HIS B C 1
ATOM 3061 O O . HIS B 1 164 ? 3.418 -10.32 -18 1 96.94 164 HIS B O 1
ATOM 3067 N N . LEU B 1 165 ? 3.877 -8.641 -16.641 1 97.5 165 LEU B N 1
ATOM 3068 C CA . LEU B 1 165 ? 5 -9.328 -16.016 1 97.5 165 LEU B CA 1
ATOM 3069 C C . LEU B 1 165 ? 4.543 -10.617 -15.344 1 97.5 165 LEU B C 1
ATOM 3071 O O . LEU B 1 165 ? 5.207 -11.648 -15.461 1 97.5 165 LEU B O 1
ATOM 3075 N N . ARG B 1 166 ? 3.439 -10.625 -14.641 1 96.69 166 ARG B N 1
ATOM 3076 C CA . ARG B 1 166 ? 2.885 -11.805 -13.984 1 96.69 166 ARG B CA 1
ATOM 3077 C C . ARG B 1 166 ? 2.535 -12.883 -15.008 1 96.69 166 ARG B C 1
ATOM 3079 O O . ARG B 1 166 ? 2.861 -14.055 -14.812 1 96.69 166 ARG B O 1
ATOM 3086 N N . GLU B 1 167 ? 1.887 -12.422 -16.031 1 96.19 167 GLU B N 1
ATOM 3087 C CA . GLU B 1 167 ? 1.508 -13.352 -17.094 1 96.19 167 GLU B CA 1
ATOM 3088 C C . GLU B 1 167 ? 2.736 -13.977 -17.734 1 96.19 167 GLU B C 1
ATOM 3090 O O . GLU B 1 167 ? 2.789 -15.195 -17.938 1 96.19 167 GLU B O 1
ATOM 3095 N N . GLN B 1 168 ? 3.73 -13.148 -18.047 1 95.75 168 GLN B N 1
ATOM 3096 C CA . GLN B 1 168 ? 4.961 -13.633 -18.656 1 95.75 168 GLN B CA 1
ATOM 3097 C C . GLN B 1 168 ? 5.688 -14.617 -17.75 1 95.75 168 GLN B C 1
ATOM 3099 O O . GLN B 1 168 ? 6.223 -15.625 -18.219 1 95.75 168 GLN B O 1
ATOM 3104 N N . THR B 1 169 ? 5.734 -14.336 -16.531 1 95.94 169 THR B N 1
ATOM 3105 C CA . THR B 1 169 ? 6.406 -15.203 -15.562 1 95.94 169 THR B CA 1
ATOM 3106 C C . THR B 1 169 ? 5.746 -16.578 -15.523 1 95.94 169 THR B C 1
ATOM 3108 O O . THR B 1 169 ? 6.434 -17.609 -15.547 1 95.94 169 THR B O 1
ATOM 3111 N N . LEU B 1 170 ? 4.441 -16.609 -15.516 1 94.81 170 LEU B N 1
ATOM 3112 C CA . LEU B 1 170 ? 3.715 -17.875 -15.492 1 94.81 170 LEU B CA 1
ATOM 3113 C C . LEU B 1 170 ? 3.926 -18.656 -16.781 1 94.81 170 LEU B C 1
ATOM 3115 O O . LEU B 1 170 ? 4.094 -19.875 -16.766 1 94.81 170 LEU B O 1
ATOM 3119 N N . GLN B 1 171 ? 3.953 -17.938 -17.906 1 95.19 171 GLN B N 1
ATOM 3120 C CA . GLN B 1 171 ? 4.164 -18.562 -19.203 1 95.19 171 GLN B CA 1
ATOM 3121 C C . GLN B 1 171 ? 5.555 -19.188 -19.297 1 95.19 171 GLN B C 1
ATOM 3123 O O . GLN B 1 171 ? 5.703 -20.328 -19.75 1 95.19 171 GLN B O 1
ATOM 3128 N N . LEU B 1 172 ? 6.543 -18.453 -18.859 1 95.44 172 LEU B N 1
ATOM 3129 C CA . LEU B 1 172 ? 7.914 -18.938 -18.922 1 95.44 172 LEU B CA 1
ATOM 3130 C C . LEU B 1 172 ? 8.117 -20.125 -17.984 1 95.44 172 LEU B C 1
ATOM 3132 O O . LEU B 1 172 ? 8.805 -21.094 -18.328 1 95.44 172 LEU B O 1
ATOM 3136 N N . MET B 1 173 ? 7.5 -20.109 -16.844 1 94.19 173 MET B N 1
ATOM 3137 C CA . MET B 1 173 ? 7.57 -21.234 -15.914 1 94.19 173 MET B CA 1
ATOM 3138 C C . MET B 1 173 ? 6.961 -22.5 -16.531 1 94.19 173 MET B C 1
ATOM 3140 O O . MET B 1 173 ? 7.523 -23.578 -16.422 1 94.19 173 MET B O 1
ATOM 3144 N N . HIS B 1 174 ? 5.852 -22.25 -17.203 1 94.19 174 HIS B N 1
ATOM 3145 C CA . HIS B 1 174 ? 5.172 -23.359 -17.875 1 94.19 174 HIS B CA 1
ATOM 3146 C C . HIS B 1 174 ? 6.062 -24 -18.938 1 94.19 174 HIS B C 1
ATOM 3148 O O . HIS B 1 174 ? 6.027 -25.203 -19.141 1 94.19 174 HIS B O 1
ATOM 3154 N N . ARG B 1 175 ? 6.879 -23.234 -19.594 1 95.44 175 ARG B N 1
ATOM 3155 C CA . ARG B 1 175 ? 7.75 -23.719 -20.672 1 95.44 175 ARG B CA 1
ATOM 3156 C C . ARG B 1 175 ? 8.953 -24.453 -20.094 1 95.44 175 ARG B C 1
ATOM 3158 O O . ARG B 1 175 ? 9.445 -25.406 -20.688 1 95.44 175 ARG B O 1
ATOM 3165 N N . ILE B 1 176 ? 9.406 -24.094 -18.938 1 96.38 176 ILE B N 1
ATOM 3166 C CA . ILE B 1 176 ? 10.625 -24.625 -18.328 1 96.38 176 ILE B CA 1
ATOM 3167 C C . ILE B 1 176 ? 10.305 -25.938 -17.625 1 96.38 176 ILE B C 1
ATOM 3169 O O . ILE B 1 176 ? 11.133 -26.859 -17.609 1 96.38 176 ILE B O 1
ATOM 3173 N N . LEU B 1 177 ? 9.117 -26.109 -17.109 1 96.25 177 LEU B N 1
ATOM 3174 C CA . LEU B 1 177 ? 8.781 -27.219 -16.219 1 96.25 177 LEU B CA 1
ATOM 3175 C C . LEU B 1 177 ? 8.109 -28.359 -16.984 1 96.25 177 LEU B C 1
ATOM 3177 O O . LEU B 1 177 ? 7.559 -28.141 -18.062 1 96.25 177 LEU B O 1
ATOM 3181 N N . THR B 1 178 ? 8.227 -29.516 -16.422 1 96.12 178 THR B N 1
ATOM 3182 C CA . THR B 1 178 ? 7.434 -30.625 -16.922 1 96.12 178 THR B CA 1
ATOM 3183 C C . THR B 1 178 ? 5.969 -30.469 -16.516 1 96.12 178 THR B C 1
ATOM 3185 O O . THR B 1 178 ? 5.648 -29.703 -15.617 1 96.12 178 THR B O 1
ATOM 3188 N N . PRO B 1 179 ? 5.082 -31.141 -17.188 1 95.75 179 PRO B N 1
ATOM 3189 C CA . PRO B 1 179 ? 3.666 -31.031 -16.828 1 95.75 179 PRO B CA 1
ATOM 3190 C C . PRO B 1 179 ? 3.398 -31.344 -15.359 1 95.75 179 PRO B C 1
ATOM 3192 O O . PRO B 1 179 ? 2.582 -30.672 -14.719 1 95.75 179 PRO B O 1
ATOM 3195 N N . ARG B 1 180 ? 4.035 -32.312 -14.852 1 96.31 180 ARG B N 1
ATOM 3196 C CA . ARG B 1 180 ? 3.83 -32.688 -13.453 1 96.31 180 ARG B CA 1
ATOM 3197 C C . ARG B 1 180 ? 4.355 -31.609 -12.516 1 96.31 180 ARG B C 1
ATOM 3199 O O . ARG B 1 180 ? 3.705 -31.281 -11.523 1 96.31 180 ARG B O 1
ATOM 3206 N N . GLN B 1 181 ? 5.562 -31.062 -12.812 1 95.69 181 GLN B N 1
ATOM 3207 C CA . GLN B 1 181 ? 6.121 -29.969 -12.023 1 95.69 181 GLN B CA 1
ATOM 3208 C C . GLN B 1 181 ? 5.219 -28.734 -12.078 1 95.69 181 GLN B C 1
ATOM 3210 O O . GLN B 1 181 ? 4.973 -28.094 -11.047 1 95.69 181 GLN B O 1
ATOM 3215 N N . ALA B 1 182 ? 4.754 -28.438 -13.258 1 96 182 ALA B N 1
ATOM 3216 C CA . ALA B 1 182 ? 3.857 -27.297 -13.438 1 96 182 ALA B CA 1
ATOM 3217 C C . ALA B 1 182 ? 2.566 -27.484 -12.648 1 96 182 ALA B C 1
ATOM 3219 O O . ALA B 1 182 ? 2.084 -26.562 -12 1 96 182 ALA B O 1
ATOM 3220 N N . ALA B 1 183 ? 2.002 -28.688 -12.719 1 96.62 183 ALA B N 1
ATOM 3221 C CA . ALA B 1 183 ? 0.776 -28.984 -11.984 1 96.62 183 ALA B CA 1
ATOM 3222 C C . ALA B 1 183 ? 0.976 -28.797 -10.484 1 96.62 183 ALA B C 1
ATOM 3224 O O . ALA B 1 183 ? 0.154 -28.156 -9.812 1 96.62 183 ALA B O 1
ATOM 3225 N N . ARG B 1 184 ? 2.064 -29.25 -9.961 1 94.88 184 ARG B N 1
ATOM 3226 C CA . ARG B 1 184 ? 2.365 -29.109 -8.539 1 94.88 184 ARG B CA 1
ATOM 3227 C C . ARG B 1 184 ? 2.543 -27.641 -8.164 1 94.88 184 ARG B C 1
ATOM 3229 O O . ARG B 1 184 ? 2.068 -27.203 -7.109 1 94.88 184 ARG B O 1
ATOM 3236 N N . GLY B 1 185 ? 3.24 -26.922 -9.031 1 94.38 185 GLY B N 1
ATOM 3237 C CA . GLY B 1 185 ? 3.459 -25.516 -8.773 1 94.38 185 GLY B CA 1
ATOM 3238 C C . GLY B 1 185 ? 2.174 -24.703 -8.75 1 94.38 185 GLY B C 1
ATOM 3239 O O . GLY B 1 185 ? 1.96 -23.891 -7.848 1 94.38 185 GLY B O 1
ATOM 3240 N N . LEU B 1 186 ? 1.365 -24.922 -9.711 1 95.31 186 LEU B N 1
ATOM 3241 C CA . LEU B 1 186 ? 0.11 -24.188 -9.789 1 95.31 186 LEU B CA 1
ATOM 3242 C C . LEU B 1 186 ? -0.803 -24.531 -8.617 1 95.31 186 LEU B C 1
ATOM 3244 O O . LEU B 1 186 ? -1.489 -23.656 -8.086 1 95.31 186 LEU B O 1
ATOM 3248 N N . LEU B 1 187 ? -0.818 -25.797 -8.258 1 94.44 187 LEU B N 1
ATOM 3249 C CA . LEU B 1 187 ? -1.592 -26.188 -7.086 1 94.44 187 LEU B CA 1
ATOM 3250 C C . LEU B 1 187 ? -1.073 -25.5 -5.832 1 94.44 187 LEU B C 1
ATOM 3252 O O . LEU B 1 187 ? -1.859 -25 -5.016 1 94.44 187 LEU B O 1
ATOM 3256 N N . ALA B 1 188 ? 0.231 -25.422 -5.703 1 92.56 188 ALA B N 1
ATOM 3257 C CA . ALA B 1 188 ? 0.835 -24.734 -4.562 1 92.56 188 ALA B CA 1
ATOM 3258 C C . ALA B 1 188 ? 0.438 -23.266 -4.531 1 92.56 188 ALA B C 1
ATOM 3260 O O . ALA B 1 188 ? 0.17 -22.703 -3.463 1 92.56 188 ALA B O 1
ATOM 3261 N N . LEU B 1 189 ? 0.447 -22.656 -5.668 1 92.94 189 LEU B N 1
ATOM 3262 C CA . LEU B 1 189 ? 0.034 -21.266 -5.777 1 92.94 189 LEU B CA 1
ATOM 3263 C C . LEU B 1 189 ? -1.417 -21.094 -5.34 1 92.94 189 LEU B C 1
ATOM 3265 O O . LEU B 1 189 ? -1.732 -20.172 -4.57 1 92.94 189 LEU B O 1
ATOM 3269 N N . GLY B 1 190 ? -2.24 -21.922 -5.832 1 92.75 190 GLY B N 1
ATOM 3270 C CA . GLY B 1 190 ? -3.637 -21.875 -5.43 1 92.75 190 GLY B CA 1
ATOM 3271 C C . GLY B 1 190 ? -3.834 -22.094 -3.939 1 92.75 190 GLY B C 1
ATOM 3272 O O . GLY B 1 190 ? -4.613 -21.375 -3.305 1 92.75 190 GLY B O 1
ATOM 3273 N N . ASP B 1 191 ? -3.193 -23.031 -3.379 1 91.62 191 ASP B N 1
ATOM 3274 C CA . ASP B 1 191 ? -3.291 -23.328 -1.952 1 91.62 191 ASP B CA 1
ATOM 3275 C C . ASP B 1 191 ? -2.779 -22.156 -1.116 1 91.62 191 ASP B C 1
ATOM 3277 O O . ASP B 1 191 ? -3.312 -21.875 -0.04 1 91.62 191 ASP B O 1
ATOM 3281 N N . TYR B 1 192 ? -1.731 -21.578 -1.604 1 91.56 192 TYR B N 1
ATOM 3282 C CA . TYR B 1 192 ? -1.187 -20.406 -0.918 1 91.56 192 TYR B CA 1
ATOM 3283 C C . TYR B 1 192 ? -2.246 -19.328 -0.759 1 91.56 192 TYR B C 1
ATOM 3285 O O . TYR B 1 192 ? -2.451 -18.812 0.34 1 91.56 192 TYR B O 1
ATOM 3293 N N . PHE B 1 193 ? -2.936 -18.969 -1.781 1 91.69 193 PHE B N 1
ATOM 3294 C CA . PHE B 1 193 ? -3.967 -17.938 -1.732 1 91.69 193 PHE B CA 1
ATOM 3295 C C . PHE B 1 193 ? -5.141 -18.391 -0.873 1 91.69 193 PHE B C 1
ATOM 3297 O O . PHE B 1 193 ? -5.773 -17.578 -0.198 1 91.69 193 PHE B O 1
ATOM 3304 N N . HIS B 1 194 ? -5.379 -19.641 -0.94 1 91.25 194 HIS B N 1
ATOM 3305 C CA . HIS B 1 194 ? -6.43 -20.172 -0.081 1 91.25 194 HIS B CA 1
ATOM 3306 C C . HIS B 1 194 ? -6.086 -19.984 1.393 1 91.25 194 HIS B C 1
ATOM 3308 O O . HIS B 1 194 ? -6.945 -19.594 2.189 1 91.25 194 HIS B O 1
ATOM 3314 N N . ARG B 1 195 ? -4.887 -20.25 1.757 1 92.75 195 ARG B N 1
ATOM 3315 C CA . ARG B 1 195 ? -4.445 -20.078 3.139 1 92.75 195 ARG B CA 1
ATOM 3316 C C . ARG B 1 195 ? -4.508 -18.609 3.561 1 92.75 195 ARG B C 1
ATOM 3318 O O . ARG B 1 195 ? -4.875 -18.312 4.695 1 92.75 195 ARG B O 1
ATOM 3325 N N . LEU B 1 196 ? -4.16 -17.734 2.668 1 92.94 196 LEU B N 1
ATOM 3326 C CA . LEU B 1 196 ? -4.254 -16.312 2.982 1 92.94 196 LEU B CA 1
ATOM 3327 C C . LEU B 1 196 ? -5.699 -15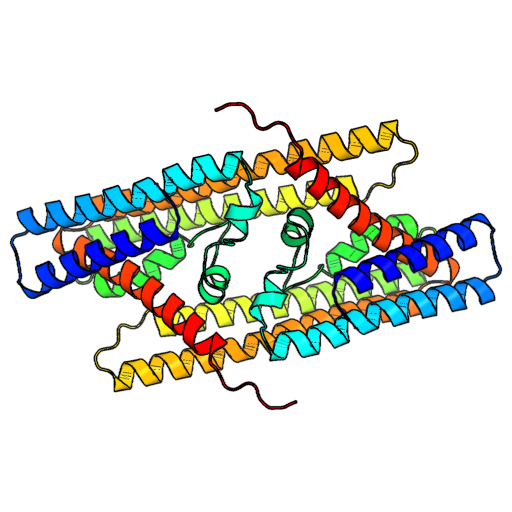.906 3.248 1 92.94 196 LEU B C 1
ATOM 3329 O O . LEU B 1 196 ? -5.969 -15.125 4.164 1 92.94 196 LEU B O 1
ATOM 3333 N N . ARG B 1 197 ? -6.598 -16.406 2.518 1 93.44 197 ARG B N 1
ATOM 3334 C CA . ARG B 1 197 ? -8.008 -16.078 2.711 1 93.44 197 ARG B CA 1
ATOM 3335 C C . ARG B 1 197 ? -8.523 -16.672 4.023 1 93.44 197 ARG B C 1
ATOM 3337 O O . ARG B 1 197 ? -9.312 -16.031 4.727 1 93.44 197 ARG B O 1
ATOM 3344 N N . ALA B 1 198 ? -8.07 -17.875 4.285 1 92.94 198 ALA B N 1
ATOM 3345 C CA . ALA B 1 198 ? -8.43 -18.484 5.566 1 92.94 198 ALA B CA 1
ATOM 3346 C C . ALA B 1 198 ? -7.902 -17.641 6.73 1 92.94 198 ALA B C 1
ATOM 3348 O O . ALA B 1 198 ? -8.602 -17.453 7.73 1 92.94 198 ALA B O 1
ATOM 3349 N N . LEU B 1 199 ? -6.715 -17.234 6.582 1 93.69 199 LEU B N 1
ATOM 3350 C CA . LEU B 1 199 ? -6.109 -16.375 7.602 1 93.69 199 LEU B CA 1
ATOM 3351 C C . LEU B 1 199 ? -6.918 -15.102 7.797 1 93.69 199 LEU B C 1
ATOM 3353 O O . LEU B 1 199 ? -7.09 -14.641 8.922 1 93.69 199 LEU B O 1
ATOM 3357 N N . SER B 1 200 ? -7.359 -14.477 6.762 1 93.69 200 SER B N 1
ATOM 3358 C CA . SER B 1 200 ? -8.203 -13.289 6.832 1 93.69 200 SER B CA 1
ATOM 3359 C C . SER B 1 200 ? -9.477 -13.562 7.625 1 93.69 200 SER B C 1
ATOM 3361 O O . SER B 1 200 ? -9.891 -12.734 8.438 1 93.69 200 SER B O 1
ATOM 3363 N N . SER B 1 201 ? -10.062 -14.648 7.348 1 92.31 201 SER B N 1
ATOM 3364 C CA . SER B 1 201 ? -11.273 -15.031 8.055 1 92.31 201 SER B CA 1
ATOM 3365 C C . SER B 1 201 ? -11.016 -15.211 9.547 1 92.31 201 SER B C 1
ATOM 3367 O O . SER B 1 201 ? -11.812 -14.773 10.383 1 92.31 201 SER B O 1
ATOM 3369 N N . LEU B 1 202 ? -9.938 -15.828 9.836 1 92.06 202 LEU B N 1
ATOM 3370 C CA . LEU B 1 202 ? -9.562 -16.031 11.234 1 92.06 202 LEU B CA 1
ATOM 3371 C C . LEU B 1 202 ? -9.312 -14.695 11.93 1 92.06 202 LEU B C 1
ATOM 3373 O O . LEU B 1 202 ? -9.703 -14.508 13.078 1 92.06 202 LEU B O 1
ATOM 3377 N N . TRP B 1 203 ? -8.695 -13.859 11.211 1 91.38 203 TRP B N 1
ATOM 3378 C CA . TRP B 1 203 ? -8.438 -12.531 11.758 1 91.38 203 TRP B CA 1
ATOM 3379 C C . TRP B 1 203 ? -9.742 -11.836 12.141 1 91.38 203 TRP B C 1
ATOM 3381 O O . TRP B 1 203 ? -9.852 -11.25 13.219 1 91.38 203 TRP B O 1
ATOM 3391 N N . THR B 1 204 ? -10.664 -11.852 11.328 1 88.81 204 THR B N 1
ATOM 3392 C CA . THR B 1 204 ? -11.945 -11.172 11.531 1 88.81 204 THR B CA 1
ATOM 3393 C C . THR B 1 204 ? -12.719 -11.812 12.68 1 88.81 204 THR B C 1
ATOM 3395 O O . THR B 1 204 ? -13.469 -11.133 13.383 1 88.81 204 THR B O 1
ATOM 3398 N N . ALA B 1 205 ? -12.508 -13.07 12.906 1 88.88 205 ALA B N 1
ATOM 3399 C CA . ALA B 1 205 ? -13.266 -13.82 13.906 1 88.88 205 ALA B CA 1
ATOM 3400 C C . ALA B 1 205 ? -12.586 -13.75 15.273 1 88.88 205 ALA B C 1
ATOM 3402 O O . ALA B 1 205 ? -13.141 -14.203 16.266 1 88.88 205 ALA B O 1
ATOM 3403 N N . ARG B 1 206 ? -11.414 -13.305 15.32 1 85.19 206 ARG B N 1
ATOM 3404 C CA . ARG B 1 206 ? -10.664 -13.281 16.578 1 85.19 206 ARG B CA 1
ATOM 3405 C C . ARG B 1 206 ? -11.43 -12.523 17.656 1 85.19 206 ARG B C 1
ATOM 3407 O O . ARG B 1 206 ? -12.125 -11.547 17.359 1 85.19 206 ARG B O 1
ATOM 3414 N N . PRO B 1 207 ? -11.273 -13.086 18.812 1 76.5 207 PRO B N 1
ATOM 3415 C CA . PRO B 1 207 ? -11.945 -12.383 19.906 1 76.5 207 PRO B CA 1
ATOM 3416 C C . PRO B 1 207 ? -11.359 -11 20.172 1 76.5 207 PRO B C 1
ATOM 3418 O O . PRO B 1 207 ? -10.148 -10.805 20.078 1 76.5 207 PRO B O 1
ATOM 3421 N N . ARG B 1 208 ? -12.164 -10.133 20.016 1 68.88 208 ARG B N 1
ATOM 3422 C CA . ARG B 1 208 ? -11.734 -8.758 20.25 1 68.88 208 ARG B CA 1
ATOM 3423 C C . ARG B 1 208 ? -11.586 -8.469 21.734 1 68.88 208 ARG B C 1
ATOM 3425 O O . ARG B 1 208 ? -12.391 -8.938 22.547 1 68.88 208 ARG B O 1
ATOM 3432 N N . ASP B 1 209 ? -10.383 -8.492 22.203 1 57.34 209 ASP B N 1
ATOM 3433 C CA . ASP B 1 209 ? -10.266 -8.156 23.625 1 57.34 209 ASP B CA 1
ATOM 3434 C C . ASP B 1 209 ? -11.195 -6.992 23.984 1 57.34 209 ASP B C 1
ATOM 3436 O O . ASP B 1 209 ? -11.305 -6.027 23.234 1 57.34 209 ASP B O 1
ATOM 3440 N N . PRO B 1 210 ? -12.117 -7.297 24.922 1 49.62 210 PRO B N 1
ATOM 3441 C CA . PRO B 1 210 ? -12.953 -6.227 25.469 1 49.62 210 PRO B CA 1
ATOM 3442 C C . PRO B 1 210 ? -12.156 -4.977 25.828 1 49.62 210 PRO B C 1
ATOM 3444 O O . PRO B 1 210 ? -11.023 -5.078 26.297 1 49.62 210 PRO B O 1
ATOM 3447 N N . CYS B 1 211 ? -12.219 -4.016 25 1 36.62 211 CYS B N 1
ATOM 3448 C CA . CYS B 1 211 ? -11.828 -2.77 25.641 1 36.62 211 CYS B CA 1
ATOM 3449 C C . CYS B 1 211 ? -12.445 -2.658 27.031 1 36.62 211 CYS B C 1
ATOM 3451 O O . CYS B 1 211 ? -13.578 -3.088 27.25 1 36.62 211 CYS B O 1
#

Secondary structure (DSSP, 8-state):
--HHHHHHHHHHHHHHHHHHHHTT--HHHHHHHHHHHHHHHHHHHHHHHHHHHHHHHHHHHTTTS-HHHHHT-BTTB--HHHHHHHHHHHH-S--HHHHHHHHHHHHHHHHHHHHHHHHHHHHHHHHHHHHHS---SHHHHHHHHHHHHHHHHHHHHHHHHHHHHHHHHHHHHHHHS-HHHHHHHHHHHHHHHHHHHHHHHHHHHS-----/--HHHHHHHHHHHHHHHHHHHHTT--HHHHHHHHHHHHHHHHHHHHHHHHHHHHHHHHHHHTTTS-HHHHHT-BTTB--HHHHHHHHHHHH-S--HHHHHHHHHHHHHHHHHHHHHHHHHHHHHHHHHHHHHS---SHHHHHHHHHHHHHHHHHHHHHHHHHHHHHHHHHHHHHHHS-HHHHHHHHHHHHHHHHHHHHHHHHHHHS-----

Organism: Saponaria officinalis (NCBI:txid3572)

InterPro domains:
  IPR025422 Transcription factor TGA like domain [PF14144] (14-88)
  IPR025422 Transcription factor TGA like domain [PS51806] (1-206)

Solvent-accessible surface area (backbone atoms only — not comparable to full-atom values): 22650 Å² total; per-residue (Å²): 136,58,70,67,58,54,50,55,53,49,52,52,47,40,50,51,51,50,51,40,62,74,63,63,59,54,60,70,59,41,40,52,52,43,52,51,47,49,53,56,55,52,50,50,54,54,54,46,53,56,44,28,72,75,40,39,54,53,44,48,59,29,74,88,50,50,62,49,52,41,70,59,47,46,80,42,36,74,47,63,53,57,47,52,66,54,30,50,78,50,38,61,84,66,53,72,67,45,52,54,53,51,49,52,49,41,53,51,43,44,51,52,50,51,52,51,51,49,50,52,50,51,49,51,52,49,44,49,55,53,57,50,55,84,63,76,57,68,67,49,39,49,50,47,51,52,55,41,51,57,57,56,55,51,50,42,54,53,40,50,50,54,48,47,52,45,52,49,52,53,52,53,48,54,70,66,40,53,46,67,34,38,43,42,26,52,41,49,53,52,50,41,55,49,50,37,51,51,49,33,53,49,59,73,65,47,82,66,75,79,126,135,57,71,66,57,55,50,53,53,49,50,52,48,40,50,52,51,51,52,41,62,75,63,63,55,55,60,70,60,40,39,52,52,42,52,51,46,50,53,57,55,53,50,48,56,53,53,46,53,56,44,27,72,76,40,40,54,54,42,48,57,28,73,89,49,51,61,50,51,38,71,59,46,46,76,40,33,75,48,62,51,58,47,52,66,51,31,50,77,49,38,63,84,67,54,73,68,45,51,51,52,51,50,51,49,41,53,53,42,44,52,52,49,50,52,52,50,49,48,53,52,51,49,51,51,50,43,49,54,53,55,51,54,82,63,75,58,68,69,48,40,49,50,47,49,52,54,40,51,58,58,56,55,52,50,42,55,53,40,50,50,50,48,48,50,46,52,50,51,53,52,52,49,53,70,65,39,52,45,66,34,39,44,42,26,52,41,50,54,51,50,39,54,49,51,36,50,51,50,32,53,50,61,73,63,48,80,67,74,78,125

pLDDT: mean 91.78, std 7.49, range [36.62, 97.88]

Foldseek 3Di:
DDVVVLLVVLVVLLVVLVVCLVVVHDLVVLLVSLVVNLVSVVVVLVVLLVVCVVPVVCQQQVVVDFPLLSVQDDLRHHQLLVLCVQLVVQLPPDDPVLVVLLVVLSVVSVVVSVVLVVVVVVLVVVLCVLVVDDDDDDVSVVVSVVVSVVSVNCSSVSSSSRVVSVSVSLVSNVVSGRSSSSSRRSSSVSVVSVVSRVVSVCVVVDDDPDD/DQVVVLLVVLVVLLVVLVVCLVVVHDLVVLLVSLVVNLVSVVVVLVVLLVVCVVPLVCQQQVPVDFPLLSVQDDLNHHQLLVLCVQLVVQLPPDDPVLVVLLVVLSVVSVVVSVVLVVVVVVLVVVLCVLVVDDDDDDVSVVVSVVVSVVSVNCSSVSSSSRVVSVSVSLVSNVVSGRSSSSSRRSSSVSVVSVVSRVVSVCVVVDDDPDD

Sequence (422 aa):
MEYGHWVDEQNRHNSELRNALQANVSDIELKILVEGWLSHYYSLFKIRADAAKADVFYLISGMWRTSVERFFHWIGGFRPSELLNILMPQLEPLTNQQIEEIGKLQFSSRQVEDALTRGMDKLQQTVMQIMRTEVVGMEMYGFQMASALEKLEAIEGFVNQADHLREQTLQLMHRILTPRQAARGLL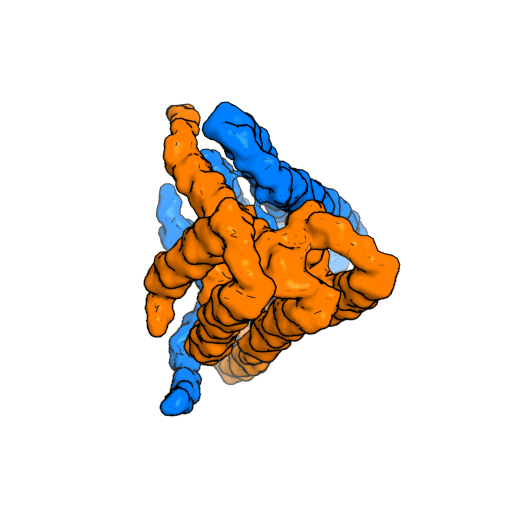ALGDYFHRLRALSSLWTARPRDPCMEYGHWVDEQNRHNSELRNALQANVSDIELKILVEGWLSHYYSLFKIRADAAKADVFYLISGMWRTSVERFFHWIGGFRPSELLNILMPQLEPLTNQQIEEIGKLQFSSRQVEDALTRGMDKLQQTVMQIMRTEVVGMEMYGFQMASALEKLEAIEGFVNQADHLREQTLQLMHRILTPRQAARGLLALGDYFHRLRALSSLWTARPRDPC

Nearest PDB structures (foldseek):
  7tae-assembly1_A-2  TM=9.588E-01  e=4.807E-18  Arabidopsis thaliana
  7tad-assembly1_C  TM=9.506E-01  e=6.767E-18  Arabidopsis thaliana
  7tac-assembly1_D  TM=9.456E-01  e=2.931E-17  Arabidopsis thaliana
  8gyz-assembly1_A  TM=9.192E-01  e=1.044E-16  Arabidopsis thaliana
  7tac-assembly1_E  TM=9.204E-01  e=2.069E-16  Arabidopsis thaliana

Radius of gyration: 24.66 Å; Cα contacts (8 Å, |Δi|>4): 361; chains: 2; bounding box: 38×80×50 Å